Protein AF-A0AAE1GLI0-F1 (afdb_monomer_lite)

InterPro domains:
  IPR003159 Polysaccharide lyase family 8, central domain [PF02278] (4-149)
  IPR011013 Galactose mutarotase-like domain superfamily [SSF74650] (4-142)
  IPR011013 Galactose mutarotase-like domain superfamily [SSF74650] (248-354)
  IPR011071 Polysaccharide lyase family 8-like, C-terminal [G3DSA:2.60.220.10] (346-458)
  IPR011071 Polysaccharide lyase family 8-like, C-terminal [SSF49863] (389-458)
  IPR014718 Glycoside hydrolase-type carbohydrate-binding [G3DSA:2.70.98.10] (1-183)
  IPR014718 Glycoside hydrolase-type carbohydrate-binding [G3DSA:2.70.98.10] (248-345)
  IPR038970 Polysaccharide lyase 8 [PTHR38481] (5-136)

Radius of gyration: 29.64 Å; chains: 1; bounding box: 75×73×100 Å

Organism: Petrolisthes cinctipes (NCBI:txid88211)

Sequence (463 aa):
MRKGDGFLTVVVDGSELGSEGQEVFMVYDWAKVPGVTNLYTTDIPQSSLYRTSLSSPQYQTSTYWAERCMNNAEFAGGVTDGVVGLASMDYNRPHVSLTALKSWFFFEDVIVVVGSRISLSEDDATGENVITTLAQGQPKRRSESVLSTSCPDGVEPGDEDSTSPDPSTSDVHHSKWPRLGAFIDEDPQQHPDPIPGLPGVGVSTVGTPAGTATLPADSTLFTPTNQPQSPSVLPHYSRLPPLIPREQFVMYGGEHVLGKTNGEETILGLGETQHLSPAYLHHHSVGYVFIQGEENLTVSAAMKTLSSNELEVFTAWLNHGTAPSDSLLAYAILPSADLVRTRAFHASPEVELVEVSSYNHIVCHRPSKTIGGSIGTVGSISTPTCGEAGPMTLDVDTPCLVLLTLISDTLDQAQFRIALSDPQQQFVHINLMLKYGGRSTSAQVTLPPPPKSGDSVFLFLSV

Structure (mmCIF, N/CA/C/O backbone):
data_AF-A0AAE1GLI0-F1
#
_entry.id   AF-A0AAE1GLI0-F1
#
loop_
_atom_site.group_PDB
_atom_site.id
_atom_site.type_symbol
_atom_site.label_atom_id
_atom_site.label_alt_id
_atom_site.label_comp_id
_atom_site.label_asym_id
_atom_site.label_entity_id
_atom_site.label_seq_id
_atom_site.pdbx_PDB_ins_code
_atom_site.Cartn_x
_atom_site.Cartn_y
_atom_site.Cartn_z
_atom_site.occupancy
_atom_site.B_iso_or_equiv
_atom_site.auth_seq_id
_atom_site.auth_comp_id
_atom_site.auth_asym_id
_atom_site.auth_atom_id
_atom_site.pdbx_PDB_model_num
ATOM 1 N N . MET A 1 1 ? 21.467 -2.356 0.275 1.00 54.53 1 MET A N 1
ATOM 2 C CA . MET A 1 1 ? 20.321 -2.797 -0.560 1.00 54.53 1 MET A CA 1
ATOM 3 C C . MET A 1 1 ? 19.051 -2.191 0.024 1.00 54.53 1 MET A C 1
ATOM 5 O O . MET A 1 1 ? 18.955 -2.147 1.239 1.00 54.53 1 MET A O 1
ATOM 9 N N . ARG A 1 2 ? 18.101 -1.724 -0.794 1.00 65.62 2 ARG A N 1
ATOM 10 C CA . ARG A 1 2 ? 16.907 -0.964 -0.350 1.00 65.62 2 ARG A CA 1
ATOM 11 C C . ARG A 1 2 ? 15.686 -1.838 0.005 1.00 65.62 2 ARG A C 1
ATOM 13 O O . ARG A 1 2 ? 14.552 -1.393 -0.044 1.00 65.62 2 ARG A O 1
ATOM 20 N N . LYS A 1 3 ? 15.915 -3.114 0.339 1.00 65.81 3 LYS A N 1
ATOM 21 C CA . LYS A 1 3 ? 14.851 -4.120 0.526 1.00 65.81 3 LYS A CA 1
ATOM 22 C C . LYS A 1 3 ? 13.955 -3.858 1.750 1.00 65.81 3 LYS A C 1
ATOM 24 O O . LYS A 1 3 ? 12.841 -4.357 1.781 1.00 65.81 3 LYS A O 1
ATOM 29 N N . GLY A 1 4 ? 14.433 -3.099 2.738 1.00 78.56 4 GLY A N 1
ATOM 30 C CA . GLY A 1 4 ? 13.688 -2.791 3.966 1.00 78.56 4 GLY A CA 1
ATOM 31 C C . GLY A 1 4 ? 12.701 -1.622 3.856 1.00 78.56 4 GLY A C 1
ATOM 32 O O . GLY A 1 4 ? 11.973 -1.375 4.805 1.00 78.56 4 GLY A O 1
ATOM 33 N N . ASP A 1 5 ? 12.642 -0.915 2.723 1.00 85.00 5 ASP A N 1
ATOM 34 C CA . ASP A 1 5 ? 11.870 0.336 2.587 1.00 85.00 5 ASP A CA 1
ATOM 35 C C . ASP A 1 5 ? 10.415 0.105 2.134 1.00 85.00 5 ASP A C 1
ATOM 37 O O . ASP A 1 5 ? 9.878 0.846 1.303 1.00 85.00 5 ASP A O 1
ATOM 41 N N . GLY A 1 6 ? 9.789 -0.970 2.619 1.00 88.31 6 GLY A N 1
ATOM 42 C CA . GLY A 1 6 ? 8.446 -1.369 2.190 1.00 88.31 6 GLY A CA 1
ATOM 43 C C . GLY A 1 6 ? 8.420 -2.147 0.873 1.00 88.31 6 GLY A C 1
ATOM 44 O O . GLY A 1 6 ? 7.622 -1.842 -0.011 1.00 88.31 6 GLY A O 1
ATOM 45 N N . PHE A 1 7 ? 9.311 -3.131 0.725 1.00 92.62 7 PHE A N 1
ATOM 46 C CA . PHE A 1 7 ? 9.289 -4.063 -0.403 1.00 92.62 7 PHE A CA 1
ATOM 47 C C . PHE A 1 7 ? 7.964 -4.838 -0.455 1.00 92.62 7 PHE A C 1
ATOM 49 O O . PHE A 1 7 ? 7.598 -5.504 0.511 1.00 92.62 7 PHE A O 1
ATOM 56 N N . LEU A 1 8 ? 7.281 -4.789 -1.599 1.00 93.62 8 LEU A N 1
ATOM 57 C CA . LEU A 1 8 ? 6.068 -5.554 -1.875 1.00 93.62 8 LEU A CA 1
ATOM 58 C C . LEU A 1 8 ? 6.165 -6.145 -3.277 1.00 93.62 8 LEU A C 1
ATOM 60 O O . LEU A 1 8 ? 6.127 -5.412 -4.263 1.00 93.62 8 LEU A O 1
ATOM 64 N N . THR A 1 9 ? 6.248 -7.470 -3.364 1.00 90.81 9 THR A N 1
ATOM 65 C CA . THR A 1 9 ? 6.149 -8.197 -4.631 1.00 90.81 9 THR A CA 1
ATOM 66 C C . THR A 1 9 ? 4.843 -8.972 -4.682 1.00 90.81 9 THR A C 1
ATOM 68 O O . THR A 1 9 ? 4.440 -9.579 -3.691 1.00 90.81 9 THR A O 1
ATOM 71 N N . VAL A 1 10 ? 4.199 -8.972 -5.846 1.00 93.12 10 VAL A N 1
ATOM 72 C CA . VAL A 1 10 ? 3.022 -9.799 -6.120 1.00 93.12 10 VAL A CA 1
ATOM 73 C C . VAL A 1 10 ? 3.457 -10.946 -7.012 1.00 93.12 10 VAL A C 1
ATOM 75 O O . VAL A 1 10 ? 4.106 -10.727 -8.031 1.00 93.12 10 VAL A O 1
ATOM 78 N N . VAL A 1 11 ? 3.141 -12.163 -6.586 1.00 92.12 11 VAL A N 1
ATOM 79 C CA . VAL A 1 11 ? 3.461 -13.400 -7.297 1.00 92.12 11 VAL A CA 1
ATOM 80 C C . VAL A 1 11 ? 2.158 -14.172 -7.427 1.00 92.12 11 VAL A C 1
ATOM 82 O O . VAL A 1 11 ? 1.564 -14.518 -6.406 1.00 92.12 11 VAL A O 1
ATOM 85 N N . VAL A 1 12 ? 1.692 -14.395 -8.656 1.00 90.75 12 VAL A N 1
ATOM 86 C CA . VAL A 1 12 ? 0.454 -15.137 -8.921 1.00 90.75 12 VAL A CA 1
ATOM 87 C C . VAL A 1 12 ? 0.780 -16.591 -9.224 1.00 90.75 12 VAL A C 1
ATOM 89 O O . VAL A 1 12 ? 0.301 -17.486 -8.530 1.00 90.75 12 VAL A O 1
ATOM 92 N N . ASP A 1 13 ? 1.611 -16.831 -10.240 1.00 88.19 13 ASP A N 1
ATOM 93 C CA . ASP A 1 13 ? 1.967 -18.182 -10.693 1.00 88.19 13 ASP A CA 1
ATOM 94 C C . ASP A 1 13 ? 3.478 -18.475 -10.644 1.00 88.19 13 ASP A C 1
ATOM 96 O O . ASP A 1 13 ? 3.905 -19.601 -10.903 1.00 88.19 13 ASP A O 1
ATOM 100 N N . GLY A 1 14 ? 4.290 -17.490 -10.250 1.00 88.31 14 GLY A N 1
ATOM 101 C CA . GLY A 1 14 ? 5.740 -17.608 -10.133 1.00 88.31 14 GLY A CA 1
ATOM 102 C C . GLY A 1 14 ? 6.473 -17.234 -11.416 1.00 88.31 14 GLY A C 1
ATOM 103 O O . GLY A 1 14 ? 7.662 -16.916 -11.354 1.00 88.31 14 GLY A O 1
ATOM 104 N N . SER A 1 15 ? 5.793 -17.205 -12.567 1.00 87.56 15 SER A N 1
ATOM 105 C CA . SER A 1 15 ? 6.432 -16.839 -13.831 1.00 87.56 15 SER A CA 1
ATOM 106 C C . SER A 1 15 ? 6.778 -15.348 -13.915 1.00 87.56 15 SER A C 1
ATOM 108 O O . SER A 1 15 ? 7.653 -14.977 -14.699 1.00 87.56 15 SER A O 1
ATOM 110 N N . GLU A 1 16 ? 6.230 -14.509 -13.026 1.00 88.69 16 GLU A N 1
ATOM 111 C CA . GLU A 1 16 ? 6.659 -13.118 -12.818 1.00 88.69 16 GLU A CA 1
ATOM 112 C C . GLU A 1 16 ? 8.144 -13.024 -12.443 1.00 88.69 16 GLU A C 1
ATOM 114 O O . GLU A 1 16 ? 8.821 -12.047 -12.778 1.00 88.69 16 GLU A O 1
ATOM 119 N N . LEU A 1 17 ? 8.658 -14.040 -11.741 1.00 88.75 17 LEU A N 1
ATOM 120 C CA . LEU A 1 17 ? 10.038 -14.095 -11.266 1.00 88.75 17 LEU A CA 1
ATOM 121 C C . LEU A 1 17 ? 10.992 -14.727 -12.283 1.00 88.75 17 LEU A C 1
ATOM 123 O O . LEU A 1 17 ? 12.206 -14.627 -12.104 1.00 88.75 17 LEU A O 1
ATOM 127 N N . GLY A 1 18 ? 10.470 -15.318 -13.358 1.00 85.50 18 GLY A N 1
ATOM 128 C CA . GLY A 1 18 ? 11.236 -16.095 -14.327 1.00 85.50 18 GLY A CA 1
ATOM 129 C C . GLY A 1 18 ? 11.352 -17.578 -13.979 1.00 85.50 18 GLY A C 1
ATOM 130 O O . GLY A 1 18 ? 10.857 -18.052 -12.960 1.00 85.50 18 GLY A O 1
ATOM 131 N N . SER A 1 19 ? 12.004 -18.327 -14.865 1.00 84.12 19 SER A N 1
ATOM 132 C CA . SER A 1 19 ? 12.325 -19.744 -14.664 1.00 84.12 19 SER A CA 1
ATOM 133 C C . SER A 1 19 ? 13.702 -19.923 -14.023 1.00 84.12 19 SER A C 1
ATOM 135 O O . SER A 1 19 ? 14.519 -19.004 -14.046 1.00 84.12 19 SER A O 1
ATOM 137 N N . GLU A 1 20 ? 13.985 -21.127 -13.522 1.00 82.12 20 GLU A N 1
ATOM 138 C CA . GLU A 1 20 ? 15.294 -21.481 -12.957 1.00 82.12 20 GLU A CA 1
ATOM 139 C C . GLU A 1 20 ? 16.448 -21.117 -13.912 1.00 82.12 20 GLU A C 1
ATOM 141 O O . GLU A 1 20 ? 16.422 -21.453 -15.101 1.00 82.12 20 GLU A O 1
ATOM 146 N N . GLY A 1 21 ? 17.446 -20.391 -13.401 1.00 79.81 21 GLY A N 1
ATOM 147 C CA . GLY A 1 21 ? 18.597 -19.896 -14.167 1.00 79.81 21 GLY A CA 1
ATOM 148 C C . GLY A 1 21 ? 18.301 -18.712 -15.100 1.00 79.81 21 GLY A C 1
ATOM 149 O O . GLY A 1 21 ? 19.188 -18.264 -15.833 1.00 79.81 21 GLY A O 1
ATOM 150 N N . GLN A 1 22 ? 17.068 -18.209 -15.098 1.00 82.81 22 GLN A N 1
ATOM 151 C CA . GLN A 1 22 ? 16.622 -17.013 -15.809 1.00 82.81 22 GLN A CA 1
ATOM 152 C C . GLN A 1 22 ? 15.764 -16.140 -14.891 1.00 82.81 22 GLN A C 1
ATOM 154 O O . GLN A 1 22 ? 14.746 -15.598 -15.317 1.00 82.81 22 GLN A O 1
ATOM 159 N N . GLU A 1 23 ? 16.134 -16.015 -13.623 1.00 87.56 23 GLU A N 1
ATOM 160 C CA . GLU A 1 23 ? 15.332 -15.276 -12.667 1.00 87.56 23 GLU A CA 1
ATOM 161 C C . GLU A 1 23 ? 15.540 -13.762 -12.785 1.00 87.56 23 GLU A C 1
ATOM 163 O O . GLU A 1 23 ? 16.659 -13.252 -12.908 1.00 87.56 23 GLU A O 1
ATOM 168 N N . VAL A 1 24 ? 14.444 -13.009 -12.688 1.00 86.06 24 VAL A N 1
ATOM 169 C CA . VAL A 1 24 ? 14.428 -11.554 -12.893 1.00 86.06 24 VAL A CA 1
ATOM 170 C C . VAL A 1 24 ? 15.327 -10.807 -11.901 1.00 86.06 24 VAL A C 1
ATOM 172 O O . VAL A 1 24 ? 15.933 -9.794 -12.246 1.00 86.06 24 VAL A O 1
ATOM 175 N N . PHE A 1 25 ? 15.502 -11.337 -10.686 1.00 86.31 25 PHE A N 1
ATOM 176 C CA . PHE A 1 25 ? 16.348 -10.724 -9.659 1.00 86.31 25 PHE A CA 1
ATOM 177 C C . PHE A 1 25 ? 17.836 -10.679 -10.039 1.00 86.31 25 PHE A C 1
ATOM 179 O O . PHE A 1 25 ? 18.590 -9.903 -9.450 1.00 86.31 25 PHE A O 1
ATOM 186 N N . MET A 1 26 ? 18.277 -11.473 -11.022 1.00 86.00 26 MET A N 1
ATOM 187 C CA . MET A 1 26 ? 19.651 -11.427 -11.530 1.00 86.00 26 MET A CA 1
ATOM 188 C C . MET A 1 26 ? 19.919 -10.196 -12.407 1.00 86.00 26 MET A C 1
ATOM 190 O O . MET A 1 26 ? 21.072 -9.800 -12.568 1.00 86.00 26 MET A O 1
ATOM 194 N N . VAL A 1 27 ? 18.865 -9.582 -12.949 1.00 86.75 27 VAL A N 1
ATOM 195 C CA . VAL A 1 27 ? 18.924 -8.407 -13.837 1.00 86.75 27 VAL A CA 1
ATOM 196 C C . VAL A 1 27 ? 18.125 -7.212 -13.300 1.00 86.75 27 VAL A C 1
ATOM 198 O O . VAL A 1 27 ? 17.938 -6.229 -14.016 1.00 86.75 27 VAL A O 1
ATOM 201 N N . TYR A 1 28 ? 17.673 -7.286 -12.042 1.00 86.31 28 TYR A N 1
ATOM 202 C CA . TYR A 1 28 ? 16.906 -6.234 -11.378 1.00 86.31 28 TYR A CA 1
ATOM 203 C C . TYR A 1 28 ? 17.650 -4.897 -11.367 1.00 86.31 28 TYR A C 1
ATOM 205 O O . TYR A 1 28 ? 18.810 -4.806 -10.953 1.00 86.31 28 TYR A O 1
ATOM 213 N N . ASP A 1 29 ? 16.931 -3.833 -11.709 1.00 89.56 29 ASP A N 1
ATOM 214 C CA . ASP A 1 29 ? 17.256 -2.503 -11.222 1.00 89.56 29 ASP A CA 1
ATOM 215 C C . ASP A 1 29 ? 16.932 -2.461 -9.722 1.00 89.56 29 ASP A C 1
ATOM 217 O O . ASP A 1 29 ? 15.779 -2.328 -9.303 1.00 89.56 29 ASP A O 1
ATOM 221 N N . TRP A 1 30 ? 17.972 -2.592 -8.902 1.00 87.62 30 TRP A N 1
ATOM 222 C CA . TRP A 1 30 ? 17.875 -2.572 -7.444 1.00 87.62 30 TRP A CA 1
ATOM 223 C C . TRP A 1 30 ? 17.466 -1.203 -6.870 1.00 87.62 30 TRP A C 1
ATOM 225 O O . TRP A 1 30 ? 17.264 -1.100 -5.657 1.00 87.62 30 TRP A O 1
ATOM 235 N N . ALA A 1 31 ? 17.358 -0.152 -7.693 1.00 88.69 31 ALA A N 1
ATOM 236 C CA . ALA A 1 31 ? 16.779 1.130 -7.296 1.00 88.69 31 ALA A CA 1
ATOM 237 C C . ALA A 1 31 ? 15.255 1.082 -7.412 1.00 88.69 31 ALA A C 1
ATOM 239 O O . ALA A 1 31 ? 14.569 1.781 -6.672 1.00 88.69 31 ALA A O 1
ATOM 240 N N . LYS A 1 32 ? 14.736 0.218 -8.288 1.00 92.44 32 LYS A N 1
ATOM 241 C CA . LYS A 1 32 ? 13.312 0.028 -8.569 1.00 92.44 32 LYS A CA 1
ATOM 242 C C . LYS A 1 32 ? 12.784 -1.278 -7.981 1.00 92.44 32 LYS A C 1
ATOM 244 O O . LYS A 1 32 ? 12.095 -2.051 -8.639 1.00 92.44 32 LYS A O 1
ATOM 249 N N . VAL A 1 33 ? 13.148 -1.590 -6.741 1.00 92.12 33 VAL A N 1
ATOM 250 C CA . VAL A 1 33 ? 12.610 -2.793 -6.092 1.00 92.12 33 VAL A CA 1
ATOM 251 C C . VAL A 1 33 ? 11.093 -2.605 -5.880 1.00 92.12 33 VAL A C 1
ATOM 253 O O . VAL A 1 33 ? 10.706 -1.560 -5.364 1.00 92.12 33 VAL A O 1
ATOM 256 N N . PRO A 1 34 ? 10.222 -3.562 -6.249 1.00 94.69 34 PRO A N 1
ATOM 257 C CA . PRO A 1 34 ? 8.772 -3.426 -6.072 1.00 94.69 34 PRO A CA 1
ATOM 258 C C . PRO A 1 34 ? 8.342 -2.984 -4.662 1.00 94.69 34 PRO A C 1
ATOM 260 O O . PRO A 1 34 ? 8.867 -3.466 -3.663 1.00 94.69 34 PRO A O 1
ATOM 263 N N . GLY A 1 35 ? 7.406 -2.040 -4.572 1.00 94.62 35 GLY A N 1
ATOM 264 C CA . GLY A 1 35 ? 6.844 -1.484 -3.334 1.00 94.62 35 GLY A CA 1
ATOM 265 C C . GLY A 1 35 ? 7.618 -0.315 -2.709 1.00 94.62 35 GLY A C 1
ATOM 266 O O . GLY A 1 35 ? 7.012 0.531 -2.037 1.00 94.62 35 GLY A O 1
ATOM 267 N N . VAL A 1 36 ? 8.930 -0.212 -2.946 1.00 93.56 36 VAL A N 1
ATOM 268 C CA . VAL A 1 36 ? 9.781 0.757 -2.234 1.00 93.56 36 VAL A CA 1
ATOM 269 C C . VAL A 1 36 ? 9.534 2.188 -2.701 1.00 93.56 36 VAL A C 1
ATOM 271 O O . VAL A 1 36 ? 9.304 2.419 -3.890 1.00 93.56 36 VAL A O 1
ATOM 274 N N . THR A 1 37 ? 9.634 3.147 -1.775 1.00 93.62 37 THR A N 1
ATOM 275 C CA . THR A 1 37 ? 9.731 4.583 -2.089 1.00 93.62 37 THR A CA 1
ATOM 276 C C . THR A 1 37 ? 11.150 5.065 -1.806 1.00 93.62 37 THR A C 1
ATOM 278 O O . THR A 1 37 ? 11.626 4.931 -0.680 1.00 93.62 37 THR A O 1
ATOM 281 N N . ASN A 1 38 ? 11.854 5.604 -2.801 1.00 90.44 38 ASN A N 1
ATOM 282 C CA . ASN A 1 38 ? 13.239 6.040 -2.628 1.00 90.44 38 ASN A CA 1
ATOM 283 C C . ASN A 1 38 ? 13.655 7.149 -3.608 1.00 90.44 38 ASN A C 1
ATOM 285 O O . ASN A 1 38 ? 13.032 7.349 -4.643 1.00 90.44 38 ASN A O 1
ATOM 289 N N . LEU A 1 39 ? 14.747 7.848 -3.291 1.00 89.06 39 LEU A N 1
ATOM 290 C CA . LEU A 1 39 ? 15.450 8.708 -4.246 1.00 89.06 39 LEU A CA 1
ATOM 291 C C . LEU A 1 39 ? 16.170 7.827 -5.273 1.00 89.06 39 LEU A C 1
ATOM 293 O O . LEU A 1 39 ? 17.052 7.050 -4.890 1.00 89.06 39 LEU A O 1
ATOM 297 N N . TYR A 1 40 ? 15.794 7.895 -6.548 1.00 88.31 40 TYR A N 1
ATOM 298 C CA . TYR A 1 40 ? 16.398 7.075 -7.596 1.00 88.31 40 TYR A CA 1
ATOM 299 C C . TYR A 1 40 ? 17.912 7.321 -7.701 1.00 88.31 40 TYR A C 1
ATOM 301 O O . TYR A 1 40 ? 18.403 8.419 -7.464 1.00 88.31 40 TYR A O 1
ATOM 309 N N . THR A 1 41 ? 18.671 6.266 -7.995 1.00 80.38 41 THR A N 1
ATOM 310 C CA . THR A 1 41 ? 20.114 6.358 -8.231 1.00 80.38 41 THR A CA 1
ATOM 311 C C . THR A 1 41 ? 20.581 5.168 -9.056 1.00 80.38 41 THR A C 1
ATOM 313 O O . THR A 1 41 ? 20.112 4.047 -8.854 1.00 80.38 41 THR A O 1
ATOM 316 N N . THR A 1 42 ? 21.536 5.397 -9.952 1.00 74.12 42 THR A N 1
ATOM 317 C CA . THR A 1 42 ? 22.257 4.331 -10.659 1.00 74.12 42 THR A CA 1
ATOM 318 C C . THR A 1 42 ? 23.437 3.789 -9.850 1.00 74.12 42 THR A C 1
ATOM 320 O O . THR A 1 42 ? 23.933 2.700 -10.138 1.00 74.12 42 THR A O 1
ATOM 323 N N . ASP A 1 43 ? 23.857 4.508 -8.806 1.00 67.44 43 ASP A N 1
ATOM 324 C CA . ASP A 1 43 ? 25.007 4.172 -7.966 1.00 67.44 43 ASP A CA 1
ATOM 325 C C . ASP A 1 43 ? 24.598 3.216 -6.844 1.00 67.44 43 ASP A C 1
ATOM 327 O O . ASP A 1 43 ? 24.649 3.523 -5.651 1.00 67.44 43 ASP A O 1
ATOM 331 N N . ILE A 1 44 ? 24.169 2.015 -7.227 1.00 62.50 44 ILE A N 1
ATOM 332 C CA . ILE A 1 44 ? 23.920 0.938 -6.271 1.00 62.50 44 ILE A CA 1
ATOM 333 C C . ILE A 1 44 ? 25.185 0.098 -6.160 1.00 62.50 44 ILE A C 1
ATOM 335 O O . ILE A 1 44 ? 25.563 -0.546 -7.141 1.00 62.50 44 ILE A O 1
ATOM 339 N N . PRO A 1 45 ? 25.829 0.034 -4.977 1.00 51.72 45 PRO A N 1
ATOM 340 C CA . PRO A 1 45 ? 26.984 -0.827 -4.785 1.00 51.72 45 PRO A CA 1
ATOM 341 C C . PRO A 1 45 ? 26.592 -2.276 -5.089 1.00 51.72 45 PRO A C 1
ATOM 343 O O . PRO A 1 45 ? 25.865 -2.911 -4.319 1.00 51.72 45 PRO A O 1
ATOM 346 N N . GLN A 1 46 ? 27.051 -2.804 -6.226 1.00 47.66 46 GLN A N 1
ATOM 347 C CA . GLN A 1 46 ? 26.923 -4.225 -6.515 1.00 47.66 46 GLN A CA 1
ATOM 348 C C . GLN A 1 46 ? 27.781 -5.006 -5.516 1.00 47.66 46 GLN A C 1
ATOM 350 O O . GLN A 1 46 ? 28.869 -4.580 -5.123 1.00 47.66 46 GLN A O 1
ATOM 355 N N . SER A 1 47 ? 27.290 -6.168 -5.096 1.00 45.94 47 SER A N 1
ATOM 356 C CA . SER A 1 47 ? 27.902 -7.029 -4.075 1.00 45.94 47 SER A CA 1
ATOM 357 C C . SER A 1 47 ? 29.362 -7.431 -4.358 1.00 45.94 47 SER A C 1
ATOM 359 O O . SER A 1 47 ? 30.067 -7.851 -3.442 1.00 45.94 47 SER A O 1
ATOM 361 N N . SER A 1 48 ? 29.869 -7.259 -5.583 1.00 38.12 48 SER A N 1
ATOM 362 C CA . SER A 1 48 ? 31.287 -7.455 -5.914 1.00 38.12 48 SER A CA 1
ATOM 363 C C . SER A 1 48 ? 32.204 -6.349 -5.373 1.00 38.12 48 SER A C 1
ATOM 365 O O . SER A 1 48 ? 33.353 -6.634 -5.045 1.00 38.12 48 SER A O 1
ATOM 367 N N . LEU A 1 49 ? 31.702 -5.122 -5.186 1.00 41.97 49 LEU A N 1
ATOM 368 C CA . LEU A 1 49 ? 32.407 -4.048 -4.475 1.00 41.97 49 LEU A CA 1
ATOM 369 C C . LEU A 1 49 ? 32.265 -4.179 -2.954 1.00 41.97 49 LEU A C 1
ATOM 371 O O . LEU A 1 49 ? 33.135 -3.725 -2.218 1.00 41.97 49 LEU A O 1
ATOM 375 N N . TYR A 1 50 ? 31.215 -4.854 -2.477 1.00 46.12 50 TYR A N 1
ATOM 376 C CA . TYR A 1 50 ? 30.997 -5.115 -1.051 1.00 46.12 50 TYR A CA 1
ATOM 377 C C . TYR A 1 50 ? 32.123 -5.972 -0.448 1.00 46.12 50 TYR A C 1
ATOM 379 O O . TYR A 1 50 ? 32.589 -5.702 0.656 1.00 46.12 50 TYR A O 1
ATOM 387 N N . ARG A 1 51 ? 32.652 -6.953 -1.193 1.00 42.69 51 ARG A N 1
ATOM 388 C CA . ARG A 1 51 ? 33.725 -7.829 -0.689 1.00 42.69 51 ARG A CA 1
ATOM 389 C C . ARG A 1 51 ? 35.093 -7.135 -0.589 1.00 42.69 51 ARG A C 1
ATOM 391 O O . ARG A 1 51 ? 35.893 -7.518 0.257 1.00 42.69 51 ARG A O 1
ATOM 398 N N . THR A 1 52 ? 35.347 -6.107 -1.400 1.00 43.94 52 THR A N 1
ATOM 399 C CA . THR A 1 52 ? 36.584 -5.300 -1.362 1.00 43.94 52 THR A CA 1
ATOM 400 C C . THR A 1 52 ? 36.445 -4.034 -0.509 1.00 43.94 52 THR A C 1
ATOM 402 O O . THR A 1 52 ? 37.456 -3.503 -0.060 1.00 43.94 52 THR A O 1
ATOM 405 N N . SER A 1 53 ? 35.225 -3.536 -0.255 1.00 50.72 53 SER A N 1
ATOM 406 C CA . SER A 1 53 ? 35.000 -2.364 0.606 1.00 50.72 53 SER A CA 1
ATOM 407 C C . SER A 1 53 ? 34.852 -2.719 2.086 1.00 50.72 53 SER A C 1
ATOM 409 O O . SER A 1 53 ? 35.182 -1.884 2.918 1.00 50.72 53 SER A O 1
ATOM 411 N N . LEU A 1 54 ? 34.454 -3.944 2.450 1.00 50.28 54 LEU A N 1
ATOM 412 C CA . LEU A 1 54 ? 34.410 -4.382 3.856 1.00 50.28 54 LEU A CA 1
ATOM 413 C C . LEU A 1 54 ? 35.787 -4.411 4.543 1.00 50.28 54 LEU A C 1
ATOM 415 O O . LEU A 1 54 ? 35.855 -4.420 5.768 1.00 50.28 54 LEU A O 1
ATOM 419 N N . SER A 1 55 ? 36.894 -4.390 3.794 1.00 53.47 55 SER A N 1
ATOM 420 C CA . SER A 1 55 ? 38.238 -4.194 4.360 1.00 53.47 55 SER A CA 1
ATOM 421 C C . SER A 1 55 ? 38.572 -2.729 4.654 1.00 53.47 55 SER A C 1
ATOM 423 O O . SER A 1 55 ? 39.590 -2.461 5.287 1.00 53.47 55 SER A O 1
ATOM 425 N N . SER A 1 56 ? 37.749 -1.776 4.201 1.00 56.59 56 SER A N 1
ATOM 426 C CA . SER A 1 56 ? 37.936 -0.363 4.522 1.00 56.59 56 SER A CA 1
ATOM 427 C C . SER A 1 56 ? 37.400 -0.090 5.935 1.00 56.59 56 SER A C 1
ATOM 429 O O . SER A 1 56 ? 36.230 -0.391 6.195 1.00 56.59 56 SER A O 1
ATOM 431 N N . PRO A 1 57 ? 38.192 0.516 6.841 1.00 60.88 57 PRO A N 1
ATOM 432 C CA . PRO A 1 57 ? 37.810 0.717 8.243 1.00 60.88 57 PRO A CA 1
ATOM 433 C C . PRO A 1 57 ? 36.465 1.435 8.434 1.00 60.88 57 PRO A C 1
ATOM 435 O O . PRO A 1 57 ? 35.756 1.173 9.400 1.00 60.88 57 PRO A O 1
ATOM 438 N N . GLN A 1 58 ? 36.078 2.296 7.486 1.00 56.34 58 GLN A N 1
ATOM 439 C CA . GLN A 1 58 ? 34.819 3.047 7.527 1.00 56.34 58 GLN A CA 1
ATOM 440 C C . GLN A 1 58 ? 33.550 2.176 7.453 1.00 56.34 58 GLN A C 1
ATOM 442 O O . GLN A 1 58 ? 32.499 2.629 7.885 1.00 56.34 58 GLN A O 1
ATOM 447 N N . TYR A 1 59 ? 33.620 0.958 6.897 1.00 51.94 59 TYR A N 1
ATOM 448 C CA . TYR A 1 59 ? 32.465 0.052 6.755 1.00 51.94 59 TYR A CA 1
ATOM 449 C C . TYR A 1 59 ? 32.383 -0.991 7.885 1.00 51.94 59 TYR A C 1
ATOM 451 O O . TYR A 1 59 ? 31.462 -1.808 7.905 1.00 51.94 59 TYR A O 1
ATOM 459 N N . GLN A 1 60 ? 33.347 -0.974 8.814 1.00 56.31 60 GLN A N 1
ATOM 460 C CA . GLN A 1 60 ? 33.433 -1.889 9.959 1.00 56.31 60 GLN A CA 1
ATOM 461 C C . GLN A 1 60 ? 32.918 -1.262 11.265 1.00 56.31 60 GLN A C 1
ATOM 463 O O . GLN A 1 60 ? 32.907 -1.930 12.296 1.00 56.31 60 GLN A O 1
ATOM 468 N N . THR A 1 61 ? 32.501 0.008 11.257 1.00 57.72 61 THR A N 1
ATOM 469 C CA . THR A 1 61 ? 31.958 0.650 12.459 1.00 57.72 61 THR A CA 1
ATOM 470 C C . THR A 1 61 ? 30.463 0.364 12.592 1.00 57.72 61 THR A C 1
ATOM 472 O O . THR A 1 61 ? 29.714 0.414 11.615 1.00 57.72 61 THR A O 1
ATOM 475 N N . SER A 1 62 ? 30.000 0.105 13.818 1.00 56.78 62 SER A N 1
ATOM 476 C CA . SER A 1 62 ? 28.566 -0.020 14.115 1.00 56.78 62 SER A CA 1
ATOM 477 C C . SER A 1 62 ? 27.789 1.251 13.751 1.00 56.78 62 SER A C 1
ATOM 479 O O . SER A 1 62 ? 26.631 1.164 13.356 1.00 56.78 62 SER A O 1
ATOM 481 N N . THR A 1 63 ? 28.443 2.418 13.792 1.00 61.53 63 THR A N 1
ATOM 482 C CA . THR A 1 63 ? 27.871 3.711 13.391 1.00 61.53 63 THR A CA 1
ATOM 483 C C . THR A 1 63 ? 27.532 3.776 11.905 1.00 61.53 63 THR A C 1
ATOM 485 O O . THR A 1 63 ? 26.462 4.256 11.562 1.00 61.53 63 THR A O 1
ATOM 488 N N . TYR A 1 64 ? 28.359 3.218 11.010 1.00 62.72 64 TYR A N 1
ATOM 489 C CA . TYR A 1 64 ? 28.072 3.235 9.571 1.00 62.72 64 TYR A CA 1
ATOM 490 C C . TYR A 1 64 ? 26.740 2.542 9.254 1.00 62.72 64 TYR A C 1
ATOM 492 O O . TYR A 1 64 ? 25.935 3.058 8.478 1.00 62.72 64 TYR A O 1
ATOM 500 N N . TRP A 1 65 ? 26.514 1.375 9.862 1.00 60.50 65 TRP A N 1
ATOM 501 C CA . TRP A 1 65 ? 25.316 0.562 9.655 1.00 60.50 65 TRP A CA 1
ATOM 502 C C . TRP A 1 65 ? 24.100 1.117 10.393 1.00 60.50 65 TRP A C 1
ATOM 504 O O . TRP A 1 65 ? 23.025 1.185 9.797 1.00 60.50 65 TRP A O 1
ATOM 514 N N . ALA A 1 66 ? 24.275 1.563 11.641 1.00 61.25 66 ALA A N 1
ATOM 515 C CA . ALA A 1 66 ? 23.211 2.195 12.417 1.00 61.25 66 ALA A CA 1
ATOM 516 C C . ALA A 1 66 ? 22.698 3.462 11.729 1.00 61.25 66 ALA A C 1
ATOM 518 O O . ALA A 1 66 ? 21.497 3.670 11.615 1.00 61.25 66 ALA A O 1
ATOM 519 N N . GLU A 1 67 ? 23.604 4.270 11.183 1.00 63.06 67 GLU A N 1
ATOM 520 C CA . GLU A 1 67 ? 23.208 5.455 10.450 1.00 63.06 67 GLU A CA 1
ATOM 521 C C . GLU A 1 67 ? 22.585 5.045 9.097 1.00 63.06 67 GLU A C 1
ATOM 523 O O . GLU A 1 67 ? 21.540 5.568 8.752 1.00 63.06 67 GLU A O 1
ATOM 528 N N . ARG A 1 68 ? 23.167 4.145 8.283 1.00 64.50 68 ARG A N 1
ATOM 529 C CA . ARG A 1 68 ? 22.723 3.945 6.873 1.00 64.50 68 ARG A CA 1
ATOM 530 C C . ARG A 1 68 ? 21.605 2.950 6.634 1.00 64.50 68 ARG A C 1
ATOM 532 O O . ARG A 1 68 ? 21.036 2.939 5.540 1.00 64.50 68 ARG A O 1
ATOM 539 N N . CYS A 1 69 ? 21.366 2.050 7.572 1.00 66.44 69 CYS A N 1
ATOM 540 C CA . CYS A 1 69 ? 20.514 0.886 7.348 1.00 66.44 69 CYS A CA 1
ATOM 541 C C . CYS A 1 69 ? 19.364 0.781 8.346 1.00 66.44 69 CYS A C 1
ATOM 543 O O . CYS A 1 69 ? 18.611 -0.187 8.270 1.00 66.44 69 CYS A O 1
ATOM 545 N N . MET A 1 70 ? 19.207 1.763 9.236 1.00 73.94 70 MET A N 1
ATOM 546 C CA . MET A 1 70 ? 18.088 1.821 10.171 1.00 73.94 70 MET A CA 1
ATOM 547 C C . MET A 1 70 ? 17.066 2.869 9.740 1.00 73.94 70 MET A C 1
ATOM 549 O O . MET A 1 70 ? 17.402 3.911 9.174 1.00 73.94 70 MET A O 1
ATOM 553 N N . ASN A 1 71 ? 15.805 2.557 10.014 1.00 83.75 71 ASN A N 1
ATOM 554 C CA . ASN A 1 71 ? 14.721 3.520 9.976 1.00 83.75 71 ASN A CA 1
ATOM 555 C C . ASN A 1 71 ? 14.775 4.353 11.262 1.00 83.75 71 ASN A C 1
ATOM 557 O O . ASN A 1 71 ? 14.881 3.780 12.343 1.00 83.75 71 ASN A O 1
ATOM 561 N N . ASN A 1 72 ? 14.699 5.679 11.160 1.00 85.94 72 ASN A N 1
ATOM 562 C CA . ASN A 1 72 ? 14.725 6.564 12.329 1.00 85.94 72 ASN A CA 1
ATOM 563 C C . ASN A 1 72 ? 13.331 6.771 12.956 1.00 85.94 72 ASN A C 1
ATOM 565 O O . ASN A 1 72 ? 13.171 7.570 13.875 1.00 85.94 72 ASN A O 1
ATOM 569 N N . ALA A 1 73 ? 12.312 6.089 12.435 1.00 89.38 73 ALA A N 1
ATOM 570 C CA . ALA A 1 73 ? 10.964 6.099 12.976 1.00 89.38 73 ALA A CA 1
ATOM 571 C C . ALA A 1 73 ? 10.640 4.765 13.660 1.00 89.38 73 ALA A C 1
ATOM 573 O O . ALA A 1 73 ? 11.014 3.691 13.185 1.00 89.38 73 ALA A O 1
ATOM 574 N N . GLU A 1 74 ? 9.923 4.857 14.777 1.00 91.81 74 GLU A N 1
ATOM 575 C CA . GLU A 1 74 ? 9.540 3.711 15.609 1.00 91.81 74 GLU A CA 1
ATOM 576 C C . GLU A 1 74 ? 8.241 3.048 15.136 1.00 91.81 74 GLU A C 1
ATOM 578 O O . GLU A 1 74 ? 7.978 1.899 15.470 1.00 91.81 74 GLU A O 1
ATOM 583 N N . PHE A 1 75 ? 7.421 3.761 14.359 1.00 95.38 75 PHE A N 1
ATOM 584 C CA . PHE A 1 75 ? 6.125 3.279 13.893 1.00 95.38 75 PHE A CA 1
ATOM 585 C C . PHE A 1 75 ? 6.306 2.359 12.680 1.00 95.38 75 PHE A C 1
ATOM 587 O O . PHE A 1 75 ? 6.347 2.816 11.537 1.00 95.38 75 PHE A O 1
ATOM 594 N N . ALA A 1 76 ? 6.430 1.054 12.917 1.00 96.19 76 ALA A N 1
ATOM 595 C CA . ALA A 1 76 ? 6.466 0.051 11.859 1.00 96.19 76 ALA A CA 1
ATOM 596 C C . ALA A 1 76 ? 5.916 -1.286 12.365 1.00 96.19 76 ALA A C 1
ATOM 598 O O . ALA A 1 76 ? 6.491 -1.919 13.246 1.00 96.19 76 ALA A O 1
ATOM 599 N N . GLY A 1 77 ? 4.815 -1.754 11.782 1.00 97.19 77 GLY A N 1
ATOM 600 C CA . GLY A 1 77 ? 4.186 -2.990 12.236 1.00 97.19 77 GLY A CA 1
ATOM 601 C C . GLY A 1 77 ? 3.032 -3.446 11.361 1.00 97.19 77 GLY A C 1
ATOM 602 O O . GLY A 1 77 ? 2.794 -2.913 10.274 1.00 97.19 77 GLY A O 1
ATOM 603 N N . GLY A 1 78 ? 2.310 -4.449 11.853 1.00 98.38 78 GLY A N 1
ATOM 604 C CA . GLY A 1 78 ? 1.134 -4.983 11.186 1.00 98.38 78 GLY A CA 1
ATOM 605 C C . GLY A 1 78 ? 0.051 -5.422 12.161 1.00 98.38 78 GLY A C 1
ATOM 606 O O . GLY A 1 78 ? 0.317 -5.695 13.330 1.00 98.38 78 GLY A O 1
ATOM 607 N N . VAL A 1 79 ? -1.178 -5.486 11.667 1.00 98.69 79 VAL A N 1
ATOM 608 C CA . VAL A 1 79 ? -2.339 -6.070 12.338 1.00 98.69 79 VAL A CA 1
ATOM 609 C C . VAL A 1 79 ? -3.022 -7.032 11.376 1.00 98.69 79 VAL A C 1
ATOM 611 O O . VAL A 1 79 ? -3.079 -6.783 10.173 1.00 98.69 79 VAL A O 1
ATOM 614 N N . THR A 1 80 ? -3.542 -8.143 11.879 1.00 98.06 80 THR A N 1
ATOM 615 C CA . THR A 1 80 ? -4.327 -9.091 11.084 1.00 98.06 80 THR A CA 1
ATOM 616 C C . THR A 1 80 ? -5.397 -9.731 11.941 1.00 98.06 80 THR A C 1
ATOM 618 O O . THR A 1 80 ? -5.184 -9.898 13.135 1.00 98.06 80 THR A O 1
ATOM 621 N N . ASP A 1 81 ? -6.518 -10.117 11.333 1.00 94.69 81 ASP A N 1
ATOM 622 C CA . ASP A 1 81 ? -7.536 -10.986 11.937 1.00 94.69 81 ASP A CA 1
ATOM 623 C C . ASP A 1 81 ? -7.469 -12.450 11.495 1.00 94.69 81 ASP A C 1
ATOM 625 O O . ASP A 1 81 ? -8.387 -13.230 11.753 1.00 94.69 81 ASP A O 1
ATOM 629 N N . GLY A 1 82 ? -6.356 -12.826 10.865 1.00 94.12 82 GLY A N 1
ATOM 630 C CA . GLY A 1 82 ? -6.135 -14.143 10.283 1.00 94.12 82 GLY A CA 1
ATOM 631 C C . GLY A 1 82 ? -6.715 -14.303 8.876 1.00 94.12 82 GLY A C 1
ATOM 632 O O . GLY A 1 82 ? -6.416 -15.309 8.238 1.00 94.12 82 GLY A O 1
ATOM 633 N N . VAL A 1 83 ? -7.504 -13.337 8.385 1.00 92.81 83 VAL A N 1
ATOM 634 C CA . VAL A 1 83 ? -8.060 -13.329 7.020 1.00 92.81 83 VAL A CA 1
ATOM 635 C C . VAL A 1 83 ? -7.594 -12.096 6.254 1.00 92.81 83 VAL A C 1
ATOM 637 O O . VAL A 1 83 ? -7.032 -12.223 5.171 1.00 92.81 83 VAL A O 1
ATOM 640 N N . VAL A 1 84 ? -7.788 -10.912 6.833 1.00 96.81 84 VAL A N 1
ATOM 641 C CA . VAL A 1 84 ? -7.337 -9.632 6.278 1.00 96.81 84 VAL A CA 1
ATOM 642 C C . VAL A 1 84 ? -6.232 -9.040 7.147 1.00 96.81 84 VAL A C 1
ATOM 644 O O . VAL A 1 84 ? -5.998 -9.463 8.287 1.00 96.81 84 VAL A O 1
ATOM 647 N N . GLY A 1 85 ? -5.502 -8.075 6.599 1.00 98.25 85 GLY A N 1
ATOM 648 C CA . GLY A 1 85 ? -4.337 -7.496 7.250 1.00 98.25 85 GLY A CA 1
ATOM 649 C C . GLY A 1 85 ? -4.128 -6.031 6.913 1.00 98.25 85 GLY A C 1
ATOM 650 O O . GLY A 1 85 ? -4.623 -5.515 5.918 1.00 98.25 85 GLY A O 1
ATOM 651 N N . LEU A 1 86 ? -3.346 -5.360 7.741 1.00 98.62 86 LEU A N 1
ATOM 652 C CA . LEU A 1 86 ? -2.834 -4.024 7.494 1.00 98.62 86 LEU A CA 1
ATOM 653 C C . LEU A 1 86 ? -1.382 -3.993 7.961 1.00 98.62 86 LEU A C 1
ATOM 655 O O . LEU A 1 86 ? -1.105 -4.335 9.105 1.00 98.62 86 LEU A O 1
ATOM 659 N N . ALA A 1 87 ? -0.470 -3.567 7.096 1.00 98.44 87 ALA A N 1
ATOM 660 C CA . ALA A 1 87 ? 0.893 -3.209 7.468 1.00 98.44 87 ALA A CA 1
ATOM 661 C C . ALA A 1 87 ? 1.094 -1.706 7.288 1.00 98.44 87 ALA A C 1
ATOM 663 O O . ALA A 1 87 ? 0.569 -1.118 6.343 1.00 98.44 87 ALA A O 1
ATOM 664 N N . SER A 1 88 ? 1.863 -1.078 8.169 1.00 97.88 88 SER A N 1
ATOM 665 C CA . SER A 1 88 ? 2.179 0.342 8.056 1.00 97.88 88 SER A CA 1
ATOM 666 C C . SER A 1 88 ? 3.589 0.633 8.535 1.00 97.88 88 SER A C 1
ATOM 668 O O . SER A 1 88 ? 4.101 -0.034 9.434 1.00 97.88 88 SER A O 1
ATOM 670 N N . MET A 1 89 ? 4.210 1.627 7.915 1.00 95.56 89 MET A N 1
ATOM 671 C CA . MET A 1 89 ? 5.562 2.066 8.204 1.00 95.56 89 MET A CA 1
ATOM 672 C C . MET A 1 89 ? 5.641 3.581 8.053 1.00 95.56 89 MET A C 1
ATOM 674 O O . MET A 1 89 ? 5.423 4.113 6.963 1.00 95.56 89 MET A O 1
ATOM 678 N N . ASP A 1 90 ? 6.009 4.261 9.133 1.00 94.50 90 ASP A N 1
ATOM 679 C CA . ASP A 1 90 ? 6.613 5.580 9.045 1.00 94.50 90 ASP A CA 1
ATOM 680 C C . ASP A 1 90 ? 8.066 5.388 8.617 1.00 94.50 90 ASP A C 1
ATOM 682 O O . ASP A 1 90 ? 8.855 4.717 9.278 1.00 94.50 90 ASP A O 1
ATOM 686 N N . TYR A 1 91 ? 8.392 5.900 7.448 1.00 87.88 91 TYR A N 1
ATOM 687 C CA . TYR A 1 91 ? 9.687 5.792 6.820 1.00 87.88 91 TYR A CA 1
ATOM 688 C C . TYR A 1 91 ? 10.421 7.118 6.982 1.00 87.88 91 TYR A C 1
ATOM 690 O O . TYR A 1 91 ? 9.969 8.155 6.498 1.00 87.88 91 TYR A O 1
ATOM 698 N N . ASN A 1 92 ? 11.572 7.071 7.647 1.00 88.12 92 ASN A N 1
ATOM 699 C CA . ASN A 1 92 ? 12.454 8.206 7.869 1.00 88.12 92 ASN A CA 1
ATOM 700 C C . ASN A 1 92 ? 13.911 7.751 7.740 1.00 88.12 92 ASN A C 1
ATOM 702 O O . ASN A 1 92 ? 14.453 7.087 8.632 1.00 88.12 92 ASN A O 1
ATOM 706 N N . ARG A 1 93 ? 14.553 8.102 6.620 1.00 77.44 93 ARG A N 1
ATOM 707 C CA . ARG A 1 93 ? 15.964 7.783 6.394 1.00 77.44 93 ARG A CA 1
ATOM 708 C C . ARG A 1 93 ? 16.878 8.920 6.854 1.00 77.44 93 ARG A C 1
ATOM 710 O O . ARG A 1 93 ? 16.724 10.043 6.395 1.00 77.44 93 ARG A O 1
ATOM 717 N N . PRO A 1 94 ? 17.911 8.635 7.660 1.00 67.31 94 PRO A N 1
ATOM 718 C CA . PRO A 1 94 ? 18.806 9.684 8.151 1.00 67.31 94 PRO A CA 1
ATOM 719 C C . PRO A 1 94 ? 19.912 10.105 7.155 1.00 67.31 94 PRO A C 1
ATOM 721 O O . PRO A 1 94 ? 20.540 11.130 7.378 1.00 67.31 94 PRO A O 1
ATOM 724 N N . HIS A 1 95 ? 20.184 9.351 6.072 1.00 71.31 95 HIS A N 1
ATOM 725 C CA . HIS A 1 95 ? 21.216 9.715 5.055 1.00 71.31 95 HIS A CA 1
ATOM 726 C C . HIS A 1 95 ? 20.680 10.427 3.829 1.00 71.31 95 HIS A C 1
ATOM 728 O O . HIS A 1 95 ? 21.447 10.987 3.058 1.00 71.31 95 HIS A O 1
ATOM 734 N N . VAL A 1 96 ? 19.388 10.279 3.595 1.00 75.75 96 VAL A N 1
ATOM 735 C CA . VAL A 1 96 ? 18.647 10.975 2.558 1.00 75.75 96 VAL A CA 1
ATOM 736 C C . VAL A 1 96 ? 17.380 11.334 3.284 1.00 75.75 96 VAL A C 1
ATOM 738 O O . VAL A 1 96 ? 16.648 10.406 3.627 1.00 75.75 96 VAL A O 1
ATOM 741 N N . SER A 1 97 ? 17.173 12.618 3.557 1.00 84.50 97 SER A N 1
ATOM 742 C CA . SER A 1 97 ? 16.057 13.173 4.328 1.00 84.50 97 SER A CA 1
ATOM 743 C C . SER A 1 97 ? 14.748 13.038 3.547 1.00 84.50 97 SER A C 1
ATOM 745 O O . SER A 1 97 ? 14.095 14.016 3.188 1.00 84.50 97 SER A O 1
ATOM 747 N N . LEU A 1 98 ? 14.418 11.793 3.223 1.00 89.50 98 LEU A N 1
ATOM 748 C CA . LEU A 1 98 ? 13.222 11.333 2.565 1.00 89.50 98 LEU A CA 1
ATOM 749 C C . LEU A 1 98 ? 12.341 10.725 3.644 1.00 89.50 98 LEU A C 1
ATOM 751 O O . LEU A 1 98 ? 12.718 9.734 4.282 1.00 89.50 98 LEU A O 1
ATOM 755 N N . THR A 1 99 ? 11.171 11.319 3.815 1.00 93.56 99 THR A N 1
ATOM 756 C CA . THR A 1 99 ? 10.127 10.791 4.683 1.00 93.56 99 THR A CA 1
ATOM 757 C C . THR A 1 99 ? 8.967 10.262 3.853 1.00 93.56 99 THR A C 1
ATOM 759 O O . THR A 1 99 ? 8.807 10.641 2.692 1.00 93.56 99 THR A O 1
ATOM 762 N N . ALA A 1 100 ? 8.217 9.315 4.413 1.00 94.94 100 ALA A N 1
ATOM 763 C CA . ALA A 1 100 ? 6.934 8.854 3.891 1.00 94.94 100 ALA A CA 1
ATOM 764 C C . ALA A 1 100 ? 6.191 8.082 4.985 1.00 94.94 100 ALA A C 1
ATOM 766 O O . ALA A 1 100 ? 6.800 7.287 5.685 1.00 94.94 100 ALA A O 1
ATOM 767 N N . LEU A 1 101 ? 4.877 8.231 5.099 1.00 96.62 101 LEU A N 1
ATOM 768 C CA . LEU A 1 101 ? 4.048 7.221 5.756 1.00 96.62 101 LEU A CA 1
ATOM 769 C C . LEU A 1 101 ? 3.542 6.285 4.662 1.00 96.62 101 LEU A C 1
ATOM 771 O O . LEU A 1 101 ? 3.001 6.758 3.667 1.00 96.62 101 LEU A O 1
ATOM 775 N N . LYS A 1 102 ? 3.736 4.973 4.799 1.00 97.12 102 LYS A N 1
ATOM 776 C CA . LYS A 1 102 ? 3.297 3.969 3.817 1.00 97.12 102 LYS A CA 1
ATOM 777 C C . LYS A 1 102 ? 2.464 2.908 4.513 1.00 97.12 102 LYS A C 1
ATOM 779 O O . LYS A 1 102 ? 2.900 2.349 5.513 1.00 97.12 102 LYS A O 1
ATOM 784 N N . SER A 1 103 ? 1.298 2.599 3.960 1.00 98.38 103 SER A N 1
ATOM 785 C CA . SER A 1 103 ? 0.420 1.550 4.473 1.00 98.38 103 SER A CA 1
ATOM 786 C C . SER A 1 103 ? -0.077 0.642 3.357 1.00 98.38 103 SER A C 1
ATOM 788 O O . SER A 1 103 ? -0.344 1.089 2.242 1.00 98.38 103 SER A O 1
ATOM 790 N N . TRP A 1 104 ? -0.223 -0.635 3.686 1.00 98.62 104 TRP A N 1
ATOM 791 C CA . TRP A 1 104 ? -0.715 -1.689 2.810 1.00 98.62 104 TRP A CA 1
ATOM 792 C C . TRP A 1 104 ? -1.884 -2.383 3.498 1.00 98.62 104 TRP A C 1
ATOM 794 O O . TRP A 1 104 ? -1.704 -3.014 4.538 1.00 98.62 104 TRP A O 1
ATOM 804 N N . PHE A 1 105 ? -3.074 -2.254 2.925 1.00 98.69 105 PHE A N 1
ATOM 805 C CA . PHE A 1 105 ? -4.297 -2.891 3.399 1.00 98.69 105 PHE A CA 1
ATOM 806 C C . PHE A 1 105 ? -4.543 -4.132 2.549 1.00 98.69 105 PHE A C 1
ATOM 808 O O . PHE A 1 105 ? -4.748 -4.025 1.344 1.00 98.69 105 PHE A O 1
ATOM 815 N N . PHE A 1 106 ? -4.494 -5.300 3.170 1.00 98.56 106 PHE A N 1
ATOM 816 C CA . PHE A 1 106 ? -4.659 -6.598 2.534 1.00 98.56 106 PHE A CA 1
ATOM 817 C C . PHE A 1 106 ? -6.081 -7.091 2.786 1.00 98.56 106 PHE A C 1
ATOM 819 O O . PHE A 1 106 ? -6.386 -7.560 3.883 1.00 98.56 106 PHE A O 1
ATOM 826 N N . PHE A 1 107 ? -6.944 -6.975 1.781 1.00 97.94 107 PHE A N 1
ATOM 827 C CA . PHE A 1 107 ? -8.256 -7.617 1.764 1.00 97.94 107 PHE A CA 1
ATOM 828 C C . PHE A 1 107 ? -8.179 -8.932 0.974 1.00 97.94 107 PHE A C 1
ATOM 830 O O . PHE A 1 107 ? -7.119 -9.294 0.465 1.00 97.94 107 PHE A O 1
ATOM 837 N N . GLU A 1 108 ? -9.284 -9.676 0.897 1.00 92.88 108 GLU A N 1
ATOM 838 C CA . GLU A 1 108 ? -9.296 -11.015 0.286 1.00 92.88 108 GLU A CA 1
ATOM 839 C C . GLU A 1 108 ? -8.889 -11.013 -1.196 1.00 92.88 108 GLU A C 1
ATOM 841 O O . GLU A 1 108 ? -8.260 -11.958 -1.669 1.00 92.88 108 GLU A O 1
ATOM 846 N N . ASP A 1 109 ? -9.235 -9.957 -1.930 1.00 92.94 109 ASP A N 1
ATOM 847 C CA . ASP A 1 109 ? -9.085 -9.886 -3.382 1.00 92.94 109 ASP A CA 1
ATOM 848 C C . ASP A 1 109 ? -8.432 -8.594 -3.895 1.00 92.94 109 ASP A C 1
ATOM 850 O O . ASP A 1 109 ? -8.182 -8.455 -5.096 1.00 92.94 109 ASP A O 1
ATOM 854 N N . VAL A 1 110 ? -8.116 -7.666 -2.991 1.00 98.06 110 VAL A N 1
ATOM 855 C CA . VAL A 1 110 ? -7.469 -6.394 -3.303 1.00 98.06 110 VAL A CA 1
ATOM 856 C C . VAL A 1 110 ? -6.466 -6.007 -2.221 1.00 98.06 110 VAL A C 1
ATOM 858 O O . VAL A 1 110 ? -6.716 -6.135 -1.023 1.00 98.06 110 VAL A O 1
ATOM 861 N N . ILE A 1 111 ? -5.324 -5.482 -2.657 1.00 98.56 111 ILE A N 1
ATOM 862 C CA . ILE A 1 111 ? -4.354 -4.818 -1.788 1.00 98.56 111 ILE A CA 1
ATOM 863 C C . ILE A 1 111 ? -4.446 -3.322 -2.059 1.00 98.56 111 ILE A C 1
ATOM 865 O O . ILE A 1 111 ? -4.201 -2.893 -3.181 1.00 98.56 111 ILE A O 1
ATOM 869 N N . VAL A 1 112 ? -4.770 -2.511 -1.057 1.00 98.56 112 VAL A N 1
ATOM 870 C CA . VAL A 1 112 ? -4.748 -1.048 -1.190 1.00 98.56 112 VAL A CA 1
ATOM 871 C C . VAL A 1 112 ? -3.436 -0.526 -0.635 1.00 98.56 112 VAL A C 1
ATOM 873 O O . VAL A 1 112 ? -3.094 -0.787 0.516 1.00 98.56 112 VAL A O 1
ATOM 876 N N . VAL A 1 113 ? -2.697 0.214 -1.449 1.00 98.31 113 VAL A N 1
ATOM 877 C CA . VAL A 1 113 ? -1.438 0.845 -1.065 1.00 98.31 113 VAL A CA 1
ATOM 878 C C . VAL A 1 113 ? -1.663 2.339 -0.964 1.00 98.31 113 VAL A C 1
ATOM 880 O O . VAL A 1 113 ? -2.057 2.977 -1.939 1.00 98.31 113 VAL A O 1
ATOM 883 N N . VAL A 1 114 ? -1.391 2.888 0.214 1.00 97.62 114 VAL A N 1
ATOM 884 C CA . VAL A 1 114 ? -1.525 4.315 0.505 1.00 97.62 114 VAL A CA 1
ATOM 885 C C . VAL A 1 114 ? -0.182 4.852 0.975 1.00 97.62 114 VAL A C 1
ATOM 887 O O . VAL A 1 114 ? 0.522 4.209 1.756 1.00 97.62 114 VAL A O 1
ATOM 890 N N . GLY A 1 115 ? 0.182 6.030 0.491 1.00 96.25 115 GLY A N 1
ATOM 891 C CA . GLY A 1 115 ? 1.331 6.783 0.948 1.00 96.25 115 GLY A CA 1
ATOM 892 C C . GLY A 1 115 ? 1.002 8.260 1.105 1.00 96.25 115 GLY A C 1
ATOM 893 O O . GLY A 1 115 ? 0.248 8.829 0.317 1.00 96.25 115 GLY A O 1
ATOM 894 N N . SER A 1 116 ? 1.599 8.881 2.111 1.00 96.19 116 SER A N 1
ATOM 895 C CA . SER A 1 116 ? 1.513 10.316 2.360 1.00 96.19 116 SER A CA 1
ATOM 896 C C . SER A 1 116 ? 2.847 10.834 2.884 1.00 96.19 116 SER A C 1
ATOM 898 O O . SER A 1 116 ? 3.758 10.048 3.175 1.00 96.19 116 SER A O 1
ATOM 900 N N . ARG A 1 117 ? 2.977 12.163 2.998 1.00 95.19 117 ARG A N 1
ATOM 901 C CA . ARG A 1 117 ? 4.197 12.817 3.499 1.00 95.19 117 ARG A CA 1
ATOM 902 C C . ARG A 1 117 ? 5.442 12.359 2.731 1.00 95.19 117 ARG A C 1
ATOM 904 O O . ARG A 1 117 ? 6.510 12.224 3.315 1.00 95.19 117 ARG A O 1
ATOM 911 N N . ILE A 1 118 ? 5.298 12.055 1.437 1.00 95.25 118 ILE A N 1
ATOM 912 C CA . ILE A 1 118 ? 6.447 11.739 0.592 1.00 95.25 118 ILE A CA 1
ATOM 913 C C . ILE A 1 118 ? 7.158 13.065 0.342 1.00 95.25 118 ILE A C 1
ATOM 915 O O . ILE A 1 118 ? 6.699 13.873 -0.467 1.00 95.25 118 ILE A O 1
ATOM 919 N N . SER A 1 119 ? 8.239 13.290 1.086 1.00 94.50 119 SER A N 1
ATOM 920 C CA . SER A 1 119 ? 8.930 14.579 1.143 1.00 94.50 119 SER A CA 1
ATOM 921 C C . SER A 1 119 ? 10.437 14.379 1.145 1.00 94.50 119 SER A C 1
ATOM 923 O O . SER A 1 119 ? 10.938 13.592 1.945 1.00 94.50 119 SER A O 1
ATOM 925 N N . LEU A 1 120 ? 11.157 15.098 0.282 1.00 92.94 120 LEU A N 1
ATOM 926 C CA . LEU A 1 120 ? 12.622 15.117 0.243 1.00 92.94 120 LEU A CA 1
ATOM 927 C C . LEU A 1 120 ? 13.131 16.500 0.659 1.00 92.94 120 LEU A C 1
ATOM 929 O O . LEU A 1 120 ? 12.687 17.502 0.101 1.00 92.94 120 LEU A O 1
ATOM 933 N N . SER A 1 121 ? 14.072 16.558 1.606 1.00 86.25 121 SER A N 1
ATOM 934 C CA . SER A 1 121 ? 14.738 17.819 1.968 1.00 86.25 121 SER A CA 1
ATOM 935 C C . SER A 1 121 ? 15.443 18.448 0.764 1.00 86.25 121 SER A C 1
ATOM 937 O O . SER A 1 121 ? 16.092 17.746 -0.013 1.00 86.25 121 SER A O 1
ATOM 939 N N . GLU A 1 122 ? 15.384 19.777 0.654 1.00 77.75 122 GLU A N 1
ATOM 940 C CA . GLU A 1 122 ? 16.092 20.536 -0.386 1.00 77.75 122 GLU A CA 1
ATOM 941 C C . GLU A 1 122 ? 17.607 20.278 -0.365 1.00 77.75 122 GLU A C 1
ATOM 943 O O . GLU A 1 122 ? 18.226 20.207 -1.424 1.00 77.75 122 GLU A O 1
ATOM 948 N N . ASP A 1 123 ? 18.191 20.062 0.819 1.00 77.44 123 ASP A N 1
ATOM 949 C CA . ASP A 1 123 ? 19.624 19.777 0.981 1.00 77.44 123 ASP A CA 1
ATOM 950 C C . ASP A 1 123 ? 20.049 18.442 0.337 1.00 77.44 123 ASP A C 1
ATOM 952 O O . ASP A 1 123 ? 21.207 18.280 -0.050 1.00 77.44 123 ASP A O 1
ATOM 956 N N . ASP A 1 124 ? 19.112 17.500 0.191 1.00 77.44 124 ASP A N 1
ATOM 957 C CA . ASP A 1 124 ? 19.330 16.177 -0.406 1.00 77.44 124 ASP A CA 1
ATOM 958 C C . ASP A 1 124 ? 18.796 16.083 -1.849 1.00 77.44 124 ASP A C 1
ATOM 960 O O . ASP A 1 124 ? 18.845 15.017 -2.476 1.00 77.44 124 ASP A O 1
ATOM 964 N N . ALA A 1 125 ? 18.290 17.189 -2.406 1.00 76.25 125 ALA A N 1
ATOM 965 C CA . ALA A 1 125 ? 17.815 17.245 -3.780 1.00 76.25 125 ALA A CA 1
ATOM 966 C C . ALA A 1 125 ? 19.005 17.168 -4.751 1.00 76.25 125 ALA A C 1
ATOM 968 O O . ALA A 1 125 ? 19.700 18.142 -5.033 1.00 76.25 125 ALA A O 1
ATOM 969 N N . THR A 1 126 ? 19.232 15.980 -5.305 1.00 77.56 126 THR A N 1
ATOM 970 C CA . THR A 1 126 ? 20.314 15.717 -6.273 1.00 77.56 126 THR A CA 1
ATOM 971 C C . THR A 1 126 ? 19.934 16.055 -7.718 1.00 77.56 126 THR A C 1
ATOM 973 O O . THR A 1 126 ? 20.775 15.983 -8.611 1.00 77.56 126 THR A O 1
ATOM 976 N N . GLY A 1 127 ? 18.667 16.407 -7.963 1.00 81.75 127 GLY A N 1
ATOM 977 C CA . GLY A 1 127 ? 18.071 16.467 -9.302 1.00 81.75 127 GLY A CA 1
ATOM 978 C C . GLY A 1 127 ? 17.528 15.119 -9.790 1.00 81.75 127 GLY A C 1
ATOM 979 O O . GLY A 1 127 ? 16.877 15.075 -10.831 1.00 81.75 127 GLY A O 1
ATOM 980 N N . GLU A 1 128 ? 17.739 14.040 -9.031 1.00 86.94 128 GLU A N 1
ATOM 981 C CA . GLU A 1 128 ? 17.130 12.734 -9.283 1.00 86.94 128 GLU A CA 1
ATOM 982 C C . GLU A 1 128 ? 15.699 12.663 -8.749 1.00 86.94 128 GLU A C 1
ATOM 984 O O . GLU A 1 128 ? 15.319 13.359 -7.809 1.00 86.94 128 GLU A O 1
ATOM 989 N N . ASN A 1 129 ? 14.895 11.793 -9.351 1.00 92.12 129 ASN A N 1
ATOM 990 C CA . ASN A 1 129 ? 13.484 11.648 -9.017 1.00 92.12 129 ASN A CA 1
ATOM 991 C C . ASN A 1 129 ? 13.293 10.785 -7.761 1.00 92.12 129 ASN A C 1
ATOM 993 O O . ASN A 1 129 ? 13.911 9.726 -7.628 1.00 92.12 129 ASN A O 1
ATOM 997 N N . VAL A 1 130 ? 12.392 11.181 -6.865 1.00 94.25 130 VAL A N 1
ATOM 998 C CA . VAL A 1 130 ? 11.848 10.266 -5.859 1.00 94.25 130 VAL A CA 1
ATOM 999 C C . VAL A 1 130 ? 10.802 9.396 -6.538 1.00 94.25 130 VAL A C 1
ATOM 1001 O O . VAL A 1 130 ? 9.884 9.899 -7.182 1.00 94.25 130 VAL A O 1
ATOM 1004 N N . ILE A 1 131 ? 10.928 8.081 -6.396 1.00 95.88 131 ILE A N 1
ATOM 1005 C CA . ILE A 1 131 ? 10.063 7.122 -7.078 1.00 95.88 131 ILE A CA 1
ATOM 1006 C C . ILE A 1 131 ? 9.412 6.149 -6.105 1.00 95.88 131 ILE A C 1
ATOM 1008 O O . ILE A 1 131 ? 10.001 5.793 -5.085 1.00 95.88 131 ILE A O 1
ATOM 1012 N N . THR A 1 132 ? 8.220 5.669 -6.458 1.00 96.75 132 THR A N 1
ATOM 1013 C CA . THR A 1 132 ? 7.632 4.461 -5.867 1.00 96.75 132 THR A CA 1
ATOM 1014 C C . THR A 1 132 ? 7.469 3.400 -6.935 1.00 96.75 132 THR A C 1
ATOM 1016 O O . THR A 1 132 ? 6.769 3.622 -7.918 1.00 96.75 132 THR A O 1
ATOM 1019 N N . THR A 1 133 ? 8.082 2.233 -6.757 1.00 97.38 133 THR A N 1
ATOM 1020 C CA . THR A 1 133 ? 7.971 1.169 -7.766 1.00 97.38 133 THR A CA 1
ATOM 1021 C C . THR A 1 133 ? 6.743 0.303 -7.519 1.00 97.38 133 THR A C 1
ATOM 1023 O O . THR A 1 133 ? 6.538 -0.165 -6.405 1.00 97.38 133 THR A O 1
ATOM 1026 N N . LEU A 1 134 ? 5.945 0.057 -8.556 1.00 96.75 134 LEU A N 1
ATOM 1027 C CA . LEU A 1 134 ? 4.766 -0.812 -8.500 1.00 96.75 134 LEU A CA 1
ATOM 1028 C C . LEU A 1 134 ? 5.152 -2.264 -8.758 1.00 96.75 134 LEU A C 1
ATOM 1030 O O . LEU A 1 134 ? 4.748 -3.164 -8.028 1.00 96.75 134 LEU A O 1
ATOM 1034 N N . ALA A 1 135 ? 5.929 -2.482 -9.817 1.00 95.00 135 ALA A N 1
ATOM 1035 C CA . ALA A 1 135 ? 6.269 -3.809 -10.296 1.00 95.00 135 ALA A CA 1
ATOM 1036 C C . ALA A 1 135 ? 7.617 -3.808 -11.009 1.00 95.00 135 ALA A C 1
ATOM 1038 O O . ALA A 1 135 ? 7.982 -2.842 -11.681 1.00 95.00 135 ALA A O 1
ATOM 1039 N N . GLN A 1 136 ? 8.318 -4.930 -10.892 1.00 93.50 136 GLN A N 1
ATOM 1040 C CA . GLN A 1 136 ? 9.478 -5.268 -11.696 1.00 93.50 136 GLN A CA 1
ATOM 1041 C C . GLN A 1 136 ? 9.491 -6.788 -11.857 1.00 93.50 136 GLN A C 1
ATOM 1043 O O . GLN A 1 136 ? 9.584 -7.509 -10.864 1.00 93.50 136 GLN A O 1
ATOM 1048 N N . GLY A 1 137 ? 9.352 -7.289 -13.076 1.00 91.56 137 GLY A N 1
ATOM 1049 C CA . GLY A 1 137 ? 9.094 -8.708 -13.318 1.00 91.56 137 GLY A CA 1
ATOM 1050 C C . GLY A 1 137 ? 9.230 -9.077 -14.787 1.00 91.56 137 GLY A C 1
ATOM 1051 O O . GLY A 1 137 ? 9.394 -8.205 -15.641 1.00 91.56 137 GLY A O 1
ATOM 1052 N N . GLN A 1 138 ? 9.170 -10.369 -15.093 1.00 86.94 138 GLN A N 1
ATOM 1053 C CA . GLN A 1 138 ? 9.069 -10.809 -16.482 1.00 86.94 138 GLN A CA 1
ATOM 1054 C C . GLN A 1 138 ? 7.643 -10.616 -17.011 1.00 86.94 138 GLN A C 1
ATOM 1056 O O . GLN A 1 138 ? 6.669 -10.812 -16.278 1.00 86.94 138 GLN A O 1
ATOM 1061 N N . PRO A 1 139 ? 7.476 -10.261 -18.294 1.00 82.31 139 PRO A N 1
ATOM 1062 C CA . PRO A 1 139 ? 6.179 -10.328 -18.946 1.00 82.31 139 PRO A CA 1
ATOM 1063 C C . PRO A 1 139 ? 5.690 -11.772 -19.035 1.00 82.31 139 PRO A C 1
ATOM 1065 O O . PRO A 1 139 ? 6.470 -12.725 -19.112 1.00 82.31 139 PRO A O 1
ATOM 1068 N N . LYS A 1 140 ? 4.366 -11.935 -19.043 1.00 74.69 140 LYS A N 1
ATOM 1069 C CA . LYS A 1 140 ? 3.752 -13.247 -19.223 1.00 74.69 140 LYS A CA 1
ATOM 1070 C C . LYS A 1 140 ? 4.029 -13.701 -20.648 1.00 74.69 140 LYS A C 1
ATOM 1072 O O . LYS A 1 140 ? 3.517 -13.103 -21.593 1.00 74.69 140 LYS A O 1
ATOM 1077 N N . ARG A 1 141 ? 4.859 -14.735 -20.809 1.00 66.31 141 ARG A N 1
ATOM 1078 C CA . ARG A 1 141 ? 5.165 -15.281 -22.135 1.00 66.31 141 ARG A CA 1
ATOM 1079 C C . ARG A 1 141 ? 3.876 -15.812 -22.753 1.00 66.31 141 ARG A C 1
ATOM 1081 O O . ARG A 1 141 ? 3.144 -16.574 -22.120 1.00 66.31 141 ARG A O 1
ATOM 1088 N N . ARG A 1 142 ? 3.604 -15.424 -23.997 1.00 56.53 142 ARG A N 1
ATOM 1089 C CA . ARG A 1 142 ? 2.527 -16.018 -24.788 1.00 56.53 142 ARG A CA 1
ATOM 1090 C C . ARG A 1 142 ? 2.821 -17.511 -24.906 1.00 56.53 142 ARG A C 1
ATOM 1092 O O . ARG A 1 142 ? 3.909 -17.877 -25.349 1.00 56.53 142 ARG A O 1
ATOM 1099 N N . SER A 1 143 ? 1.890 -18.380 -24.519 1.00 48.25 143 SER A N 1
ATOM 1100 C CA . SER A 1 143 ? 1.978 -19.755 -24.995 1.00 48.25 143 SER A CA 1
ATOM 1101 C C . SER A 1 143 ? 1.805 -19.694 -26.511 1.00 48.25 143 SER A C 1
ATOM 1103 O O . SER A 1 143 ? 0.792 -19.202 -27.012 1.00 48.25 143 SER A O 1
ATOM 1105 N N . GLU A 1 144 ? 2.813 -20.134 -27.263 1.00 39.16 144 GLU A N 1
ATOM 1106 C CA . GLU A 1 144 ? 2.605 -20.472 -28.664 1.00 39.16 144 GLU A CA 1
ATOM 1107 C C . GLU A 1 144 ? 1.573 -21.599 -28.679 1.00 39.16 144 GLU A C 1
ATOM 1109 O O . GLU A 1 144 ? 1.883 -22.764 -28.434 1.00 39.16 144 GLU A O 1
ATOM 1114 N N . SER A 1 145 ? 0.306 -21.263 -28.915 1.00 37.00 145 SER A N 1
ATOM 1115 C CA . SER A 1 145 ? -0.640 -22.264 -29.373 1.00 37.00 145 SER A CA 1
ATOM 1116 C C . SER A 1 145 ? -0.098 -22.746 -30.711 1.00 37.00 145 SER A C 1
ATOM 1118 O O . SER A 1 145 ? -0.183 -22.028 -31.710 1.00 37.00 145 SER A O 1
ATOM 1120 N N . VAL A 1 146 ? 0.503 -23.931 -30.719 1.00 34.25 146 VAL A N 1
ATOM 1121 C CA . VAL A 1 146 ? 0.839 -24.654 -31.939 1.00 34.25 146 VAL A CA 1
ATOM 1122 C C . VAL A 1 146 ? -0.474 -24.875 -32.691 1.00 34.25 146 VAL A C 1
ATOM 1124 O O . VAL A 1 146 ? -1.211 -25.826 -32.449 1.00 34.25 146 VAL A O 1
ATOM 1127 N N . LEU A 1 147 ? -0.800 -23.955 -33.596 1.00 40.47 147 LEU A N 1
ATOM 1128 C CA . LEU A 1 147 ? -1.780 -24.167 -34.650 1.00 40.47 147 LEU A CA 1
ATOM 1129 C C . LEU A 1 147 ? -1.103 -25.058 -35.695 1.00 40.47 147 LEU A C 1
ATOM 1131 O O . LEU A 1 147 ? -0.655 -24.602 -36.741 1.00 40.47 147 LEU A O 1
ATOM 1135 N N . SER A 1 148 ? -0.998 -26.349 -35.390 1.00 38.94 148 SER A N 1
ATOM 1136 C CA . SER A 1 148 ? -0.767 -27.376 -36.400 1.00 38.94 148 SER A CA 1
ATOM 1137 C C . SER A 1 148 ? -1.760 -28.518 -36.215 1.00 38.94 148 SER A C 1
ATOM 1139 O O . SER A 1 148 ? -1.475 -29.591 -35.701 1.00 38.94 148 SER A O 1
ATOM 1141 N N . THR A 1 149 ? -2.970 -28.295 -36.707 1.00 32.28 149 THR A N 1
ATOM 1142 C CA . THR A 1 149 ? -3.706 -29.389 -37.336 1.00 32.28 149 THR A CA 1
ATOM 1143 C C . THR A 1 149 ? -4.094 -28.922 -38.728 1.00 32.28 149 THR A C 1
ATOM 1145 O O . THR A 1 149 ? -5.093 -28.243 -38.935 1.00 32.28 149 THR A O 1
ATOM 1148 N N . SER A 1 150 ? -3.255 -29.252 -39.712 1.00 34.47 150 SER A N 1
ATOM 1149 C CA . SER A 1 150 ? -3.759 -29.423 -41.069 1.00 34.47 150 SER A CA 1
ATOM 1150 C C . SER A 1 150 ? -4.794 -30.540 -41.002 1.00 34.47 150 SER A C 1
ATOM 1152 O O . SER A 1 150 ? -4.449 -31.662 -40.626 1.00 34.47 150 SER A O 1
ATOM 1154 N N . CYS A 1 151 ? -6.047 -30.222 -41.315 1.00 25.66 151 CYS A N 1
ATOM 1155 C CA . CYS A 1 151 ? -7.104 -31.210 -41.473 1.00 25.66 151 CYS A CA 1
ATOM 1156 C C . CYS A 1 151 ? -6.661 -32.265 -42.498 1.00 25.66 151 CYS A C 1
ATOM 1158 O O . CYS A 1 151 ? -6.333 -31.887 -43.625 1.00 25.66 151 CYS A O 1
ATOM 1160 N N . PRO A 1 152 ? -6.670 -33.566 -42.173 1.00 37.03 152 PRO A N 1
ATOM 1161 C CA . PRO A 1 152 ? -6.833 -34.579 -43.193 1.00 37.03 152 PRO A CA 1
ATOM 1162 C C . PRO A 1 152 ? -8.307 -34.587 -43.603 1.00 37.03 152 PRO A C 1
ATOM 1164 O O . PRO A 1 152 ? -9.199 -34.603 -42.751 1.00 37.03 152 PRO A O 1
ATOM 1167 N N . ASP A 1 153 ? -8.536 -34.547 -44.911 1.00 33.50 153 ASP A N 1
ATOM 1168 C CA . ASP A 1 153 ? -9.837 -34.769 -45.529 1.00 33.50 153 ASP A CA 1
ATOM 1169 C C . ASP A 1 153 ? -10.506 -36.052 -45.011 1.00 33.50 153 ASP A C 1
ATOM 1171 O O . ASP A 1 153 ? -9.851 -37.029 -44.640 1.00 33.50 153 ASP A O 1
ATOM 1175 N N . GLY A 1 154 ? -11.835 -35.992 -44.946 1.00 32.34 154 GLY A N 1
ATOM 1176 C CA . GLY A 1 154 ? -12.663 -36.835 -44.098 1.00 32.34 154 GLY A CA 1
ATOM 1177 C C . GLY A 1 154 ? -12.715 -38.330 -44.397 1.00 32.34 154 GLY A C 1
ATOM 1178 O O . GLY A 1 154 ? -12.412 -38.806 -45.488 1.00 32.34 154 GLY A O 1
ATOM 1179 N N . VAL A 1 155 ? -13.220 -39.047 -43.391 1.00 31.33 155 VAL A N 1
ATOM 1180 C CA . VAL A 1 155 ? -13.854 -40.362 -43.504 1.00 31.33 155 VAL A CA 1
ATOM 1181 C C . VAL A 1 155 ? -15.021 -40.396 -42.502 1.00 31.33 155 VAL A C 1
ATOM 1183 O O . VAL A 1 155 ? -14.877 -39.960 -41.361 1.00 31.33 155 VAL A O 1
ATOM 1186 N N . GLU A 1 156 ? -16.184 -40.841 -42.979 1.00 31.47 156 GLU A N 1
ATOM 1187 C CA . GLU A 1 156 ? -17.466 -40.994 -42.269 1.00 31.47 156 GLU A CA 1
ATOM 1188 C C . GLU A 1 156 ? -17.422 -41.984 -41.081 1.00 31.47 156 GLU A C 1
ATOM 1190 O O . GLU A 1 156 ? -16.512 -42.815 -41.013 1.00 31.47 156 GLU A O 1
ATOM 1195 N N . PRO A 1 157 ? -18.400 -41.933 -40.146 1.00 31.11 157 PRO A N 1
ATOM 1196 C CA . PRO A 1 157 ? -18.408 -42.784 -38.960 1.00 31.11 157 PRO A CA 1
ATOM 1197 C C . PRO A 1 157 ? -18.911 -44.198 -39.283 1.00 31.11 157 PRO A C 1
ATOM 1199 O O . PRO A 1 157 ? -19.963 -44.370 -39.895 1.00 31.11 157 PRO A O 1
ATOM 1202 N N . GLY A 1 158 ? -18.160 -45.200 -38.827 1.00 28.52 158 GLY A N 1
ATOM 1203 C CA . GLY A 1 158 ? -18.549 -46.609 -38.795 1.00 28.52 158 GLY A CA 1
ATOM 1204 C C . GLY A 1 158 ? -18.549 -47.140 -37.360 1.00 28.52 158 GLY A C 1
ATOM 1205 O O . GLY A 1 158 ? -17.792 -46.662 -36.516 1.00 28.52 158 GLY A O 1
ATOM 1206 N N . ASP A 1 159 ? -19.448 -48.088 -37.128 1.00 28.80 159 ASP A N 1
ATOM 1207 C CA . ASP A 1 159 ? -19.989 -48.565 -35.856 1.00 28.80 159 ASP A CA 1
ATOM 1208 C C . ASP A 1 159 ? -19.015 -49.234 -34.858 1.00 28.80 159 ASP A C 1
ATOM 1210 O O . ASP A 1 159 ? -17.955 -49.737 -35.220 1.00 28.80 159 ASP A O 1
ATOM 1214 N N . GLU A 1 160 ? -19.470 -49.221 -33.595 1.00 32.06 160 GL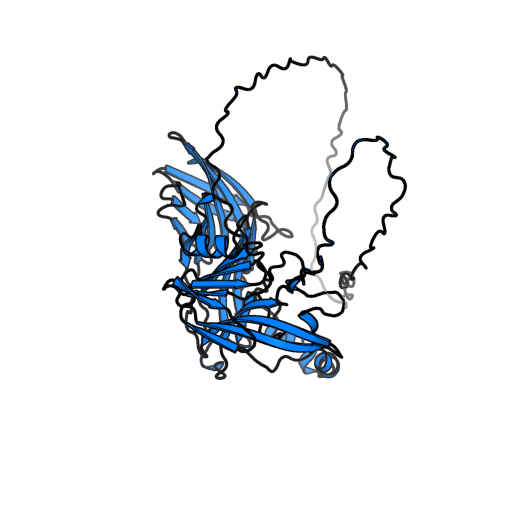U A N 1
ATOM 1215 C CA . GLU A 1 160 ? -19.239 -50.125 -32.448 1.00 32.06 160 GLU A CA 1
ATOM 1216 C C . GLU A 1 160 ? -18.003 -51.054 -32.434 1.00 32.06 160 GLU A C 1
ATOM 1218 O O . GLU A 1 160 ? -17.908 -51.973 -33.237 1.00 32.06 160 GLU A O 1
ATOM 1223 N N . ASP A 1 161 ? -17.168 -50.957 -31.387 1.00 28.59 161 ASP A N 1
ATOM 1224 C CA . ASP A 1 161 ? -16.974 -52.073 -30.439 1.00 28.59 161 ASP A CA 1
ATOM 1225 C C . ASP A 1 161 ? -16.271 -51.612 -29.145 1.00 28.59 161 ASP A C 1
ATOM 1227 O O . ASP A 1 161 ? -15.400 -50.743 -29.112 1.00 28.59 161 ASP A O 1
ATOM 1231 N N . SER A 1 162 ? -16.706 -52.244 -28.067 1.00 28.47 162 SER A N 1
ATOM 1232 C CA . SER A 1 162 ? -16.173 -52.288 -26.719 1.00 28.47 162 SER A CA 1
ATOM 1233 C C . SER A 1 162 ? -14.685 -52.657 -26.628 1.00 28.47 162 SER A C 1
ATOM 1235 O O . SER A 1 162 ? -14.194 -53.525 -27.340 1.00 28.47 162 SER A O 1
ATOM 1237 N N . THR A 1 163 ? -13.963 -52.035 -25.688 1.00 28.45 163 THR A N 1
ATOM 1238 C CA . THR A 1 163 ? -13.169 -52.697 -24.625 1.00 28.45 163 THR A CA 1
ATOM 1239 C C . THR A 1 163 ? -12.253 -51.691 -23.920 1.00 28.45 163 THR A C 1
ATOM 1241 O O . THR A 1 163 ? -11.375 -51.067 -24.506 1.00 28.45 163 THR A O 1
ATOM 1244 N N . SER A 1 164 ? -12.460 -51.556 -22.613 1.00 28.20 164 SER A N 1
ATOM 1245 C CA . SER A 1 164 ? -11.522 -50.962 -21.659 1.00 28.20 164 SER A CA 1
ATOM 1246 C C . SER A 1 164 ? -10.270 -51.829 -21.493 1.00 28.20 164 SER A C 1
ATOM 1248 O O . SER A 1 164 ? -10.394 -53.059 -21.471 1.00 28.20 164 SER A O 1
ATOM 1250 N N . PRO A 1 165 ? -9.119 -51.217 -21.177 1.00 32.84 165 PRO A N 1
ATOM 1251 C CA . PRO A 1 165 ? -8.416 -51.672 -19.982 1.00 32.84 165 PRO A CA 1
ATOM 1252 C C . PRO A 1 165 ? -7.934 -50.541 -19.058 1.00 32.84 165 PRO A C 1
ATOM 1254 O O . PRO A 1 165 ? -7.614 -49.430 -19.471 1.00 32.84 165 PRO A O 1
ATOM 1257 N N . ASP A 1 166 ? -7.920 -50.917 -17.784 1.00 28.36 166 ASP A N 1
ATOM 1258 C CA . ASP A 1 166 ? -7.439 -50.260 -16.565 1.00 28.36 166 ASP A CA 1
ATOM 1259 C C . ASP A 1 166 ? -5.995 -49.701 -16.685 1.00 28.36 166 ASP A C 1
ATOM 1261 O O . ASP A 1 166 ? -5.180 -50.287 -17.407 1.00 28.36 166 ASP A O 1
ATOM 1265 N N . PRO A 1 167 ? -5.624 -48.609 -15.980 1.00 29.53 167 PRO A N 1
ATOM 1266 C CA . PRO A 1 167 ? -4.313 -47.987 -16.081 1.00 29.53 167 PRO A CA 1
ATOM 1267 C C . PRO A 1 167 ? -3.333 -48.596 -15.070 1.00 29.53 167 PRO A C 1
ATOM 1269 O O . PRO A 1 167 ? -3.559 -48.568 -13.860 1.00 29.53 167 PRO A O 1
ATOM 1272 N N . SER A 1 168 ? -2.181 -49.069 -15.544 1.00 27.34 168 SER A N 1
ATOM 1273 C CA . SER A 1 168 ? -1.045 -49.389 -14.678 1.00 27.34 168 SER A CA 1
ATOM 1274 C C . SER A 1 168 ? 0.170 -48.534 -15.033 1.00 27.34 168 SER A C 1
ATOM 1276 O O . SER A 1 168 ? 0.629 -48.546 -16.172 1.00 27.34 168 SER A O 1
ATOM 1278 N N . THR A 1 169 ? 0.683 -47.866 -13.995 1.00 28.42 169 THR A N 1
ATOM 1279 C CA . THR A 1 169 ? 2.022 -47.275 -13.827 1.00 28.42 169 THR A CA 1
ATOM 1280 C C . THR A 1 169 ? 2.364 -46.034 -14.658 1.00 28.42 169 THR A C 1
ATOM 1282 O O . THR A 1 169 ? 2.938 -46.131 -15.738 1.00 28.42 169 THR A O 1
ATOM 1285 N N . SER A 1 170 ? 2.129 -44.854 -14.076 1.00 29.14 170 SER A N 1
ATOM 1286 C CA . SER A 1 170 ? 2.950 -43.665 -14.329 1.00 29.14 170 SER A CA 1
ATOM 1287 C C . SER A 1 170 ? 3.716 -43.316 -13.054 1.00 29.14 170 SER A C 1
ATOM 1289 O O . SER A 1 170 ? 3.116 -42.981 -12.030 1.00 29.14 170 SER A O 1
ATOM 1291 N N . ASP A 1 171 ? 5.037 -43.432 -13.135 1.00 26.84 171 ASP A N 1
ATOM 1292 C CA . ASP A 1 171 ? 5.992 -43.038 -12.110 1.00 26.84 171 ASP A CA 1
ATOM 1293 C C . ASP A 1 171 ? 5.798 -41.573 -11.704 1.00 26.84 171 ASP A C 1
ATOM 1295 O O . ASP A 1 171 ? 5.912 -40.647 -12.509 1.00 26.84 171 ASP A O 1
ATOM 1299 N N . VAL A 1 172 ? 5.528 -41.361 -10.417 1.00 26.64 172 VAL A N 1
ATOM 1300 C CA . VAL A 1 172 ? 5.573 -40.043 -9.788 1.00 26.64 172 VAL A CA 1
ATOM 1301 C C . VAL A 1 172 ? 7.044 -39.680 -9.612 1.00 26.64 172 VAL A C 1
ATOM 1303 O O . VAL A 1 172 ? 7.688 -40.056 -8.630 1.00 26.64 172 VAL A O 1
ATOM 1306 N N . HIS A 1 173 ? 7.596 -38.929 -10.562 1.00 26.30 173 HIS A N 1
ATOM 1307 C CA . HIS A 1 173 ? 8.814 -38.170 -10.311 1.00 26.30 173 HIS A CA 1
ATOM 1308 C C . HIS A 1 173 ? 8.496 -37.094 -9.268 1.00 26.30 173 HIS A C 1
ATOM 1310 O O . HIS A 1 173 ? 8.001 -36.014 -9.579 1.00 26.30 173 HIS A O 1
ATOM 1316 N N . HIS A 1 174 ? 8.788 -37.399 -8.004 1.00 26.14 174 HIS A N 1
ATOM 1317 C CA . HIS A 1 174 ? 8.927 -36.393 -6.962 1.00 26.14 174 HIS A CA 1
ATOM 1318 C C . HIS A 1 174 ? 10.057 -35.435 -7.363 1.00 26.14 174 HIS A C 1
ATOM 1320 O O . HIS A 1 174 ? 11.238 -35.737 -7.173 1.00 26.14 174 HIS A O 1
ATOM 1326 N N . SER A 1 175 ? 9.706 -34.270 -7.902 1.00 25.62 175 SER A N 1
ATOM 1327 C CA . SER A 1 175 ? 10.601 -33.119 -7.961 1.00 25.62 175 SER A CA 1
ATOM 1328 C C . SER A 1 175 ? 10.867 -32.658 -6.527 1.00 25.62 175 SER A C 1
ATOM 1330 O O . SER A 1 175 ? 10.125 -31.892 -5.913 1.00 25.62 175 SER A O 1
ATOM 1332 N N . LYS A 1 176 ? 11.943 -33.204 -5.952 1.00 24.39 176 LYS A N 1
ATOM 1333 C CA . LYS A 1 176 ? 12.596 -32.660 -4.764 1.00 24.39 176 LYS A CA 1
ATOM 1334 C C . LYS A 1 176 ? 13.064 -31.248 -5.104 1.00 24.39 176 LYS A C 1
ATOM 1336 O O . LYS A 1 176 ? 14.091 -31.082 -5.753 1.00 24.39 176 LYS A O 1
ATOM 1341 N N . TRP A 1 177 ? 12.330 -30.251 -4.631 1.00 25.52 177 TRP A N 1
ATOM 1342 C CA . TRP A 1 177 ? 12.847 -28.897 -4.486 1.00 25.52 177 TRP A CA 1
ATOM 1343 C C . TRP A 1 177 ? 14.148 -28.951 -3.667 1.00 25.52 177 TRP A C 1
ATOM 1345 O O . TRP A 1 177 ? 14.157 -29.572 -2.594 1.00 25.52 177 TRP A O 1
ATOM 1355 N N . PRO A 1 178 ? 15.254 -28.338 -4.116 1.00 25.98 178 PRO A N 1
ATOM 1356 C CA . PRO A 1 178 ? 16.382 -28.121 -3.232 1.00 25.98 178 PRO A CA 1
ATOM 1357 C C . PRO A 1 178 ? 15.929 -27.167 -2.123 1.00 25.98 178 PRO A C 1
ATOM 1359 O O . PRO A 1 178 ? 15.404 -26.086 -2.383 1.00 25.98 178 PRO A O 1
ATOM 1362 N N . ARG A 1 179 ? 16.115 -27.583 -0.865 1.00 26.55 179 ARG A N 1
ATOM 1363 C CA . ARG A 1 179 ? 16.021 -26.692 0.295 1.00 26.55 179 ARG A CA 1
ATOM 1364 C C . ARG A 1 179 ? 17.039 -25.572 0.087 1.00 26.55 179 ARG A C 1
ATOM 1366 O O . ARG A 1 179 ? 18.231 -25.793 0.296 1.00 26.55 179 ARG A O 1
ATOM 1373 N N . LEU A 1 180 ? 16.582 -24.403 -0.354 1.00 28.69 180 LEU A N 1
ATOM 1374 C CA . LEU A 1 180 ? 17.402 -23.202 -0.337 1.00 28.69 180 LEU A CA 1
ATOM 1375 C C . LEU A 1 180 ? 17.645 -22.855 1.134 1.00 28.69 180 LEU A C 1
ATOM 1377 O O . LEU A 1 180 ? 16.701 -22.747 1.918 1.00 28.69 180 LEU A O 1
ATOM 1381 N N . GLY A 1 181 ? 18.921 -22.812 1.510 1.00 24.59 181 GLY A N 1
ATOM 1382 C CA . GLY A 1 181 ? 19.368 -22.681 2.887 1.00 24.59 181 GLY A CA 1
ATOM 1383 C C . GLY A 1 181 ? 18.760 -21.466 3.575 1.00 24.59 181 GLY A C 1
ATOM 1384 O O . GLY A 1 181 ? 18.854 -20.344 3.080 1.00 24.59 181 GLY A O 1
ATOM 1385 N N . ALA A 1 182 ? 18.181 -21.722 4.746 1.00 25.88 182 ALA A N 1
ATOM 1386 C CA . ALA A 1 182 ? 18.071 -20.731 5.796 1.00 25.88 182 ALA A CA 1
ATOM 1387 C C . ALA A 1 182 ? 19.446 -20.072 5.972 1.00 25.88 182 ALA A C 1
ATOM 1389 O O . ALA A 1 182 ? 20.461 -20.759 6.127 1.00 25.88 182 ALA A O 1
ATOM 1390 N N . PHE A 1 183 ? 19.477 -18.745 5.890 1.00 24.81 183 PHE A N 1
ATOM 1391 C CA . PHE A 1 183 ? 20.616 -17.993 6.383 1.00 24.81 183 PHE A CA 1
ATOM 1392 C C . PHE A 1 183 ? 20.763 -18.283 7.880 1.00 24.81 183 PHE A C 1
ATOM 1394 O O . PHE A 1 183 ? 19.778 -18.449 8.592 1.00 24.81 183 PHE A O 1
ATOM 1401 N N . ILE A 1 184 ? 22.020 -18.429 8.280 1.00 25.67 184 ILE A N 1
ATOM 1402 C CA . ILE A 1 184 ? 22.519 -18.838 9.590 1.00 25.67 184 ILE A CA 1
ATOM 1403 C C . ILE A 1 184 ? 21.785 -18.089 10.716 1.00 25.67 184 ILE A C 1
ATOM 1405 O O . ILE A 1 184 ? 21.876 -16.867 10.793 1.00 25.67 184 ILE A O 1
ATOM 1409 N N . ASP A 1 185 ? 21.096 -18.837 11.584 1.00 23.45 185 ASP A N 1
ATOM 1410 C CA . ASP A 1 185 ? 20.856 -18.433 12.973 1.00 23.45 185 ASP A CA 1
ATOM 1411 C C . ASP A 1 185 ? 22.234 -18.308 13.635 1.00 23.45 185 ASP A C 1
ATOM 1413 O O . ASP A 1 185 ? 22.948 -19.305 13.790 1.00 23.45 185 ASP A O 1
ATOM 1417 N N . GLU A 1 186 ? 22.645 -17.089 13.981 1.00 27.12 186 GLU A N 1
ATOM 1418 C CA . GLU A 1 186 ? 23.754 -16.904 14.910 1.00 27.12 186 GLU A CA 1
ATOM 1419 C C . GLU A 1 186 ? 23.254 -17.209 16.328 1.00 27.12 186 GLU A C 1
ATOM 1421 O O . GLU A 1 186 ? 22.354 -16.562 16.859 1.00 27.12 186 GLU A O 1
ATOM 1426 N N . ASP A 1 187 ? 23.847 -18.248 16.909 1.00 24.86 187 ASP A N 1
ATOM 1427 C CA . ASP A 1 187 ? 23.693 -18.707 18.287 1.00 24.86 187 ASP A CA 1
ATOM 1428 C C . ASP A 1 187 ? 23.934 -17.563 19.299 1.00 24.86 187 ASP A C 1
ATOM 1430 O O . ASP A 1 187 ? 25.049 -17.033 19.370 1.00 24.86 187 ASP A O 1
ATOM 1434 N N . PRO A 1 188 ? 22.944 -17.165 20.123 1.00 31.16 188 PRO A N 1
ATOM 1435 C CA . PRO A 1 188 ? 23.133 -16.150 21.146 1.00 31.16 188 PRO A CA 1
ATOM 1436 C C . PRO A 1 188 ? 23.667 -16.786 22.437 1.00 31.16 188 PRO A C 1
ATOM 1438 O O . PRO A 1 188 ? 23.025 -16.709 23.483 1.00 31.16 188 PRO A O 1
ATOM 1441 N N . GLN A 1 189 ? 24.849 -17.405 22.399 1.00 29.48 189 GLN A N 1
ATOM 1442 C CA . GLN A 1 189 ? 25.582 -17.795 23.608 1.00 29.48 189 GLN A CA 1
ATOM 1443 C C . GLN A 1 189 ? 27.094 -17.649 23.437 1.00 29.48 189 GLN A C 1
ATOM 1445 O O . GLN A 1 189 ? 27.804 -18.611 23.164 1.00 29.48 189 GLN A O 1
ATOM 1450 N N . GLN A 1 190 ? 27.603 -16.443 23.700 1.00 26.41 190 GLN A N 1
ATOM 1451 C CA . GLN A 1 190 ? 28.948 -16.249 24.251 1.00 26.41 190 GLN A CA 1
ATOM 1452 C C . GLN A 1 190 ? 29.073 -14.844 24.860 1.00 26.41 190 GLN A C 1
ATOM 1454 O O . GLN A 1 190 ? 29.404 -13.863 24.200 1.00 26.41 190 GLN A O 1
ATOM 1459 N N . HIS A 1 191 ? 28.770 -14.750 26.156 1.00 30.16 191 HIS A N 1
ATOM 1460 C CA . HIS A 1 191 ? 29.149 -13.610 26.990 1.00 30.16 191 HIS A CA 1
ATOM 1461 C C . HIS A 1 191 ? 30.680 -13.580 27.159 1.00 30.16 191 HIS A C 1
ATOM 1463 O O . HIS A 1 191 ? 31.256 -14.630 27.444 1.00 30.16 191 HIS A O 1
ATOM 1469 N N . PRO A 1 192 ? 31.355 -12.421 27.062 1.00 29.08 192 PRO A N 1
ATOM 1470 C CA . PRO A 1 192 ? 32.711 -12.290 27.579 1.00 29.08 192 PRO A CA 1
ATOM 1471 C C . PRO A 1 192 ? 32.688 -12.097 29.108 1.00 29.08 192 PRO A C 1
ATOM 1473 O O . PRO A 1 192 ? 31.868 -11.347 29.641 1.00 29.08 192 PRO A O 1
ATOM 1476 N N . ASP A 1 193 ? 33.596 -12.790 29.798 1.00 27.22 193 ASP A N 1
ATOM 1477 C CA . ASP A 1 193 ? 33.791 -12.765 31.254 1.00 27.22 193 ASP A CA 1
ATOM 1478 C C . ASP A 1 193 ? 34.047 -11.348 31.829 1.00 27.22 193 ASP A C 1
ATOM 1480 O O . ASP A 1 193 ? 34.700 -10.521 31.181 1.00 27.22 193 ASP A O 1
ATOM 1484 N N . PRO A 1 194 ? 33.622 -11.055 33.077 1.00 28.64 194 PRO A N 1
ATOM 1485 C CA . PRO A 1 194 ? 33.905 -9.787 33.747 1.00 28.64 194 PRO A CA 1
ATOM 1486 C C . PRO A 1 194 ? 35.294 -9.752 34.423 1.00 28.64 194 PRO A C 1
ATOM 1488 O O . PRO A 1 194 ? 35.723 -10.701 35.079 1.00 28.64 194 PRO A O 1
ATOM 1491 N N . ILE A 1 195 ? 35.977 -8.605 34.320 1.00 29.05 195 ILE A N 1
ATOM 1492 C CA . ILE A 1 195 ? 37.257 -8.292 34.992 1.00 29.05 195 ILE A CA 1
ATOM 1493 C C . ILE A 1 195 ? 37.007 -7.864 36.469 1.00 29.05 195 ILE A C 1
ATOM 1495 O O . ILE A 1 195 ? 36.007 -7.189 36.721 1.00 29.05 195 ILE A O 1
ATOM 1499 N N . PRO A 1 196 ? 37.873 -8.208 37.458 1.00 28.11 196 PRO A N 1
ATOM 1500 C CA . PRO A 1 196 ? 37.537 -8.133 38.892 1.00 28.11 196 PRO A CA 1
ATOM 1501 C C . PRO A 1 196 ? 38.069 -6.915 39.697 1.00 28.11 196 PRO A C 1
ATOM 1503 O O . PRO A 1 196 ? 39.165 -6.419 39.445 1.00 28.11 196 PRO A O 1
ATOM 1506 N N . GLY A 1 197 ? 37.330 -6.579 40.778 1.00 26.23 197 GLY A N 1
ATOM 1507 C CA . GLY A 1 197 ? 37.743 -5.854 42.012 1.00 26.23 197 GLY A CA 1
ATOM 1508 C C . GLY A 1 197 ? 37.312 -4.375 42.094 1.00 26.23 197 GLY A C 1
ATOM 1509 O O . GLY A 1 197 ? 37.519 -3.647 41.137 1.00 26.23 197 GLY A O 1
ATOM 1510 N N . LEU A 1 198 ? 36.760 -3.788 43.173 1.00 26.30 198 LEU A N 1
ATOM 1511 C CA . LEU A 1 198 ? 36.519 -4.094 44.609 1.00 26.30 198 LEU A CA 1
ATOM 1512 C C . LEU A 1 198 ? 35.689 -2.896 45.204 1.00 26.30 198 LEU A C 1
ATOM 1514 O O . LEU A 1 198 ? 35.473 -1.926 44.479 1.00 26.30 198 LEU A O 1
ATOM 1518 N N . PRO A 1 199 ? 35.467 -2.792 46.538 1.00 31.84 199 PRO A N 1
ATOM 1519 C CA . PRO A 1 199 ? 34.402 -3.318 47.423 1.00 31.84 199 PRO A CA 1
ATOM 1520 C C . PRO A 1 199 ? 33.215 -2.313 47.595 1.00 31.84 199 PRO A C 1
ATOM 1522 O O . PRO A 1 199 ? 33.304 -1.178 47.156 1.00 31.84 199 PRO A O 1
ATOM 1525 N N . GLY A 1 200 ? 32.051 -2.542 48.211 1.00 23.69 200 GLY A N 1
ATOM 1526 C CA . GLY A 1 200 ? 31.525 -3.515 49.167 1.00 23.69 200 GLY A CA 1
ATOM 1527 C C . GLY A 1 200 ? 30.751 -2.744 50.256 1.00 23.69 200 GLY A C 1
ATOM 1528 O O . GLY A 1 200 ? 31.388 -2.035 51.021 1.00 23.69 200 GLY A O 1
ATOM 1529 N N . VAL A 1 201 ? 29.420 -2.879 50.349 1.00 26.92 201 VAL A N 1
ATOM 1530 C CA . VAL A 1 201 ? 28.610 -2.642 51.571 1.00 26.92 201 VAL A CA 1
ATOM 1531 C C . VAL A 1 201 ? 27.378 -3.546 51.480 1.00 26.92 201 VAL A C 1
ATOM 1533 O O . VAL A 1 201 ? 26.734 -3.604 50.436 1.00 26.92 201 VAL A O 1
ATOM 1536 N N . GLY A 1 202 ? 27.114 -4.320 52.533 1.00 24.45 202 GLY A N 1
ATOM 1537 C CA . GLY A 1 202 ? 26.284 -5.518 52.461 1.00 24.45 202 GLY A CA 1
ATOM 1538 C C . GLY A 1 202 ? 24.929 -5.505 53.172 1.00 24.45 202 GLY A C 1
ATOM 1539 O O . GLY A 1 202 ? 24.559 -4.562 53.858 1.00 24.45 202 GLY A O 1
ATOM 1540 N N . VAL A 1 203 ? 24.296 -6.676 53.016 1.00 24.69 203 VAL A N 1
ATOM 1541 C CA . VAL A 1 203 ? 23.429 -7.432 53.942 1.00 24.69 203 VAL A CA 1
ATOM 1542 C C . VAL A 1 203 ? 22.077 -6.815 54.336 1.00 24.69 203 VAL A C 1
ATOM 1544 O O . VAL A 1 203 ? 22.014 -5.897 55.140 1.00 24.69 203 VAL A O 1
ATOM 1547 N N . SER A 1 204 ? 20.974 -7.466 53.934 1.00 24.70 204 SER A N 1
ATOM 1548 C CA . SER A 1 204 ? 20.231 -8.358 54.850 1.00 24.70 204 SER A CA 1
ATOM 1549 C C . SER A 1 204 ? 19.123 -9.158 54.149 1.00 24.70 204 SER A C 1
ATOM 1551 O O . SER A 1 204 ? 18.382 -8.655 53.312 1.00 24.70 204 SER A O 1
ATOM 1553 N N . THR A 1 205 ? 19.057 -10.431 54.527 1.00 24.42 205 THR A N 1
ATOM 1554 C CA . THR A 1 205 ? 18.216 -11.544 54.069 1.00 24.42 205 THR A CA 1
ATOM 1555 C C . THR A 1 205 ? 17.005 -11.768 54.975 1.00 24.42 205 THR A C 1
ATOM 1557 O O . THR A 1 205 ? 17.200 -11.761 56.185 1.00 24.42 205 THR A O 1
ATOM 1560 N N . VAL A 1 206 ? 15.846 -12.143 54.417 1.00 27.14 206 VAL A N 1
ATOM 1561 C CA . VAL A 1 206 ? 14.824 -13.086 54.957 1.00 27.14 206 VAL A CA 1
ATOM 1562 C C . VAL A 1 206 ? 13.979 -13.495 53.729 1.00 27.14 206 VAL A C 1
ATOM 1564 O O . VAL A 1 206 ? 13.630 -12.615 52.957 1.00 27.14 206 VAL A O 1
ATOM 1567 N N . GLY A 1 207 ? 13.625 -14.729 53.365 1.00 24.52 207 GLY A N 1
ATOM 1568 C CA . GLY A 1 207 ? 13.508 -16.025 54.032 1.00 24.52 207 GLY A CA 1
ATOM 1569 C C . GLY A 1 207 ? 12.200 -16.670 53.526 1.00 24.52 207 GLY A C 1
ATOM 1570 O O . GLY A 1 207 ? 11.121 -16.202 53.871 1.00 24.52 207 GLY A O 1
ATOM 1571 N N . THR A 1 208 ? 12.295 -17.684 52.660 1.00 26.08 208 THR A N 1
ATOM 1572 C CA . THR A 1 208 ? 11.209 -18.581 52.185 1.00 26.08 208 THR A CA 1
ATOM 1573 C C . THR A 1 208 ? 10.653 -19.442 53.338 1.00 26.08 208 THR A C 1
ATOM 1575 O O . THR A 1 208 ? 11.365 -19.597 54.334 1.00 26.08 208 THR A O 1
ATOM 1578 N N . PRO A 1 209 ? 9.423 -20.013 53.267 1.00 29.91 209 PRO A N 1
ATOM 1579 C CA . PRO A 1 209 ? 9.170 -21.285 52.543 1.00 29.91 209 PRO A CA 1
ATOM 1580 C C . PRO A 1 209 ? 7.780 -21.382 51.857 1.00 29.91 209 PRO A C 1
ATOM 1582 O O . PRO A 1 209 ? 6.809 -20.772 52.281 1.00 29.91 209 PRO A O 1
ATOM 1585 N N . ALA A 1 210 ? 7.688 -21.972 50.660 1.00 25.58 210 ALA A N 1
ATOM 1586 C CA . ALA A 1 210 ? 7.352 -23.379 50.364 1.00 25.58 210 ALA A CA 1
ATOM 1587 C C . ALA A 1 210 ? 5.961 -23.845 50.853 1.00 25.58 210 ALA A C 1
ATOM 1589 O O . ALA A 1 210 ? 5.726 -24.009 52.046 1.00 25.58 210 ALA A O 1
ATOM 1590 N N . GLY A 1 211 ? 5.075 -24.137 49.893 1.00 26.44 211 GLY A N 1
ATOM 1591 C CA . GLY A 1 211 ? 3.774 -24.774 50.097 1.00 26.44 211 GLY A CA 1
ATOM 1592 C C . GLY A 1 211 ? 3.401 -25.634 48.889 1.00 26.44 211 GLY A C 1
ATOM 1593 O O . GLY A 1 211 ? 2.936 -25.134 47.871 1.00 26.44 211 GLY A O 1
ATOM 1594 N N . THR A 1 212 ? 3.662 -26.931 49.014 1.00 24.80 212 THR A N 1
ATOM 1595 C CA . THR A 1 212 ? 3.201 -28.039 48.168 1.00 24.80 212 THR A CA 1
ATOM 1596 C C . THR A 1 212 ? 1.689 -28.241 48.291 1.00 24.80 212 THR A C 1
ATOM 1598 O O . THR A 1 212 ? 1.190 -28.316 49.412 1.00 24.80 212 THR A O 1
ATOM 1601 N N . ALA A 1 213 ? 0.980 -28.432 47.174 1.00 28.67 213 ALA A N 1
ATOM 1602 C CA . ALA A 1 213 ? -0.392 -28.938 47.173 1.00 28.67 213 ALA A CA 1
ATOM 1603 C C . ALA A 1 213 ? -0.554 -30.078 46.156 1.00 28.67 213 ALA A C 1
ATOM 1605 O O . ALA A 1 213 ? -0.283 -29.943 44.965 1.00 28.67 213 ALA A O 1
ATOM 1606 N N . THR A 1 214 ? -0.950 -31.217 46.705 1.00 25.86 214 THR A N 1
ATOM 1607 C CA . THR A 1 214 ? -1.229 -32.522 46.113 1.00 25.86 214 THR A CA 1
ATOM 1608 C C . THR A 1 214 ? -2.598 -32.555 45.425 1.00 25.86 214 THR A C 1
ATOM 1610 O O . THR A 1 214 ? -3.579 -32.036 45.951 1.00 25.86 214 THR A O 1
ATOM 1613 N N . LEU A 1 215 ? -2.670 -33.230 44.276 1.00 29.33 215 LEU A N 1
ATOM 1614 C CA . LEU A 1 215 ? -3.910 -33.646 43.607 1.00 29.33 215 LEU A CA 1
ATOM 1615 C C . LEU A 1 215 ? -4.382 -35.004 44.153 1.00 29.33 215 LEU A C 1
ATOM 1617 O O . LEU A 1 215 ? -3.535 -35.865 44.409 1.00 29.33 215 LEU A O 1
ATOM 1621 N N . PRO A 1 216 ? -5.698 -35.265 44.198 1.00 28.73 216 PRO A N 1
ATOM 1622 C CA . PRO A 1 216 ? -6.212 -36.617 44.062 1.00 28.73 216 PRO A CA 1
ATOM 1623 C C . PRO A 1 216 ? -7.005 -36.789 42.760 1.00 28.73 216 PRO A C 1
ATOM 1625 O O . PRO A 1 216 ? -7.792 -35.936 42.352 1.00 28.73 216 PRO A O 1
ATOM 1628 N N . ALA A 1 217 ? -6.779 -37.937 42.130 1.00 27.36 217 ALA A N 1
ATOM 1629 C CA . ALA A 1 217 ? -7.637 -38.516 41.113 1.00 27.36 217 ALA A CA 1
ATOM 1630 C C . ALA A 1 217 ? -8.885 -39.119 41.773 1.00 27.36 217 ALA A C 1
ATOM 1632 O O . ALA A 1 217 ? -8.757 -39.740 42.825 1.00 27.36 217 ALA A O 1
ATOM 1633 N N . ASP A 1 218 ? -10.044 -39.037 41.116 1.00 25.80 218 ASP A N 1
ATOM 1634 C CA . ASP A 1 218 ? -10.823 -40.254 40.906 1.00 25.80 218 ASP A CA 1
ATOM 1635 C C . ASP A 1 218 ? -11.748 -40.172 39.686 1.00 25.80 218 ASP A C 1
ATOM 1637 O O . ASP A 1 218 ? -12.242 -39.125 39.274 1.00 25.80 218 ASP A O 1
ATOM 1641 N N . SER A 1 219 ? -11.903 -41.352 39.115 1.00 25.66 219 SER A N 1
ATOM 1642 C CA . SER A 1 219 ? -12.635 -41.756 37.931 1.00 25.66 219 SER A CA 1
ATOM 1643 C C . SER A 1 219 ? -14.109 -42.038 38.236 1.00 25.66 219 SER A C 1
ATOM 1645 O O . SER A 1 219 ? -14.441 -42.467 39.332 1.00 25.66 219 SER A O 1
ATOM 1647 N N . THR A 1 220 ? -15.004 -41.878 37.257 1.00 27.05 220 THR A N 1
ATOM 1648 C CA . THR A 1 220 ? -16.084 -42.850 36.991 1.00 27.05 220 THR A CA 1
ATOM 1649 C C . THR A 1 220 ? -16.744 -42.593 35.633 1.00 27.05 220 THR A C 1
ATOM 1651 O O . THR A 1 220 ? -17.010 -41.467 35.227 1.00 27.05 220 THR A O 1
ATOM 1654 N N . LEU A 1 221 ? -16.954 -43.704 34.929 1.00 25.42 221 LEU A N 1
ATOM 1655 C CA . LEU A 1 221 ? -17.626 -43.878 33.645 1.00 25.42 221 LEU A CA 1
ATOM 1656 C C . LEU A 1 221 ? -19.134 -43.601 33.742 1.00 25.42 221 LEU A C 1
ATOM 1658 O O . LEU A 1 221 ? -19.713 -43.937 34.765 1.00 25.42 221 LEU A O 1
ATOM 1662 N N . PHE A 1 222 ? -19.768 -43.135 32.657 1.00 24.30 222 PHE A N 1
ATOM 1663 C CA . PHE A 1 222 ? -20.996 -43.726 32.082 1.00 24.30 222 PHE A CA 1
ATOM 1664 C C . PHE A 1 222 ? -21.380 -43.030 30.755 1.00 24.30 222 PHE A C 1
ATOM 1666 O O . PHE A 1 222 ? -21.538 -41.814 30.692 1.00 24.30 222 PHE A O 1
ATOM 1673 N N . THR A 1 223 ? -21.535 -43.824 29.694 1.00 25.48 223 THR A N 1
ATOM 1674 C CA . THR A 1 223 ? -22.232 -43.508 28.429 1.00 25.48 223 THR A CA 1
ATOM 1675 C C . THR A 1 223 ? -23.741 -43.774 28.596 1.00 25.48 223 THR A C 1
ATOM 1677 O O . THR A 1 223 ? -24.110 -44.560 29.473 1.00 25.48 223 THR A O 1
ATOM 1680 N N . PRO A 1 224 ? -24.643 -43.156 27.800 1.00 28.58 224 PRO A N 1
ATOM 1681 C CA . PRO A 1 224 ? -25.083 -43.834 26.572 1.00 28.58 224 PRO A CA 1
ATOM 1682 C C . PRO A 1 224 ? -25.480 -42.931 25.377 1.00 28.58 224 PRO A C 1
ATOM 1684 O O . PRO A 1 224 ? -25.946 -41.804 25.502 1.00 28.58 224 PRO A O 1
ATOM 1687 N N . THR A 1 225 ? -25.313 -43.545 24.205 1.00 23.94 225 THR A N 1
ATOM 1688 C CA . THR A 1 225 ? -26.009 -43.409 22.910 1.00 23.94 225 THR A CA 1
ATOM 1689 C C . THR A 1 225 ? -27.339 -42.643 22.849 1.00 23.94 225 THR A C 1
ATOM 1691 O O . THR A 1 225 ? -28.287 -43.007 23.541 1.00 23.94 225 THR A O 1
ATOM 1694 N N . ASN A 1 226 ? -27.469 -41.747 21.858 1.00 27.72 226 ASN A N 1
ATOM 1695 C CA . ASN A 1 226 ? -28.491 -41.855 20.800 1.00 27.72 226 ASN A CA 1
ATOM 1696 C C . ASN A 1 226 ? -28.267 -40.841 19.661 1.00 27.72 226 ASN A C 1
ATOM 1698 O O . ASN A 1 226 ? -28.094 -39.648 19.895 1.00 27.72 226 ASN A O 1
ATOM 1702 N N . GLN A 1 227 ? -28.304 -41.340 18.423 1.00 26.95 227 GLN A N 1
ATOM 1703 C CA . GLN A 1 227 ? -28.401 -40.542 17.200 1.00 26.95 227 GLN A CA 1
ATOM 1704 C C . GLN A 1 227 ? -29.840 -40.063 16.962 1.00 26.95 227 GLN A C 1
ATOM 1706 O O . GLN A 1 227 ? -30.769 -40.841 17.188 1.00 26.95 227 GLN A O 1
ATOM 1711 N N . PRO A 1 228 ? -30.038 -38.862 16.393 1.00 29.55 228 PRO A N 1
ATOM 1712 C CA . PRO A 1 228 ? -31.261 -38.511 15.694 1.00 29.55 228 PRO A CA 1
ATOM 1713 C C . PRO A 1 228 ? -31.104 -38.572 14.169 1.00 29.55 228 PRO A C 1
ATOM 1715 O O . PRO A 1 228 ? -30.034 -38.391 13.593 1.00 29.55 228 PRO A O 1
ATOM 1718 N N .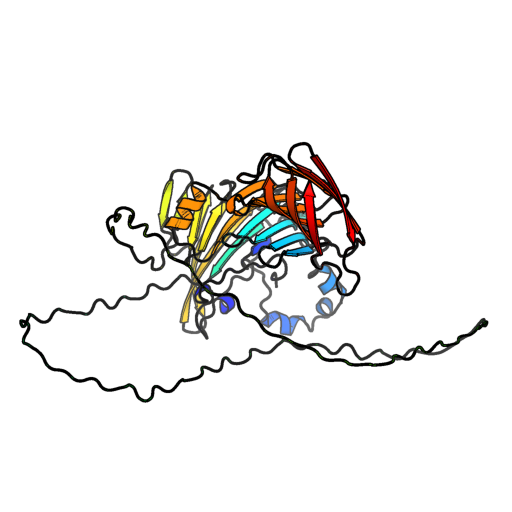 GLN A 1 229 ? -32.247 -38.850 13.560 1.00 26.31 229 GLN A N 1
ATOM 1719 C CA . GLN A 1 229 ? -32.510 -39.208 12.179 1.00 26.31 229 GLN A CA 1
ATOM 1720 C C . GLN A 1 229 ? -32.375 -38.031 11.205 1.00 26.31 229 GLN A C 1
ATOM 1722 O O . GLN A 1 229 ? -32.665 -36.884 11.539 1.00 26.31 229 GLN A O 1
ATOM 1727 N N . SER A 1 230 ? -32.017 -38.356 9.966 1.00 29.47 230 SER A N 1
ATOM 1728 C CA . SER A 1 230 ? -32.121 -37.496 8.790 1.00 29.47 230 SER A CA 1
ATOM 1729 C C . SER A 1 230 ? -33.574 -37.391 8.309 1.00 29.47 230 SER A C 1
ATOM 1731 O O . SER A 1 230 ? -34.248 -38.405 8.114 1.00 29.47 230 SER A O 1
ATOM 1733 N N . PRO A 1 231 ? -34.058 -36.163 8.066 1.00 30.59 231 PRO A N 1
ATOM 1734 C CA . PRO A 1 231 ? -34.794 -35.936 6.829 1.00 30.59 231 PRO A CA 1
ATOM 1735 C C . PRO A 1 231 ? -34.475 -34.555 6.240 1.00 30.59 231 PRO A C 1
ATOM 1737 O O . PRO A 1 231 ? -34.751 -33.524 6.849 1.00 30.59 231 PRO A O 1
ATOM 1740 N N . SER A 1 232 ? -33.963 -34.509 5.014 1.00 27.92 232 SER A N 1
ATOM 1741 C CA . SER A 1 232 ? -33.948 -33.270 4.232 1.00 27.92 232 SER A CA 1
ATOM 1742 C C . SER A 1 232 ? -34.317 -33.558 2.780 1.00 27.92 232 SER A C 1
ATOM 1744 O O . SER A 1 232 ? -33.525 -34.010 1.960 1.00 27.92 232 SER A O 1
ATOM 1746 N N . VAL A 1 233 ? -35.594 -33.300 2.505 1.00 30.39 233 VAL A N 1
ATOM 1747 C CA . VAL A 1 233 ? -36.180 -33.103 1.180 1.00 30.39 233 VAL A CA 1
ATOM 1748 C C . VAL A 1 233 ? -35.680 -31.754 0.656 1.00 30.39 233 VAL A C 1
ATOM 1750 O O . VAL A 1 233 ? -35.899 -30.728 1.297 1.00 30.39 233 VAL A O 1
ATOM 1753 N N . LEU A 1 234 ? -35.011 -31.747 -0.496 1.00 28.11 234 LEU A N 1
ATOM 1754 C CA . LEU A 1 234 ? -34.651 -30.527 -1.226 1.00 28.11 234 LEU A CA 1
ATOM 1755 C C . LEU A 1 234 ? -35.828 -30.096 -2.122 1.00 28.11 234 LEU A C 1
ATOM 1757 O O . LEU A 1 234 ? -36.341 -30.933 -2.868 1.00 28.11 234 LEU A O 1
ATOM 1761 N N . PRO A 1 235 ? -36.255 -28.820 -2.121 1.00 30.05 235 PRO A N 1
ATOM 1762 C CA . PRO A 1 235 ? -37.141 -28.306 -3.155 1.00 30.05 235 PRO A CA 1
ATOM 1763 C C . PRO A 1 235 ? -36.357 -27.951 -4.427 1.00 30.05 235 PRO A C 1
ATOM 1765 O O . PRO A 1 235 ? -35.326 -27.279 -4.395 1.00 30.05 235 PRO A O 1
ATOM 1768 N N . HIS A 1 236 ? -36.891 -28.392 -5.566 1.00 29.12 236 HIS A N 1
ATOM 1769 C CA . HIS A 1 236 ? -36.474 -27.991 -6.905 1.00 29.12 236 HIS A CA 1
ATOM 1770 C C . HIS A 1 236 ? -36.615 -26.473 -7.108 1.00 29.12 236 HIS A C 1
ATOM 1772 O O . HIS A 1 236 ? -37.726 -25.949 -7.097 1.00 29.12 236 HIS A O 1
ATOM 1778 N N . TYR A 1 237 ? -35.509 -25.799 -7.426 1.00 28.84 237 TYR A N 1
ATOM 1779 C CA . TYR A 1 237 ? -35.519 -24.541 -8.175 1.00 28.84 237 TYR A CA 1
ATOM 1780 C C . TYR A 1 237 ? -34.747 -24.727 -9.480 1.00 28.84 237 TYR A C 1
ATOM 1782 O O . TYR A 1 237 ? -33.552 -24.484 -9.591 1.00 28.84 237 TYR A O 1
ATOM 1790 N N . SER A 1 238 ? -35.468 -25.188 -10.494 1.00 32.81 238 SER A N 1
ATOM 1791 C CA . SER A 1 238 ? -35.074 -25.102 -11.893 1.00 32.81 238 SER A CA 1
ATOM 1792 C C . SER A 1 238 ? -35.463 -23.726 -12.432 1.00 32.81 238 SER A C 1
ATOM 1794 O O . SER A 1 238 ? -36.637 -23.502 -12.720 1.00 32.81 238 SER A O 1
ATOM 1796 N N . ARG A 1 239 ? -34.486 -22.824 -12.569 1.00 30.70 239 ARG A N 1
ATOM 1797 C CA . ARG A 1 239 ? -34.455 -21.712 -13.539 1.00 30.70 239 ARG A CA 1
ATOM 1798 C C . ARG A 1 239 ? -32.995 -21.287 -13.708 1.00 30.70 239 ARG A C 1
ATOM 1800 O O . ARG A 1 239 ? -32.457 -20.550 -12.891 1.00 30.70 239 ARG A O 1
ATOM 1807 N N . LEU A 1 240 ? -32.358 -21.803 -14.756 1.00 32.12 240 LEU A N 1
ATOM 1808 C CA . LEU A 1 240 ? -31.079 -21.288 -15.241 1.00 32.12 240 LEU A CA 1
ATOM 1809 C C . LEU A 1 240 ? -31.295 -19.845 -15.741 1.00 32.12 240 LEU A C 1
ATOM 1811 O O . LEU A 1 240 ? -32.293 -19.608 -16.432 1.00 32.12 240 LEU A O 1
ATOM 1815 N N . PRO A 1 241 ? -30.410 -18.885 -15.421 1.00 33.84 241 PRO A N 1
ATOM 1816 C CA . PRO A 1 241 ? -30.416 -17.589 -16.089 1.00 33.84 241 PRO A CA 1
ATOM 1817 C C . PRO A 1 241 ? -30.080 -17.770 -17.584 1.00 33.84 241 PRO A C 1
ATOM 1819 O O . PRO A 1 241 ? -29.457 -18.770 -17.956 1.00 33.84 241 PRO A O 1
ATOM 1822 N N . PRO A 1 242 ? -30.519 -16.850 -18.464 1.00 33.88 242 PRO A N 1
ATOM 1823 C CA . PRO A 1 242 ? -30.316 -16.991 -19.899 1.00 33.88 242 PRO A CA 1
ATOM 1824 C C . PRO A 1 242 ? -28.823 -17.043 -20.233 1.00 33.88 242 PRO A C 1
ATOM 1826 O O . PRO A 1 242 ? -28.026 -16.258 -19.722 1.00 33.88 242 PRO A O 1
ATOM 1829 N N . LEU A 1 243 ? -28.471 -17.988 -21.106 1.00 31.34 243 LEU A N 1
ATOM 1830 C CA . LEU A 1 243 ? -27.143 -18.131 -21.690 1.00 31.34 243 LEU A CA 1
ATOM 1831 C C . LEU A 1 243 ? -26.770 -16.825 -22.398 1.00 31.34 243 LEU A C 1
ATOM 1833 O O . LEU A 1 243 ? -27.332 -16.491 -23.441 1.00 31.34 243 LEU A O 1
ATOM 1837 N N . ILE A 1 244 ? -25.823 -16.095 -21.816 1.00 35.50 244 ILE A N 1
ATOM 1838 C CA . ILE A 1 244 ? -25.132 -14.999 -22.490 1.00 35.50 244 ILE A CA 1
ATOM 1839 C C . ILE A 1 244 ? -24.344 -15.626 -23.656 1.00 35.50 244 ILE A C 1
ATOM 1841 O O . ILE A 1 244 ? -23.683 -16.651 -23.443 1.00 35.50 244 ILE A O 1
ATOM 1845 N N . PRO A 1 245 ? -24.425 -15.089 -24.888 1.00 32.16 245 PRO A N 1
ATOM 1846 C CA . PRO A 1 245 ? -23.687 -15.632 -26.021 1.00 32.16 245 PRO A CA 1
ATOM 1847 C C . PRO A 1 245 ? -22.187 -15.666 -25.715 1.00 32.16 245 PRO A C 1
ATOM 1849 O O . PRO A 1 245 ? -21.630 -14.691 -25.214 1.00 32.16 245 PRO A O 1
ATOM 1852 N N . ARG A 1 246 ? -21.538 -16.797 -26.023 1.00 36.47 246 ARG A N 1
ATOM 1853 C CA . ARG A 1 246 ? -20.076 -16.939 -26.022 1.00 36.47 246 ARG A CA 1
ATOM 1854 C C . ARG A 1 246 ? -19.488 -16.051 -27.120 1.00 36.47 246 ARG A C 1
ATOM 1856 O O . ARG A 1 246 ? -19.186 -16.532 -28.209 1.00 36.47 246 ARG A O 1
ATOM 1863 N N . GLU A 1 247 ? -19.336 -14.767 -26.840 1.00 35.09 247 GLU A N 1
ATOM 1864 C CA . GLU A 1 247 ? -18.364 -13.956 -27.557 1.00 35.09 247 GLU A CA 1
ATOM 1865 C C . GLU A 1 247 ? -16.961 -14.293 -27.039 1.00 35.09 247 GLU A C 1
ATOM 1867 O O . GLU A 1 247 ? -16.763 -14.700 -25.895 1.00 35.09 247 GLU A O 1
ATOM 1872 N N . GLN A 1 248 ? -16.013 -14.259 -27.965 1.00 33.97 248 GLN A N 1
ATOM 1873 C CA . GLN A 1 248 ? -14.669 -14.811 -27.880 1.00 33.97 248 GLN A CA 1
ATOM 1874 C C . GLN A 1 248 ? -13.944 -14.420 -26.584 1.00 33.97 248 GLN A C 1
ATOM 1876 O O . GLN A 1 248 ? -13.564 -13.267 -26.397 1.00 33.97 248 GLN A O 1
ATOM 1881 N N . PHE A 1 249 ? -13.652 -15.405 -25.731 1.00 32.31 249 PHE A N 1
ATOM 1882 C CA . PHE A 1 249 ? -12.561 -15.271 -24.772 1.00 32.31 249 PHE A CA 1
ATOM 1883 C C . PHE A 1 249 ? -11.261 -15.209 -25.575 1.00 32.31 249 PHE A C 1
ATOM 1885 O O . PHE A 1 249 ? -10.712 -16.234 -25.983 1.00 32.31 249 PHE A O 1
ATOM 1892 N N . VAL A 1 250 ? -10.782 -13.996 -25.845 1.00 35.03 250 VAL A N 1
ATOM 1893 C CA . VAL A 1 250 ? -9.385 -13.792 -26.219 1.00 35.03 250 VAL A CA 1
ATOM 1894 C C . VAL A 1 250 ? -8.572 -14.188 -24.992 1.00 35.03 250 VAL A C 1
ATOM 1896 O O . VAL A 1 250 ? -8.572 -13.491 -23.981 1.00 35.03 250 VAL A O 1
ATOM 1899 N N . MET A 1 251 ? -7.936 -15.354 -25.060 1.00 35.75 251 MET A N 1
ATOM 1900 C CA . MET A 1 251 ? -6.992 -15.820 -24.050 1.00 35.75 251 MET A CA 1
ATOM 1901 C C . MET A 1 251 ? -5.848 -14.800 -23.978 1.00 35.75 251 MET A C 1
ATOM 1903 O O . MET A 1 251 ? -5.030 -14.703 -24.894 1.00 35.75 251 MET A O 1
ATOM 1907 N N . TYR A 1 252 ? -5.855 -13.979 -22.928 1.00 44.78 252 TYR A N 1
ATOM 1908 C CA . TYR A 1 252 ? -4.896 -12.903 -22.697 1.00 44.78 252 TYR A CA 1
ATOM 1909 C C . TYR A 1 252 ? -3.488 -13.491 -22.521 1.00 44.78 252 TYR A C 1
ATOM 1911 O O . TYR A 1 252 ? -3.220 -14.243 -21.585 1.00 44.78 252 TYR A O 1
ATOM 1919 N N . GLY A 1 253 ? -2.606 -13.183 -23.475 1.00 46.72 253 GLY A N 1
ATOM 1920 C CA . GLY A 1 253 ? -1.300 -13.819 -23.649 1.00 46.72 253 GLY A CA 1
ATOM 1921 C C . GLY A 1 253 ? -0.138 -12.830 -23.725 1.00 46.72 253 GLY A C 1
ATOM 1922 O O . GLY A 1 253 ? 0.723 -13.009 -24.580 1.00 46.72 253 GLY A O 1
ATOM 1923 N N . GLY A 1 254 ? -0.123 -11.806 -22.862 1.00 55.12 254 GLY A N 1
ATOM 1924 C CA . GLY A 1 254 ? 1.080 -10.992 -22.624 1.00 55.12 254 GLY A CA 1
ATOM 1925 C C . GLY A 1 254 ? 1.135 -9.613 -23.290 1.00 55.12 254 GLY A C 1
ATOM 1926 O O . GLY A 1 254 ? 2.130 -9.299 -23.927 1.00 55.12 254 GLY A O 1
ATOM 1927 N N . GLU A 1 255 ? 0.121 -8.762 -23.106 1.00 71.25 255 GLU A N 1
ATOM 1928 C CA . GLU A 1 255 ? 0.186 -7.345 -23.512 1.00 71.25 255 GLU A CA 1
ATOM 1929 C C . GLU A 1 255 ? -0.058 -6.425 -22.315 1.00 71.25 255 GLU A C 1
ATOM 1931 O O . GLU A 1 255 ? -1.099 -6.509 -21.671 1.00 71.25 255 GLU A O 1
ATOM 1936 N N . HIS A 1 256 ? 0.884 -5.540 -21.999 1.00 87.12 256 HIS A N 1
ATOM 1937 C CA . HIS A 1 256 ? 0.728 -4.561 -20.923 1.00 87.12 256 HIS A CA 1
ATOM 1938 C C . HIS A 1 256 ? -0.303 -3.512 -21.351 1.00 87.12 256 HIS A C 1
ATOM 1940 O O . HIS A 1 256 ? -0.065 -2.779 -22.310 1.00 87.12 256 HIS A O 1
ATOM 1946 N N . VAL A 1 257 ? -1.444 -3.433 -20.669 1.00 93.69 257 VAL A N 1
ATOM 1947 C CA . VAL A 1 257 ? -2.511 -2.491 -21.041 1.00 93.69 257 VAL A CA 1
ATOM 1948 C C . VAL A 1 257 ? -2.543 -1.345 -20.052 1.00 93.69 257 VAL A C 1
ATOM 1950 O O . VAL A 1 257 ? -2.654 -1.562 -18.847 1.00 93.69 257 VAL A O 1
ATOM 1953 N N . LEU A 1 258 ? -2.472 -0.125 -20.567 1.00 95.75 258 LEU A N 1
ATOM 1954 C CA . LEU A 1 258 ? -2.670 1.089 -19.795 1.00 95.75 258 LE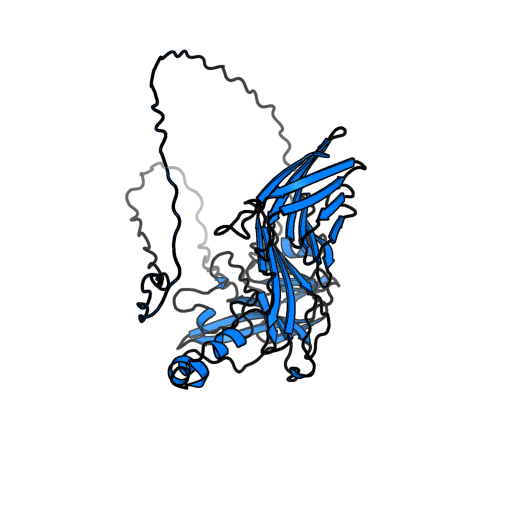U A CA 1
ATOM 1955 C C . LEU A 1 258 ? -4.009 1.718 -20.165 1.00 95.75 258 LEU A C 1
ATOM 1957 O O . LEU A 1 258 ? -4.199 2.119 -21.312 1.00 95.75 258 LEU A O 1
ATOM 1961 N N . GLY A 1 259 ? -4.903 1.846 -19.190 1.00 94.81 259 GLY A N 1
ATOM 1962 C CA . GLY A 1 259 ? -6.137 2.610 -19.320 1.00 94.81 259 GLY A CA 1
ATOM 1963 C C . GLY A 1 259 ? -5.970 4.049 -18.845 1.00 94.81 259 GLY A C 1
ATOM 1964 O O . GLY A 1 259 ? -5.248 4.328 -17.884 1.00 94.81 259 GLY A O 1
ATOM 1965 N N . LYS A 1 260 ? -6.687 4.967 -19.490 1.00 90.88 260 LYS A N 1
ATOM 1966 C CA . LYS A 1 260 ? -6.814 6.374 -19.096 1.00 90.88 260 LYS A CA 1
ATOM 1967 C C . LYS A 1 260 ? -8.218 6.678 -18.575 1.00 90.88 260 LYS A C 1
ATOM 1969 O O . LYS A 1 260 ? -9.183 5.983 -18.887 1.00 90.88 260 LYS A O 1
ATOM 1974 N N . THR A 1 261 ? -8.346 7.775 -17.834 1.00 84.81 261 THR A N 1
ATOM 1975 C CA . THR A 1 261 ? -9.622 8.231 -17.250 1.00 84.81 261 THR A CA 1
ATOM 1976 C C . THR A 1 261 ? -10.680 8.598 -18.298 1.00 84.81 261 THR A C 1
ATOM 1978 O O . THR A 1 261 ? -11.873 8.509 -18.025 1.00 84.81 261 THR A O 1
ATOM 1981 N N . ASN A 1 262 ? -10.267 8.946 -19.522 1.00 85.81 262 ASN A N 1
ATOM 1982 C CA . ASN A 1 262 ? -11.164 9.186 -20.659 1.00 85.81 262 ASN A CA 1
ATOM 1983 C C . ASN A 1 262 ? -11.668 7.894 -21.342 1.00 85.81 262 ASN A C 1
ATOM 1985 O O . ASN A 1 262 ? -12.404 7.982 -22.324 1.00 85.81 262 ASN A O 1
ATOM 1989 N N . GLY A 1 263 ? -11.274 6.715 -20.849 1.00 85.88 263 GLY A N 1
ATOM 1990 C CA . GLY A 1 263 ? -11.636 5.412 -21.409 1.00 85.88 263 GLY A CA 1
ATOM 1991 C C . GLY A 1 263 ? -10.750 4.940 -22.566 1.00 85.88 263 GLY A C 1
ATOM 1992 O O . GLY A 1 263 ? -10.973 3.845 -23.077 1.00 85.88 263 GLY A O 1
ATOM 1993 N N . GLU A 1 264 ? -9.751 5.724 -22.985 1.00 91.38 264 GLU A N 1
ATOM 1994 C CA . GLU A 1 264 ? -8.748 5.255 -23.942 1.00 91.38 264 GLU A CA 1
ATOM 1995 C C . GLU A 1 264 ? -7.837 4.206 -23.308 1.00 91.38 264 GLU A C 1
ATOM 1997 O O . GLU A 1 264 ? -7.470 4.298 -22.134 1.00 91.38 264 GLU A O 1
ATOM 2002 N N . GLU A 1 265 ? -7.401 3.252 -24.124 1.00 94.38 265 GLU A N 1
ATOM 2003 C CA . GLU A 1 265 ? -6.420 2.250 -23.735 1.00 94.38 265 GLU A CA 1
ATOM 2004 C C . GLU A 1 265 ? -5.253 2.221 -24.712 1.00 94.38 265 GLU A C 1
ATOM 2006 O O . GLU A 1 265 ? -5.423 2.357 -25.926 1.00 94.38 265 GLU A O 1
ATOM 2011 N N . THR A 1 266 ? -4.063 2.003 -24.163 1.00 91.56 266 THR A N 1
ATOM 2012 C CA . THR A 1 266 ? -2.824 1.839 -24.915 1.00 91.56 266 THR A CA 1
ATOM 2013 C C . THR A 1 266 ? -2.219 0.485 -24.578 1.00 91.56 266 THR A C 1
ATOM 2015 O O . THR A 1 266 ? -2.006 0.170 -23.407 1.00 91.56 266 THR A O 1
ATOM 2018 N N . ILE A 1 267 ? -1.891 -0.292 -25.607 1.00 90.75 267 ILE A N 1
ATOM 2019 C CA . ILE A 1 267 ? -1.030 -1.469 -25.470 1.00 90.75 267 ILE A CA 1
ATOM 2020 C C . ILE A 1 267 ? 0.419 -0.978 -25.449 1.00 90.75 267 ILE A C 1
ATOM 2022 O O . ILE A 1 267 ? 0.872 -0.331 -26.396 1.00 90.75 267 ILE A O 1
ATOM 2026 N N . LEU A 1 268 ? 1.137 -1.247 -24.362 1.00 89.12 268 LEU A N 1
ATOM 2027 C CA . LEU A 1 268 ? 2.531 -0.849 -24.194 1.00 89.12 268 LEU A CA 1
ATOM 2028 C C . LEU A 1 268 ? 3.448 -1.958 -24.721 1.00 89.12 268 LEU A C 1
ATOM 2030 O O . LEU A 1 268 ? 3.325 -3.117 -24.324 1.00 89.12 268 LEU A O 1
ATOM 2034 N N . GLY A 1 269 ? 4.363 -1.587 -25.617 1.00 84.75 269 GLY A N 1
ATOM 2035 C CA . GLY A 1 269 ? 5.421 -2.461 -26.124 1.00 84.75 269 GLY A CA 1
ATOM 2036 C C . GLY A 1 269 ? 6.774 -2.176 -25.472 1.00 84.75 269 GLY A C 1
ATOM 2037 O O . GLY A 1 269 ? 6.857 -1.498 -24.448 1.00 84.75 269 GLY A O 1
ATOM 2038 N N . LEU A 1 270 ? 7.841 -2.664 -26.109 1.00 87.12 270 LEU A N 1
ATOM 2039 C CA . LEU A 1 270 ? 9.218 -2.373 -25.706 1.00 87.12 270 LEU A CA 1
ATOM 2040 C C . LEU A 1 270 ? 9.514 -0.868 -25.705 1.00 87.12 270 LEU A C 1
ATOM 2042 O O . LEU A 1 270 ? 9.020 -0.110 -26.542 1.00 87.12 270 LEU A O 1
ATOM 2046 N N . GLY A 1 271 ? 10.411 -0.472 -24.808 1.00 89.19 271 GLY A N 1
ATOM 2047 C CA . GLY A 1 271 ? 10.812 0.909 -24.590 1.00 89.19 271 GLY A CA 1
ATOM 2048 C C . GLY A 1 271 ? 10.238 1.481 -23.301 1.00 89.19 271 GLY A C 1
ATOM 2049 O O . GLY A 1 271 ? 9.586 0.793 -22.518 1.00 89.19 271 GLY A O 1
ATOM 2050 N N . GLU A 1 272 ? 10.526 2.758 -23.080 1.00 94.69 272 GLU A N 1
ATOM 2051 C CA . GLU A 1 272 ? 10.091 3.500 -21.905 1.00 94.69 272 GLU A CA 1
ATOM 2052 C C . GLU A 1 272 ? 9.098 4.585 -22.309 1.00 94.69 272 GLU A C 1
ATOM 2054 O O . GLU A 1 272 ? 9.314 5.315 -23.279 1.00 94.69 272 GLU A O 1
ATOM 2059 N N . THR A 1 273 ? 7.999 4.684 -21.568 1.00 95.31 273 THR A N 1
ATOM 2060 C CA . THR A 1 273 ? 6.954 5.684 -21.792 1.00 95.31 273 THR A CA 1
ATOM 2061 C C . THR A 1 273 ? 6.456 6.240 -20.466 1.00 95.31 273 THR A C 1
ATOM 2063 O O . THR A 1 273 ? 6.334 5.512 -19.480 1.00 95.31 273 THR A O 1
ATOM 2066 N N . GLN A 1 274 ? 6.162 7.537 -20.453 1.00 95.94 274 GLN A N 1
ATOM 2067 C CA . GLN A 1 274 ? 5.613 8.245 -19.302 1.00 95.94 274 GLN A CA 1
ATOM 2068 C C . GLN A 1 274 ? 4.157 8.627 -19.568 1.00 95.94 274 GLN A C 1
ATOM 2070 O O . GLN A 1 274 ? 3.815 9.060 -20.670 1.00 95.94 274 GLN A O 1
ATOM 2075 N N . HIS A 1 275 ? 3.316 8.485 -18.548 1.00 94.69 275 HIS A N 1
ATOM 2076 C CA . HIS A 1 275 ? 1.875 8.676 -18.616 1.00 94.69 275 HIS A CA 1
ATOM 2077 C C . HIS A 1 275 ? 1.395 9.444 -17.389 1.00 94.69 275 HIS A C 1
ATOM 2079 O O . HIS A 1 275 ? 1.587 9.014 -16.252 1.00 94.69 275 HIS A O 1
ATOM 2085 N N . LEU A 1 276 ? 0.763 10.587 -17.635 1.00 93.94 276 LEU A N 1
ATOM 2086 C CA . LEU A 1 276 ? 0.154 11.414 -16.600 1.00 93.94 276 LEU A CA 1
ATOM 2087 C C . LEU A 1 276 ? -1.296 10.985 -16.387 1.00 93.94 276 LEU A C 1
ATOM 2089 O O . LEU A 1 276 ? -1.995 10.704 -17.365 1.00 93.94 276 LEU A O 1
ATOM 2093 N N . SER A 1 277 ? -1.740 10.976 -15.132 1.00 92.75 277 SER A N 1
ATOM 2094 C CA . SER A 1 277 ? -3.113 10.634 -14.746 1.00 92.75 277 SER A CA 1
ATOM 2095 C C . SER A 1 277 ? -3.601 9.289 -15.312 1.00 92.75 277 SER A C 1
ATOM 2097 O O . SER A 1 277 ? -4.648 9.230 -15.972 1.00 92.75 277 SER A O 1
ATOM 2099 N N . PRO A 1 278 ? -2.842 8.191 -15.121 1.00 95.00 278 PRO A N 1
ATOM 2100 C CA . PRO A 1 278 ? -3.293 6.868 -15.532 1.00 95.00 278 PRO A CA 1
ATOM 2101 C C . PRO A 1 278 ? -4.529 6.454 -14.722 1.00 95.00 278 PRO A C 1
ATOM 2103 O O . PRO A 1 278 ? -4.636 6.757 -13.540 1.00 95.00 278 PRO A O 1
ATOM 2106 N N . ALA A 1 279 ? -5.452 5.723 -15.347 1.00 96.19 279 ALA A N 1
ATOM 2107 C CA . ALA A 1 279 ? -6.596 5.134 -14.646 1.00 96.19 279 ALA A CA 1
ATOM 2108 C C . ALA A 1 279 ? -6.232 3.770 -14.051 1.00 96.19 279 ALA A C 1
ATOM 2110 O O . ALA A 1 279 ? -6.478 3.483 -12.880 1.00 96.19 279 ALA A O 1
ATOM 2111 N N . TYR A 1 280 ? -5.606 2.920 -14.863 1.00 97.25 280 TYR A N 1
ATOM 2112 C CA . TYR A 1 280 ? -5.114 1.624 -14.423 1.00 97.25 280 TYR A CA 1
ATOM 2113 C C . TYR A 1 280 ? -4.010 1.107 -15.351 1.00 97.25 280 TYR A C 1
ATOM 2115 O O . TYR A 1 280 ? -3.932 1.479 -16.520 1.00 97.25 280 TYR A O 1
ATOM 2123 N N . LEU A 1 281 ? -3.189 0.199 -14.837 1.00 97.00 281 LEU A N 1
ATOM 2124 C CA . LEU A 1 281 ? -2.212 -0.599 -15.567 1.00 97.00 281 LEU A CA 1
ATOM 2125 C C . LEU A 1 281 ? -2.537 -2.078 -15.343 1.00 97.00 281 LEU A C 1
ATOM 2127 O O . LEU A 1 281 ? -2.768 -2.500 -14.216 1.00 97.00 281 LEU A O 1
ATOM 2131 N N . HIS A 1 282 ? -2.523 -2.883 -16.396 1.00 94.88 282 HIS A N 1
ATOM 2132 C CA . HIS A 1 282 ? -2.721 -4.323 -16.311 1.00 94.88 282 HIS A CA 1
ATOM 2133 C C . HIS A 1 282 ? -1.507 -5.064 -16.873 1.00 94.88 282 HIS A C 1
ATOM 2135 O O . HIS A 1 282 ? -1.120 -4.858 -18.027 1.00 94.88 282 HIS A O 1
ATOM 2141 N N . HIS A 1 283 ? -0.897 -5.917 -16.051 1.00 91.25 283 HIS A N 1
ATOM 2142 C CA . HIS A 1 283 ? 0.312 -6.667 -16.385 1.00 91.25 283 HIS A CA 1
ATOM 2143 C C . HIS A 1 283 ? 0.322 -8.025 -15.677 1.00 91.25 283 HIS A C 1
ATOM 2145 O O . HIS A 1 283 ? 0.082 -8.097 -14.481 1.00 91.25 283 HIS A O 1
ATOM 2151 N N . HIS A 1 284 ? 0.649 -9.099 -16.403 1.00 85.94 284 HIS A N 1
ATOM 2152 C CA . HIS A 1 284 ? 0.889 -10.435 -15.834 1.00 85.94 284 HIS A CA 1
ATOM 2153 C C . HIS A 1 284 ? -0.273 -10.987 -14.979 1.00 85.94 284 HIS A C 1
ATOM 2155 O O . HIS A 1 284 ? -0.065 -11.702 -14.009 1.00 85.94 284 HIS A O 1
ATOM 2161 N N . SER A 1 285 ? -1.530 -10.716 -15.348 1.00 89.94 285 SER A N 1
ATOM 2162 C CA . SER A 1 285 ? -2.705 -11.087 -14.526 1.00 89.94 285 SER A CA 1
ATOM 2163 C C . SER A 1 285 ? -2.750 -10.359 -13.168 1.00 89.94 285 SER A C 1
ATOM 2165 O O . SER A 1 285 ? -3.302 -10.853 -12.186 1.00 89.94 285 SER A O 1
ATOM 2167 N N . VAL A 1 286 ? -2.155 -9.169 -13.108 1.00 94.69 286 VAL A N 1
ATOM 2168 C CA . VAL A 1 286 ? -2.228 -8.244 -11.980 1.00 94.69 286 VAL A CA 1
ATOM 2169 C C . VAL A 1 286 ? -2.751 -6.907 -12.495 1.00 94.69 286 VAL A C 1
ATOM 2171 O O . VAL A 1 286 ? -2.207 -6.321 -13.435 1.00 94.69 286 VAL A O 1
ATOM 2174 N N . GLY A 1 287 ? -3.838 -6.430 -11.893 1.00 96.75 287 GLY A N 1
ATOM 2175 C CA . GLY A 1 287 ? -4.348 -5.079 -12.117 1.00 96.75 287 GLY A CA 1
ATOM 2176 C C . GLY A 1 287 ? -3.755 -4.102 -11.108 1.00 96.75 287 GLY A C 1
ATOM 2177 O O . GLY A 1 287 ? -3.703 -4.405 -9.924 1.00 96.75 287 GLY A O 1
ATOM 2178 N N . TYR A 1 288 ? -3.343 -2.925 -11.558 1.00 97.75 288 TYR A N 1
ATOM 2179 C CA . TYR A 1 288 ? -2.959 -1.787 -10.727 1.00 97.75 288 TYR A CA 1
ATOM 2180 C C . TYR A 1 288 ? -3.925 -0.650 -11.050 1.00 97.75 288 TYR A C 1
ATOM 2182 O O . TYR A 1 288 ? -3.931 -0.172 -12.180 1.00 97.75 288 TYR A O 1
ATOM 2190 N N . VAL A 1 289 ? -4.765 -0.236 -10.106 1.00 97.94 289 VAL A N 1
ATOM 2191 C CA . VAL A 1 289 ? -5.781 0.807 -10.317 1.00 97.94 289 VAL A CA 1
ATOM 2192 C C . VAL A 1 289 ? -5.422 2.029 -9.487 1.00 97.94 289 VAL A C 1
ATOM 2194 O O . VAL A 1 289 ? -5.266 1.922 -8.273 1.00 97.94 289 VAL A O 1
ATOM 2197 N N . PHE A 1 290 ? -5.287 3.183 -10.133 1.00 96.62 290 PHE A N 1
ATOM 2198 C CA . PHE A 1 290 ? -4.912 4.434 -9.479 1.00 96.62 290 PHE A CA 1
ATOM 2199 C C . PHE A 1 290 ? -6.170 5.108 -8.937 1.00 96.62 290 PHE A C 1
ATOM 2201 O O . PHE A 1 290 ? -7.108 5.371 -9.687 1.00 96.62 290 PHE A O 1
ATOM 2208 N N . ILE A 1 291 ? -6.228 5.317 -7.621 1.00 91.38 291 ILE A N 1
ATOM 2209 C CA . ILE A 1 291 ? -7.464 5.749 -6.952 1.00 91.38 291 ILE A CA 1
ATOM 2210 C C . ILE A 1 291 ? -7.626 7.270 -7.043 1.00 91.38 291 ILE A C 1
ATOM 2212 O O . ILE A 1 291 ? -8.750 7.756 -7.148 1.00 91.38 291 ILE A O 1
ATOM 2216 N N . GLN A 1 292 ? -6.519 8.018 -7.011 1.00 82.62 292 GLN A N 1
ATOM 2217 C CA . GLN A 1 292 ? -6.541 9.476 -7.153 1.00 82.62 292 GLN A CA 1
ATOM 2218 C C . GLN A 1 292 ? -6.528 9.908 -8.626 1.00 82.62 292 GLN A C 1
ATOM 2220 O O . GLN A 1 292 ? -7.215 10.863 -8.979 1.00 82.62 292 GLN A O 1
ATOM 2225 N N . GLY A 1 293 ? -5.807 9.189 -9.495 1.00 78.50 293 GLY A N 1
ATOM 2226 C CA . GLY A 1 293 ? -5.755 9.482 -10.932 1.00 78.50 293 GLY A CA 1
ATOM 2227 C C . GLY A 1 293 ? -4.929 10.729 -11.269 1.00 78.50 293 GLY A C 1
ATOM 2228 O O . GLY A 1 293 ? -5.104 11.325 -12.332 1.00 78.50 293 GLY A O 1
ATOM 2229 N N . GLU A 1 294 ? -4.032 11.139 -10.376 1.00 86.62 294 GLU A N 1
ATOM 2230 C CA . GLU A 1 294 ? -3.130 12.293 -10.528 1.00 86.62 294 GLU A CA 1
ATOM 2231 C C . GLU A 1 294 ? -1.660 11.863 -10.649 1.00 86.62 294 GLU A C 1
ATOM 2233 O O . GLU A 1 294 ? -0.753 12.685 -10.779 1.00 86.62 294 GLU A O 1
ATOM 2238 N N . GLU A 1 295 ? -1.410 10.557 -10.629 1.00 92.56 295 GLU A N 1
ATOM 2239 C CA . GLU A 1 295 ? -0.082 9.979 -10.605 1.00 92.56 295 GLU A CA 1
ATOM 2240 C C . GLU A 1 295 ? 0.684 10.201 -11.921 1.00 92.56 295 GLU A C 1
ATOM 2242 O O . GLU A 1 295 ? 0.122 10.284 -13.017 1.00 92.56 295 GLU A O 1
ATOM 2247 N N . ASN A 1 296 ? 2.014 10.238 -11.820 1.00 95.25 296 ASN A N 1
ATOM 2248 C CA . ASN A 1 296 ? 2.918 10.262 -12.965 1.00 95.25 296 ASN A CA 1
ATOM 2249 C C . ASN A 1 296 ? 3.612 8.902 -13.104 1.00 95.25 296 ASN A C 1
ATOM 2251 O O . ASN A 1 296 ? 4.628 8.641 -12.454 1.00 95.25 296 ASN A O 1
ATOM 2255 N N . LEU A 1 297 ? 3.054 8.034 -13.943 1.00 97.25 297 LEU A N 1
ATOM 2256 C CA . LEU A 1 297 ? 3.521 6.668 -14.149 1.00 97.25 297 LEU A CA 1
ATOM 2257 C C . LEU A 1 297 ? 4.539 6.602 -15.286 1.00 97.25 297 LEU A C 1
ATOM 2259 O O . LEU A 1 297 ? 4.245 6.987 -16.414 1.00 97.25 297 LEU A O 1
ATOM 2263 N N . THR A 1 298 ? 5.695 6.003 -15.022 1.00 97.75 298 THR A N 1
ATOM 2264 C CA . THR A 1 298 ? 6.591 5.521 -16.073 1.00 97.75 298 THR A CA 1
ATOM 2265 C C . THR A 1 298 ? 6.527 4.004 -16.148 1.00 97.75 298 THR A C 1
ATOM 2267 O O . THR A 1 298 ? 6.559 3.305 -15.133 1.00 97.75 298 THR A O 1
ATOM 2270 N N . VAL A 1 299 ? 6.450 3.501 -17.376 1.00 96.50 299 VAL A N 1
ATOM 2271 C CA . VAL A 1 299 ? 6.505 2.078 -17.690 1.00 96.50 299 VAL A CA 1
ATOM 2272 C C . VAL A 1 299 ? 7.655 1.831 -18.651 1.00 96.50 299 VAL A C 1
ATOM 2274 O O . VAL A 1 299 ? 7.817 2.561 -19.628 1.00 96.50 299 VAL A O 1
ATOM 2277 N N . SER A 1 300 ? 8.435 0.791 -18.378 1.00 94.25 300 SER A N 1
ATOM 2278 C CA . SER A 1 300 ? 9.560 0.363 -19.199 1.00 94.25 300 SER A CA 1
ATOM 2279 C C . SER A 1 300 ? 9.511 -1.143 -19.420 1.00 94.25 300 SER A C 1
ATOM 2281 O O . SER A 1 300 ? 9.414 -1.907 -18.459 1.00 94.25 300 SER A O 1
ATOM 2283 N N . ALA A 1 301 ? 9.593 -1.569 -20.676 1.00 91.31 301 ALA A N 1
ATOM 2284 C CA . ALA A 1 301 ? 9.826 -2.957 -21.055 1.00 91.31 301 ALA A CA 1
ATOM 2285 C C . ALA A 1 301 ? 11.132 -3.024 -21.852 1.00 91.31 301 ALA A C 1
ATOM 2287 O O . ALA A 1 301 ? 11.277 -2.370 -22.887 1.00 91.31 301 ALA A O 1
ATOM 2288 N N . ALA A 1 302 ? 12.118 -3.766 -21.351 1.00 89.38 302 ALA A N 1
ATOM 2289 C CA . ALA A 1 302 ? 13.451 -3.793 -21.943 1.00 89.38 302 ALA A CA 1
ATOM 2290 C C . ALA A 1 302 ? 14.084 -5.181 -21.888 1.00 89.38 302 ALA A C 1
ATOM 2292 O O . ALA A 1 302 ? 13.982 -5.888 -20.885 1.00 89.38 302 ALA A O 1
ATOM 2293 N N . MET A 1 303 ? 14.826 -5.523 -22.942 1.00 89.12 303 MET A N 1
ATOM 2294 C CA . MET A 1 303 ? 15.684 -6.704 -22.957 1.00 89.12 303 MET A CA 1
ATOM 2295 C C . MET A 1 303 ? 16.919 -6.465 -22.085 1.00 89.12 303 MET A C 1
ATOM 2297 O O . MET A 1 303 ? 17.600 -5.440 -22.193 1.00 89.12 303 MET A O 1
ATOM 2301 N N . LYS A 1 304 ? 17.213 -7.422 -21.210 1.00 87.81 304 LYS A N 1
ATOM 2302 C CA . LYS A 1 304 ? 18.379 -7.454 -20.331 1.00 87.81 304 LYS A CA 1
ATOM 2303 C C . LYS A 1 304 ? 19.186 -8.709 -20.617 1.00 87.81 304 LYS A C 1
ATOM 2305 O O . LYS A 1 304 ? 18.649 -9.813 -20.652 1.00 87.81 304 LYS A O 1
ATOM 2310 N N . THR A 1 305 ? 20.489 -8.548 -20.795 1.00 85.31 305 THR A N 1
ATOM 2311 C CA . THR A 1 305 ? 21.391 -9.678 -21.016 1.00 85.31 305 THR A CA 1
ATOM 2312 C C . THR A 1 305 ? 21.778 -10.310 -19.683 1.00 85.31 305 THR A C 1
ATOM 2314 O O . THR A 1 305 ? 22.336 -9.644 -18.811 1.00 85.31 305 THR A O 1
ATOM 2317 N N . LEU A 1 306 ? 21.534 -11.612 -19.548 1.00 80.88 306 LEU A N 1
ATOM 2318 C CA . LEU A 1 306 ? 22.024 -12.441 -18.453 1.00 80.88 306 LEU A CA 1
ATOM 2319 C C . LEU A 1 306 ? 22.869 -13.564 -19.045 1.00 80.88 306 LEU A C 1
ATOM 2321 O O . LEU A 1 306 ? 22.341 -14.533 -19.593 1.00 80.88 306 LEU A O 1
ATOM 2325 N N . SER A 1 307 ? 24.191 -13.459 -18.916 1.00 81.88 307 SER A N 1
ATOM 2326 C CA . SER A 1 307 ? 25.147 -14.364 -19.571 1.00 81.88 307 SER A CA 1
ATOM 2327 C C . SER A 1 307 ? 24.943 -14.417 -21.097 1.00 81.88 307 SER A C 1
ATOM 2329 O O . SER A 1 307 ? 25.186 -13.417 -21.766 1.00 81.88 307 SER A O 1
ATOM 2331 N N . SER A 1 308 ? 24.506 -15.551 -21.648 1.00 79.94 308 SER A N 1
ATOM 2332 C CA . SER A 1 308 ? 24.214 -15.749 -23.076 1.00 79.94 308 SER A CA 1
ATOM 2333 C C . SER A 1 308 ? 22.723 -15.652 -23.421 1.00 79.94 308 SER A C 1
ATOM 2335 O O . SER A 1 308 ? 22.363 -15.861 -24.575 1.00 79.94 308 SER A O 1
ATOM 2337 N N . ASN A 1 309 ? 21.864 -15.362 -22.440 1.00 79.44 309 ASN A N 1
ATOM 2338 C CA . ASN A 1 309 ? 20.420 -15.244 -22.620 1.00 79.44 309 ASN A CA 1
ATOM 2339 C C . ASN A 1 309 ? 19.984 -13.778 -22.593 1.00 79.44 309 ASN A C 1
ATOM 2341 O O . ASN A 1 309 ? 20.584 -12.952 -21.901 1.00 79.44 309 ASN A O 1
ATOM 2345 N N . GLU A 1 310 ? 18.889 -13.478 -23.285 1.00 83.25 310 GLU A N 1
ATOM 2346 C CA . GLU A 1 310 ? 18.172 -12.216 -23.137 1.00 83.25 310 GLU A CA 1
ATOM 2347 C C . GLU A 1 310 ? 16.863 -12.451 -22.386 1.00 83.25 310 GLU A C 1
ATOM 2349 O O . GLU A 1 310 ? 16.128 -13.398 -22.668 1.00 83.25 310 GLU A O 1
ATOM 2354 N N . LEU A 1 311 ? 16.599 -11.599 -21.402 1.00 85.50 311 LEU A N 1
ATOM 2355 C CA . LEU A 1 311 ? 15.396 -11.624 -20.588 1.00 85.50 311 LEU A CA 1
ATOM 2356 C C . LEU A 1 311 ? 14.677 -10.298 -20.762 1.00 85.50 311 LEU A C 1
ATOM 2358 O O . LEU A 1 311 ? 15.263 -9.241 -20.537 1.00 85.50 311 LEU A O 1
ATOM 2362 N N . GLU A 1 312 ? 13.404 -10.349 -21.122 1.00 87.06 312 GLU A N 1
ATOM 2363 C CA . GLU A 1 312 ? 12.565 -9.162 -21.085 1.00 87.06 312 GLU A CA 1
ATOM 2364 C C . GLU A 1 312 ? 12.182 -8.848 -19.637 1.00 87.06 312 GLU A C 1
ATOM 2366 O O . GLU A 1 312 ? 11.732 -9.722 -18.893 1.00 87.06 312 GLU A O 1
ATOM 2371 N N . VAL A 1 313 ? 12.371 -7.594 -19.235 1.00 90.44 313 VAL A N 1
ATOM 2372 C CA . VAL A 1 313 ? 12.003 -7.095 -17.912 1.00 90.44 313 VAL A CA 1
ATOM 2373 C C . VAL A 1 313 ? 11.013 -5.959 -18.080 1.00 90.44 313 VAL A C 1
ATOM 2375 O O . VAL A 1 313 ? 11.321 -4.939 -18.699 1.00 90.44 313 VAL A O 1
ATOM 2378 N N . PHE A 1 314 ? 9.842 -6.134 -17.482 1.00 93.19 314 PHE A N 1
ATOM 2379 C CA . PHE A 1 314 ? 8.848 -5.097 -17.293 1.00 93.19 314 PHE A CA 1
ATOM 2380 C C . PHE A 1 314 ? 9.088 -4.386 -15.964 1.00 93.19 314 PHE A C 1
ATOM 2382 O O . PHE A 1 314 ? 9.296 -5.032 -14.939 1.00 93.19 314 PHE A O 1
ATOM 2389 N N . THR A 1 315 ? 9.037 -3.059 -15.970 1.00 95.38 315 THR A N 1
ATOM 2390 C CA . THR A 1 315 ? 9.151 -2.218 -14.777 1.00 95.38 315 THR A CA 1
ATOM 2391 C C . THR A 1 315 ? 8.126 -1.094 -14.840 1.00 95.38 315 THR A C 1
ATOM 2393 O O . THR A 1 315 ? 8.028 -0.406 -15.852 1.00 95.38 315 THR A O 1
ATOM 2396 N N . ALA A 1 316 ? 7.398 -0.869 -13.750 1.00 97.19 316 ALA A N 1
ATOM 2397 C CA . ALA A 1 316 ? 6.448 0.232 -13.614 1.00 97.19 316 ALA A CA 1
ATOM 2398 C C . ALA A 1 316 ? 6.694 0.983 -12.304 1.00 97.19 316 ALA A C 1
ATOM 2400 O O . ALA A 1 316 ? 6.772 0.363 -11.240 1.00 97.19 316 ALA A O 1
ATOM 2401 N N . TRP A 1 317 ? 6.812 2.308 -12.365 1.00 97.88 317 TRP A N 1
ATOM 2402 C CA . TRP A 1 317 ? 7.043 3.148 -11.191 1.00 97.88 317 TRP A CA 1
ATOM 2403 C C . TRP A 1 317 ? 6.371 4.512 -11.316 1.00 97.88 317 TRP A C 1
ATOM 2405 O O . TRP A 1 317 ? 6.180 5.041 -12.407 1.00 97.88 317 TRP A O 1
ATOM 2415 N N . LEU A 1 318 ? 6.025 5.078 -10.168 1.00 97.56 318 LEU A N 1
ATOM 2416 C CA . LEU A 1 318 ? 5.487 6.420 -10.031 1.00 97.56 318 LEU A CA 1
ATOM 2417 C C . LEU A 1 318 ? 6.605 7.403 -9.726 1.00 97.56 318 LEU A C 1
ATOM 2419 O O . LEU A 1 318 ? 7.524 7.085 -8.970 1.00 97.56 318 LEU A O 1
ATOM 2423 N N . ASN A 1 319 ? 6.498 8.588 -10.308 1.00 96.69 319 ASN A N 1
ATOM 2424 C CA . ASN A 1 319 ? 7.450 9.677 -10.180 1.00 96.69 319 ASN A CA 1
ATOM 2425 C C . ASN A 1 319 ? 6.853 10.780 -9.300 1.00 96.69 319 ASN A C 1
ATOM 2427 O O . ASN A 1 319 ? 5.843 11.372 -9.673 1.00 96.69 319 ASN A O 1
ATOM 2431 N N . HIS A 1 320 ? 7.502 11.086 -8.178 1.00 95.12 320 HIS A N 1
ATOM 2432 C CA . HIS A 1 320 ? 7.069 12.126 -7.231 1.00 95.12 320 HIS A CA 1
ATOM 2433 C C . HIS A 1 320 ? 7.746 13.481 -7.482 1.00 95.12 320 HIS A C 1
ATOM 2435 O O . HIS A 1 320 ? 7.381 14.489 -6.890 1.00 95.12 320 HIS A O 1
ATOM 2441 N N . GLY A 1 321 ? 8.725 13.528 -8.383 1.00 93.44 321 GLY A N 1
ATOM 2442 C CA . GLY A 1 321 ? 9.531 14.706 -8.681 1.00 93.44 321 GLY A CA 1
ATOM 2443 C C . GLY A 1 321 ? 10.885 14.681 -7.974 1.00 93.44 321 GLY A C 1
ATOM 2444 O O . GLY A 1 321 ? 11.220 13.768 -7.221 1.00 93.44 321 GLY A O 1
ATOM 2445 N N . THR A 1 322 ? 11.694 15.702 -8.241 1.00 92.75 322 THR A N 1
ATOM 2446 C CA . THR A 1 322 ? 13.070 15.805 -7.723 1.00 92.75 322 THR A CA 1
ATOM 2447 C C . THR A 1 322 ? 13.156 16.410 -6.324 1.00 92.75 322 THR A C 1
ATOM 2449 O O . THR A 1 322 ? 14.206 16.362 -5.695 1.00 92.75 322 THR A O 1
ATOM 2452 N N . ALA A 1 323 ? 12.064 17.013 -5.859 1.00 92.81 323 ALA A N 1
ATOM 2453 C CA . ALA A 1 323 ? 11.911 17.603 -4.535 1.00 92.81 323 ALA A CA 1
ATOM 2454 C C . ALA A 1 323 ? 10.425 17.534 -4.134 1.00 92.81 323 ALA A C 1
ATOM 2456 O O . ALA A 1 323 ? 9.754 18.568 -4.079 1.00 92.81 323 ALA A O 1
ATOM 2457 N N . PRO A 1 324 ? 9.855 16.322 -3.976 1.00 94.31 324 PRO A N 1
ATOM 2458 C CA . PRO A 1 324 ? 8.473 16.193 -3.540 1.00 94.31 324 PRO A CA 1
ATOM 2459 C C . PRO A 1 324 ? 8.297 16.829 -2.162 1.00 94.31 324 PRO A C 1
ATOM 2461 O O . PRO A 1 324 ? 9.191 16.763 -1.315 1.00 94.31 324 PRO A O 1
ATOM 2464 N N . SER A 1 325 ? 7.127 17.421 -1.950 1.00 94.44 325 SER A N 1
ATOM 2465 C CA . SER A 1 325 ? 6.698 17.976 -0.671 1.00 94.44 325 SER A CA 1
ATOM 2466 C C . SER A 1 325 ? 5.269 17.521 -0.422 1.00 94.44 325 SER A C 1
ATOM 2468 O O . SER A 1 325 ? 4.382 17.807 -1.227 1.00 94.44 325 SER A O 1
ATOM 2470 N N . ASP A 1 326 ? 5.083 16.734 0.635 1.00 93.75 326 ASP A N 1
ATOM 2471 C CA . ASP A 1 326 ? 3.814 16.145 1.066 1.00 93.75 326 ASP A CA 1
ATOM 2472 C C . ASP A 1 326 ? 3.047 15.432 -0.057 1.00 93.75 326 ASP A C 1
ATOM 2474 O O . ASP A 1 326 ? 1.817 15.454 -0.116 1.00 93.75 326 ASP A O 1
ATOM 2478 N N . SER A 1 327 ? 3.781 14.769 -0.956 1.00 93.94 327 SER A N 1
ATOM 2479 C CA . SER A 1 327 ? 3.166 14.042 -2.065 1.00 93.94 327 SER A CA 1
ATOM 2480 C C . SER A 1 327 ? 2.375 12.837 -1.555 1.00 93.94 327 SER A C 1
ATOM 2482 O O . SER A 1 327 ? 2.770 12.162 -0.594 1.00 93.94 327 SER A O 1
ATOM 2484 N N . LEU A 1 328 ? 1.239 12.593 -2.208 1.00 94.19 328 LEU A N 1
ATOM 2485 C CA . LEU A 1 328 ? 0.330 11.493 -1.915 1.00 94.19 328 LEU A CA 1
ATOM 2486 C C . LEU A 1 328 ? 0.485 10.372 -2.940 1.00 94.19 328 LEU A C 1
ATOM 2488 O O . LEU A 1 328 ? 0.958 10.564 -4.059 1.00 94.19 328 LEU A O 1
ATOM 2492 N N . LEU A 1 329 ? 0.082 9.183 -2.524 1.00 93.75 329 LEU A N 1
ATOM 2493 C CA . LEU A 1 329 ? 0.110 7.969 -3.316 1.00 93.75 329 LEU A CA 1
ATOM 2494 C C . LEU A 1 329 ? -1.098 7.124 -2.925 1.00 93.75 329 LEU A C 1
ATOM 2496 O O . LEU A 1 329 ? -1.232 6.781 -1.752 1.00 93.75 329 LEU A O 1
ATOM 2500 N N . ALA A 1 330 ? -1.937 6.723 -3.878 1.00 96.56 330 ALA A N 1
ATOM 2501 C CA . ALA A 1 330 ? -2.978 5.744 -3.588 1.00 96.56 330 ALA A CA 1
ATOM 2502 C C . ALA A 1 330 ? -3.327 4.879 -4.801 1.00 96.56 330 ALA A C 1
ATOM 2504 O O . ALA A 1 330 ? -3.890 5.350 -5.787 1.00 96.56 330 ALA A O 1
ATOM 2505 N N . TYR A 1 331 ? -3.053 3.581 -4.702 1.00 97.56 331 TYR A N 1
ATOM 2506 C CA . TYR A 1 331 ? -3.411 2.622 -5.742 1.00 97.56 331 TYR A CA 1
ATOM 2507 C C . TYR A 1 331 ? -3.860 1.290 -5.148 1.00 97.56 331 TYR A C 1
ATOM 2509 O O . TYR A 1 331 ? -3.429 0.884 -4.071 1.00 97.56 331 TYR A O 1
ATOM 2517 N N . ALA A 1 332 ? -4.734 0.601 -5.868 1.00 98.38 332 ALA A N 1
ATOM 2518 C CA . ALA A 1 332 ? -5.136 -0.763 -5.585 1.00 98.38 332 ALA A CA 1
ATOM 2519 C C . ALA A 1 332 ? -4.348 -1.735 -6.468 1.00 98.38 332 ALA A C 1
ATOM 2521 O O . ALA A 1 332 ? -4.091 -1.456 -7.638 1.00 98.38 332 ALA A O 1
ATOM 2522 N N . ILE A 1 333 ? -3.997 -2.889 -5.916 1.00 98.50 333 ILE A N 1
ATOM 2523 C CA . ILE A 1 333 ? -3.436 -4.027 -6.632 1.00 98.50 333 ILE A CA 1
ATOM 2524 C C . ILE A 1 333 ? -4.471 -5.145 -6.594 1.00 98.50 333 ILE A C 1
ATOM 2526 O O . ILE A 1 333 ? -4.993 -5.469 -5.529 1.00 98.50 333 ILE A O 1
ATOM 2530 N N . LEU A 1 334 ? -4.744 -5.739 -7.749 1.00 98.00 334 LEU A N 1
ATOM 2531 C CA . LEU A 1 334 ? -5.702 -6.817 -7.959 1.00 98.00 334 LEU A CA 1
ATOM 2532 C C . LEU A 1 334 ? -4.931 -8.060 -8.423 1.00 98.00 334 LEU A C 1
ATOM 2534 O O . LEU A 1 334 ? -4.726 -8.235 -9.632 1.00 98.00 334 LEU A O 1
ATOM 2538 N N . PRO A 1 335 ? -4.433 -8.897 -7.495 1.00 95.69 335 PRO A N 1
ATOM 2539 C CA . PRO A 1 335 ? -3.746 -10.133 -7.845 1.00 95.69 335 PRO A CA 1
ATOM 2540 C C . PRO A 1 335 ? -4.689 -11.093 -8.572 1.00 95.69 335 PRO A C 1
ATOM 2542 O O . PRO A 1 335 ? -5.866 -11.197 -8.234 1.00 95.69 335 PRO A O 1
ATOM 2545 N N . SER A 1 336 ? -4.170 -11.841 -9.546 1.00 93.56 336 SER A N 1
ATOM 2546 C CA . SER A 1 336 ? -4.953 -12.800 -10.348 1.00 93.56 336 SER A CA 1
ATOM 2547 C C . SER A 1 336 ? -6.165 -12.193 -11.072 1.00 93.56 336 SER A C 1
ATOM 2549 O O . SER A 1 336 ? -7.093 -12.915 -11.441 1.00 93.56 336 SER A O 1
ATOM 2551 N N . ALA A 1 337 ? -6.193 -10.875 -11.268 1.00 93.06 337 ALA A N 1
ATOM 2552 C CA . ALA A 1 337 ? -7.223 -10.233 -12.066 1.00 93.06 337 ALA A CA 1
ATOM 2553 C C . ALA A 1 337 ? -6.950 -10.461 -13.552 1.00 93.06 337 ALA A C 1
ATOM 2555 O O . ALA A 1 337 ? -5.802 -10.503 -13.988 1.00 93.06 337 ALA A O 1
ATOM 2556 N N . ASP A 1 338 ? -8.008 -10.547 -14.349 1.00 91.88 338 ASP A N 1
ATOM 2557 C CA . ASP A 1 338 ? -7.917 -10.291 -15.780 1.00 91.88 338 ASP A CA 1
ATOM 2558 C C . ASP A 1 338 ? -8.176 -8.798 -16.064 1.00 91.88 338 ASP A C 1
ATOM 2560 O O . ASP A 1 338 ? -8.462 -7.983 -15.171 1.00 91.88 338 ASP A O 1
ATOM 2564 N N . LEU A 1 339 ? -8.052 -8.411 -17.332 1.00 92.00 339 LEU A N 1
ATOM 2565 C CA . LEU A 1 339 ? -8.284 -7.033 -17.753 1.00 92.00 339 LEU A CA 1
ATOM 2566 C C . LEU A 1 339 ? -9.747 -6.606 -17.546 1.00 92.00 339 LEU A C 1
ATOM 2568 O O . LEU A 1 339 ? -10.009 -5.443 -17.247 1.00 92.00 339 LEU A O 1
ATOM 2572 N N . VAL A 1 340 ? -10.704 -7.535 -17.661 1.00 93.88 340 VAL A N 1
ATOM 2573 C CA . VAL A 1 340 ? -12.133 -7.257 -17.442 1.00 93.88 340 VAL A CA 1
ATOM 2574 C C . VAL A 1 340 ? -12.380 -6.870 -15.986 1.00 93.88 340 VAL A C 1
ATOM 2576 O O . VAL A 1 340 ? -12.997 -5.836 -15.733 1.00 93.88 340 VAL A O 1
ATOM 2579 N N . ARG A 1 341 ? -11.838 -7.631 -15.030 1.00 94.88 341 ARG A N 1
ATOM 2580 C CA . ARG A 1 341 ? -11.903 -7.324 -13.599 1.00 94.88 341 ARG A CA 1
ATOM 2581 C C . ARG A 1 341 ? -11.181 -6.024 -13.268 1.00 94.88 341 ARG A C 1
ATOM 2583 O O . ARG A 1 341 ? -11.706 -5.229 -12.499 1.00 94.88 341 ARG A O 1
ATOM 2590 N N . THR A 1 342 ? -10.027 -5.772 -13.886 1.00 96.44 342 THR A N 1
ATOM 2591 C CA . THR A 1 342 ? -9.280 -4.517 -13.686 1.00 96.44 342 THR A CA 1
ATOM 2592 C C . THR A 1 342 ? -10.105 -3.302 -14.126 1.00 96.44 342 THR A C 1
ATOM 2594 O O . THR A 1 342 ? -10.247 -2.343 -13.368 1.00 96.44 342 THR A O 1
ATOM 2597 N N . ARG A 1 343 ? -10.725 -3.364 -15.314 1.00 95.50 343 ARG A N 1
ATOM 2598 C CA . ARG A 1 343 ? -11.636 -2.321 -15.816 1.00 95.50 343 ARG A CA 1
ATOM 2599 C C . ARG A 1 343 ? -12.857 -2.141 -14.916 1.00 95.50 343 ARG A C 1
ATOM 2601 O O . ARG A 1 343 ? -13.230 -1.009 -14.625 1.00 95.50 343 ARG A O 1
ATOM 2608 N N . ALA A 1 344 ? -13.471 -3.243 -14.484 1.00 96.31 344 ALA A N 1
ATOM 2609 C CA . ALA A 1 344 ? -14.649 -3.217 -13.622 1.00 96.31 344 ALA A CA 1
ATOM 2610 C C . ALA A 1 344 ? -14.342 -2.570 -12.264 1.00 96.31 344 ALA A C 1
ATOM 2612 O O . ALA A 1 344 ? -15.092 -1.700 -11.828 1.00 96.31 344 ALA A O 1
ATOM 2613 N N . PHE A 1 345 ? -13.210 -2.927 -11.650 1.00 97.06 345 PHE A N 1
ATOM 2614 C CA . PHE A 1 345 ? -12.767 -2.329 -10.394 1.00 97.06 345 PHE A CA 1
ATOM 2615 C C . PHE A 1 345 ? -12.475 -0.834 -10.550 1.00 97.06 345 PHE A C 1
ATOM 2617 O O . PHE A 1 345 ? -12.879 -0.050 -9.706 1.00 97.06 345 PHE A O 1
ATOM 2624 N N . HIS A 1 346 ? -11.826 -0.404 -11.638 1.00 95.81 346 HIS A N 1
ATOM 2625 C CA . HIS A 1 346 ? -11.644 1.028 -11.900 1.00 95.81 346 HIS A CA 1
ATOM 2626 C C . HIS A 1 346 ? -12.985 1.765 -12.066 1.00 95.81 346 HIS A C 1
ATOM 2628 O O . HIS A 1 346 ? -13.162 2.854 -11.529 1.00 95.81 346 HIS A O 1
ATOM 2634 N N . ALA A 1 347 ? -13.944 1.178 -12.789 1.00 95.06 347 ALA A N 1
ATOM 2635 C CA . ALA A 1 347 ? -15.245 1.802 -13.034 1.00 95.06 347 ALA A CA 1
ATOM 2636 C C . ALA A 1 347 ? -16.121 1.900 -11.773 1.00 95.06 347 ALA A C 1
ATOM 2638 O O . ALA A 1 347 ? -16.915 2.831 -11.644 1.00 95.06 347 ALA A O 1
ATOM 2639 N N . SER A 1 348 ? -15.997 0.939 -10.859 1.00 94.81 348 SER A N 1
ATOM 2640 C CA . SER A 1 348 ? -16.722 0.906 -9.592 1.00 94.81 348 SER A CA 1
ATOM 2641 C C . SER A 1 348 ? -15.828 0.305 -8.506 1.00 94.81 348 SER A C 1
ATOM 2643 O O . SER A 1 348 ? -15.964 -0.885 -8.207 1.00 94.81 348 SER A O 1
ATOM 2645 N N . PRO A 1 349 ? -14.924 1.102 -7.903 1.00 94.19 349 PRO A N 1
ATOM 2646 C CA . PRO A 1 349 ? -14.016 0.604 -6.880 1.00 94.19 349 PRO A CA 1
ATOM 2647 C C . PRO A 1 349 ? -14.790 -0.015 -5.722 1.00 94.19 349 PRO A C 1
ATOM 2649 O O . PRO A 1 349 ? -15.825 0.498 -5.302 1.00 94.19 349 PRO A O 1
ATOM 2652 N N . GLU A 1 350 ? -14.289 -1.105 -5.163 1.00 94.62 350 GLU A N 1
ATOM 2653 C CA . GLU A 1 350 ? -14.873 -1.726 -3.964 1.00 94.62 350 GLU A CA 1
ATOM 2654 C C . GLU A 1 350 ? -14.286 -1.137 -2.671 1.00 94.62 350 GLU A C 1
ATOM 2656 O O . GLU A 1 350 ? -14.782 -1.379 -1.570 1.00 94.62 350 GLU A O 1
ATOM 2661 N N . VAL A 1 351 ? -13.266 -0.292 -2.821 1.00 96.06 351 VAL A N 1
ATOM 2662 C CA . VAL A 1 351 ? -12.539 0.383 -1.747 1.00 96.06 351 VAL A CA 1
ATOM 2663 C C . VAL A 1 351 ? -12.816 1.885 -1.742 1.00 96.06 351 VAL A C 1
ATOM 2665 O O . VAL A 1 351 ? -13.149 2.489 -2.766 1.00 96.06 351 VAL A O 1
ATOM 2668 N N . GLU A 1 352 ? -12.666 2.497 -0.576 1.00 94.94 352 GLU A N 1
ATOM 2669 C CA . GLU A 1 352 ? -12.798 3.933 -0.350 1.00 94.94 352 GLU A CA 1
ATOM 2670 C C . GLU A 1 352 ? -11.657 4.430 0.526 1.00 94.94 352 GLU A C 1
ATOM 2672 O O . GLU A 1 352 ? -11.376 3.846 1.574 1.00 94.94 352 GLU A O 1
ATOM 2677 N N . LEU A 1 353 ? -11.030 5.531 0.120 1.00 95.44 353 LEU A N 1
ATOM 2678 C CA . LEU A 1 353 ? -10.082 6.250 0.961 1.00 95.44 353 LEU A CA 1
ATOM 2679 C C . LEU A 1 353 ? -10.880 7.207 1.847 1.00 95.44 353 LEU A C 1
ATOM 2681 O O . LEU A 1 353 ? -11.366 8.229 1.371 1.00 95.44 353 LEU A O 1
ATOM 2685 N N . VAL A 1 354 ? -11.040 6.856 3.120 1.00 95.00 354 VAL A N 1
ATOM 2686 C CA . VAL A 1 354 ? -11.758 7.688 4.094 1.00 95.00 354 VAL A CA 1
ATOM 2687 C C . VAL A 1 354 ? -10.869 8.846 4.541 1.00 95.00 354 VAL A C 1
ATOM 2689 O O . VAL A 1 354 ? -11.313 9.989 4.597 1.00 95.00 354 VAL A O 1
ATOM 2692 N N . GLU A 1 355 ? -9.606 8.552 4.848 1.00 93.94 355 GLU A N 1
ATOM 2693 C CA . GLU A 1 355 ? -8.609 9.555 5.215 1.00 93.94 355 GLU A CA 1
ATOM 2694 C C . GLU A 1 355 ? -7.241 9.154 4.671 1.00 93.94 355 GLU A C 1
ATOM 2696 O O . GLU A 1 355 ? -6.803 8.014 4.834 1.00 93.94 355 GLU A O 1
ATOM 2701 N N . VAL A 1 356 ? -6.554 10.116 4.057 1.00 94.81 356 VAL A N 1
ATOM 2702 C CA . VAL A 1 356 ? -5.129 10.029 3.733 1.00 94.81 356 VAL A CA 1
ATOM 2703 C C . VAL A 1 356 ? -4.478 11.321 4.210 1.00 94.81 356 VAL A C 1
ATOM 2705 O O . VAL A 1 356 ? -4.577 12.356 3.554 1.00 94.81 356 VAL A O 1
ATOM 2708 N N . SER A 1 357 ? -3.861 11.274 5.386 1.00 93.94 357 SER A N 1
ATOM 2709 C CA . SER A 1 357 ? -3.178 12.405 6.013 1.00 93.94 357 SER A CA 1
ATOM 2710 C C . SER A 1 357 ? -1.734 12.045 6.356 1.00 93.94 357 SER A C 1
ATOM 2712 O O . SER A 1 357 ? -1.309 10.901 6.201 1.00 93.94 357 SER A O 1
ATOM 2714 N N . SER A 1 358 ? -0.958 13.015 6.846 1.00 93.19 358 SER A N 1
ATOM 2715 C CA . SER A 1 358 ? 0.446 12.814 7.241 1.00 93.19 358 SER A CA 1
ATOM 2716 C C . SER A 1 358 ? 0.644 11.832 8.404 1.00 93.19 358 SER A C 1
ATOM 2718 O O . SER A 1 358 ? 1.781 11.454 8.680 1.00 93.19 358 SER A O 1
ATOM 2720 N N . TYR A 1 359 ? -0.432 11.468 9.109 1.00 92.12 359 TYR A N 1
ATOM 2721 C CA . TYR A 1 359 ? -0.389 10.599 10.289 1.00 92.12 359 TYR A CA 1
ATOM 2722 C C . TYR A 1 359 ? -1.370 9.435 10.214 1.00 92.12 359 TYR A C 1
ATOM 2724 O O . TYR A 1 359 ? -1.108 8.407 10.835 1.00 92.12 359 TYR A O 1
ATOM 2732 N N . ASN A 1 360 ? -2.470 9.564 9.463 1.00 95.00 360 ASN A N 1
ATOM 2733 C CA . ASN A 1 360 ? -3.480 8.520 9.393 1.00 95.00 360 ASN A CA 1
ATOM 2734 C C . ASN A 1 360 ? -3.770 8.096 7.959 1.00 95.00 360 ASN A C 1
ATOM 2736 O O . ASN A 1 360 ? -3.952 8.926 7.069 1.00 95.00 360 ASN A O 1
ATOM 2740 N N . HIS A 1 361 ? -3.910 6.788 7.774 1.00 97.12 361 HIS A N 1
ATOM 2741 C CA . HIS A 1 361 ? -4.494 6.201 6.576 1.00 97.12 361 HIS A CA 1
ATOM 2742 C C . HIS A 1 361 ? -5.694 5.358 6.982 1.00 97.12 361 HIS A C 1
ATOM 2744 O O . HIS A 1 361 ? -5.549 4.409 7.753 1.00 97.12 361 HIS A O 1
ATOM 2750 N N . ILE A 1 362 ? -6.868 5.693 6.459 1.00 96.69 362 ILE A N 1
ATOM 2751 C CA . ILE A 1 362 ? -8.119 4.999 6.751 1.00 96.69 362 ILE A CA 1
ATOM 2752 C C . ILE A 1 362 ? -8.744 4.567 5.430 1.00 96.69 362 ILE A C 1
ATOM 2754 O O . ILE A 1 362 ? -9.056 5.397 4.574 1.00 96.69 362 ILE A O 1
ATOM 2758 N N . VAL A 1 363 ? -8.943 3.261 5.281 1.00 97.19 363 VAL A N 1
ATOM 2759 C CA . VAL A 1 363 ? -9.498 2.643 4.076 1.00 97.19 363 VAL A CA 1
ATOM 2760 C C . VAL A 1 363 ? -10.704 1.800 4.454 1.00 97.19 363 VAL A C 1
ATOM 2762 O O . VAL A 1 363 ? -10.622 0.952 5.341 1.00 97.19 363 VAL A O 1
ATOM 2765 N N . CYS A 1 364 ? -11.819 2.009 3.761 1.00 96.81 364 CYS A N 1
ATOM 2766 C CA . CYS A 1 364 ? -12.983 1.135 3.830 1.00 96.81 364 CYS A CA 1
ATOM 2767 C C . CYS A 1 364 ? -12.971 0.166 2.644 1.00 96.81 364 CYS A C 1
ATOM 2769 O O . CYS A 1 364 ? -12.837 0.584 1.495 1.00 96.81 364 CYS A O 1
ATOM 2771 N N . HIS A 1 365 ? -13.182 -1.117 2.918 1.00 96.88 365 HIS A N 1
ATOM 2772 C CA . HIS A 1 365 ? -13.521 -2.126 1.925 1.00 96.88 365 HIS A CA 1
ATOM 2773 C C . HIS A 1 365 ? -15.011 -2.454 2.040 1.00 96.88 365 HIS A C 1
ATOM 2775 O O . HIS A 1 365 ? -15.464 -3.080 3.005 1.00 96.88 365 HIS A O 1
ATOM 2781 N N . ARG A 1 366 ? -15.794 -1.980 1.064 1.00 95.12 366 ARG A N 1
ATOM 2782 C CA . ARG A 1 366 ? -17.262 -2.027 1.103 1.00 95.12 366 ARG A CA 1
ATOM 2783 C C . ARG A 1 366 ? -17.825 -3.454 1.121 1.00 95.12 366 ARG A C 1
ATOM 2785 O O . ARG A 1 366 ? -18.729 -3.677 1.927 1.00 95.12 366 ARG A O 1
ATOM 2792 N N . PRO A 1 367 ? -17.326 -4.417 0.314 1.00 94.69 367 PRO A N 1
ATOM 2793 C CA . PRO A 1 367 ? -17.861 -5.778 0.303 1.00 94.69 367 PRO A CA 1
ATOM 2794 C C . PRO A 1 367 ? -17.761 -6.481 1.659 1.00 94.69 367 PRO A C 1
ATOM 2796 O O . PRO A 1 367 ? -18.735 -7.084 2.106 1.00 94.69 367 PRO A O 1
ATOM 2799 N N . SER A 1 368 ? -16.616 -6.364 2.344 1.00 93.50 368 SER A N 1
ATOM 2800 C CA . SER A 1 368 ? -16.409 -7.008 3.649 1.00 93.50 368 SER A CA 1
ATOM 2801 C C . SER A 1 368 ? -16.882 -6.164 4.834 1.00 93.50 368 SER A C 1
ATOM 2803 O O . SER A 1 368 ? -16.848 -6.646 5.964 1.00 93.50 368 SER A O 1
ATOM 2805 N N . LYS A 1 369 ? -17.320 -4.916 4.602 1.00 94.69 369 LYS A N 1
ATOM 2806 C CA . LYS A 1 369 ? -17.693 -3.950 5.654 1.00 94.69 369 LYS A CA 1
ATOM 2807 C C . LYS A 1 369 ? -16.558 -3.765 6.673 1.00 94.69 369 LYS A C 1
ATOM 2809 O O . LYS A 1 369 ? -16.798 -3.628 7.876 1.00 94.69 369 LYS A O 1
ATOM 2814 N N . THR A 1 370 ? -15.319 -3.806 6.178 1.00 95.50 370 THR A N 1
ATOM 2815 C CA . THR A 1 370 ? -14.098 -3.693 6.981 1.00 95.50 370 THR A CA 1
ATOM 2816 C C . THR A 1 370 ? -13.462 -2.335 6.767 1.00 95.50 370 THR A C 1
ATOM 2818 O O . THR A 1 370 ? -13.215 -1.926 5.635 1.00 95.50 370 THR A O 1
ATOM 2821 N N . ILE A 1 371 ? -13.134 -1.667 7.864 1.00 96.38 371 ILE A N 1
ATOM 2822 C CA . ILE A 1 371 ? -12.318 -0.461 7.877 1.00 96.38 371 ILE A CA 1
ATOM 2823 C C . ILE A 1 371 ? -10.951 -0.828 8.434 1.00 96.38 371 ILE A C 1
ATOM 2825 O O . ILE A 1 371 ? -10.847 -1.343 9.547 1.00 96.38 371 ILE A O 1
ATOM 2829 N N . GLY A 1 372 ? -9.908 -0.562 7.660 1.00 96.94 372 GLY A N 1
ATOM 2830 C CA . GLY A 1 372 ? -8.538 -0.564 8.145 1.00 96.94 372 GLY A CA 1
ATOM 2831 C C . GLY A 1 372 ? -8.109 0.854 8.499 1.00 96.94 372 GLY A C 1
ATOM 2832 O O . GLY A 1 372 ? -8.362 1.780 7.730 1.00 96.94 372 GLY A O 1
ATOM 2833 N N . GLY A 1 373 ? -7.430 1.021 9.629 1.00 96.75 373 GLY A N 1
ATOM 2834 C CA . GLY A 1 373 ? -6.866 2.293 10.067 1.00 96.75 373 GLY A CA 1
ATOM 2835 C C . GLY A 1 373 ? -5.417 2.138 10.512 1.00 96.75 373 GLY A C 1
ATOM 2836 O O . GLY A 1 373 ? -5.140 1.420 11.468 1.00 96.75 373 GLY A O 1
ATOM 2837 N N . SER A 1 374 ? -4.498 2.827 9.838 1.00 97.56 374 SER A N 1
ATOM 2838 C CA . SER A 1 374 ? -3.164 3.120 10.362 1.00 97.56 374 SER A CA 1
ATOM 2839 C C . SER A 1 374 ? -3.238 4.464 11.060 1.00 97.56 374 SER A C 1
ATOM 2841 O O . SER A 1 374 ? -3.383 5.473 10.377 1.00 97.56 374 SER A O 1
ATOM 2843 N N . ILE A 1 375 ? -3.156 4.477 12.385 1.00 96.38 375 ILE A N 1
ATOM 2844 C CA . ILE A 1 375 ? -3.380 5.660 13.214 1.00 96.38 375 ILE A CA 1
ATOM 2845 C C . ILE A 1 375 ? -2.058 6.042 13.880 1.00 96.38 375 ILE A C 1
ATOM 2847 O O . ILE A 1 375 ? -1.621 5.391 14.825 1.00 96.38 375 ILE A O 1
ATOM 2851 N N . GLY A 1 376 ? -1.384 7.064 13.349 1.00 92.06 376 GLY A N 1
ATOM 2852 C CA . GLY A 1 376 ? -0.052 7.491 13.799 1.00 92.06 376 GLY A CA 1
ATOM 2853 C C . GLY A 1 376 ? -0.065 8.414 15.019 1.00 92.06 376 GLY A C 1
ATOM 2854 O O . GLY A 1 376 ? 0.973 8.644 15.635 1.00 92.06 376 GLY A O 1
ATOM 2855 N N . THR A 1 377 ? -1.230 8.946 15.387 1.00 89.62 377 THR A N 1
ATOM 2856 C CA . THR A 1 377 ? -1.433 9.808 16.561 1.00 89.62 377 THR A CA 1
ATOM 2857 C C . THR A 1 377 ? -2.730 9.437 17.264 1.00 89.62 377 THR A C 1
ATOM 2859 O O . THR A 1 377 ? -3.589 8.811 16.661 1.00 89.62 377 THR A O 1
ATOM 2862 N N . VAL A 1 378 ? -2.935 9.894 18.503 1.00 89.50 378 VAL A N 1
ATOM 2863 C CA . VAL A 1 378 ? -4.273 9.873 19.128 1.00 89.50 378 VAL A CA 1
ATOM 2864 C C . VAL A 1 378 ? -5.298 10.436 18.148 1.00 89.50 378 VAL A C 1
ATOM 2866 O O . VAL A 1 378 ? -5.068 11.497 17.559 1.00 89.50 378 VAL A O 1
ATOM 2869 N N . GLY A 1 379 ? -6.400 9.724 17.944 1.00 82.75 379 GLY A N 1
ATOM 2870 C CA . GLY A 1 379 ? -7.276 10.045 16.834 1.00 82.75 379 GLY A CA 1
ATOM 2871 C C . GLY A 1 379 ? -8.580 9.273 16.819 1.00 82.75 379 GLY A C 1
ATOM 2872 O O . GLY A 1 379 ? -8.838 8.382 17.627 1.00 82.75 379 GLY A O 1
ATOM 2873 N N . SER A 1 380 ? -9.405 9.660 15.858 1.00 84.75 380 SER A N 1
ATOM 2874 C CA . SER A 1 380 ? -10.731 9.112 15.637 1.00 84.75 380 SER A CA 1
ATOM 2875 C C . SER A 1 380 ? -10.813 8.631 14.203 1.00 84.75 380 SER A C 1
ATOM 2877 O O . SER A 1 380 ? -10.603 9.408 13.276 1.00 84.75 380 SER A O 1
ATOM 2879 N N . ILE A 1 381 ? -11.183 7.374 14.007 1.00 86.56 381 ILE A N 1
ATOM 2880 C CA . ILE A 1 381 ? -11.649 6.900 12.710 1.00 86.56 381 ILE A CA 1
ATOM 2881 C C . ILE A 1 381 ? -13.100 7.318 12.597 1.00 86.56 381 ILE A C 1
ATOM 2883 O O . ILE A 1 381 ? -13.902 6.912 13.428 1.00 86.56 381 ILE A O 1
ATOM 2887 N N . SER A 1 382 ? -13.451 8.104 11.585 1.00 86.31 382 SER A N 1
ATOM 2888 C CA . SER A 1 382 ? -14.839 8.465 11.313 1.00 86.31 382 SER A CA 1
ATOM 2889 C C . SER A 1 382 ? -15.160 8.169 9.861 1.00 86.31 382 SER A C 1
ATOM 2891 O O . SER A 1 382 ? -14.506 8.700 8.968 1.00 86.31 382 SER A O 1
ATOM 2893 N N . THR A 1 383 ? -16.160 7.326 9.617 1.00 83.50 383 THR A N 1
ATOM 2894 C CA . THR A 1 383 ? -16.604 7.004 8.255 1.00 83.50 383 THR A CA 1
ATOM 2895 C C . THR A 1 383 ? -18.069 7.392 8.093 1.00 83.50 383 THR A C 1
ATOM 2897 O O . THR A 1 383 ? -18.869 7.018 8.957 1.00 83.50 383 THR A O 1
ATOM 2900 N N . PRO A 1 384 ? -18.466 8.073 7.002 1.00 80.44 384 PRO A N 1
ATOM 2901 C CA . PRO A 1 384 ? -19.877 8.340 6.735 1.00 80.44 384 PRO A CA 1
ATOM 2902 C C . PRO A 1 384 ? -20.659 7.045 6.482 1.00 80.44 384 PRO A C 1
ATOM 2904 O O . PRO A 1 384 ? -21.769 6.909 6.984 1.00 80.44 384 PRO A O 1
ATOM 2907 N N . THR A 1 385 ? -20.072 6.084 5.766 1.00 89.00 385 THR A N 1
ATOM 2908 C CA . THR A 1 385 ? -20.578 4.716 5.569 1.00 89.00 385 THR A CA 1
ATOM 2909 C C . THR A 1 385 ? -19.416 3.789 5.219 1.00 89.00 385 THR A C 1
ATOM 2911 O O . THR A 1 385 ? -18.401 4.261 4.713 1.00 89.00 385 THR A O 1
ATOM 2914 N N . CYS A 1 386 ? -19.577 2.478 5.399 1.00 91.50 386 CYS A N 1
ATOM 2915 C CA . CYS A 1 386 ? -18.688 1.490 4.783 1.00 91.50 386 CYS A CA 1
ATOM 2916 C C . CYS A 1 386 ? -19.501 0.333 4.194 1.00 91.50 386 CYS A C 1
ATOM 2918 O O . CYS A 1 386 ? -19.912 -0.598 4.889 1.00 91.50 386 CYS A O 1
ATOM 2920 N N . GLY A 1 387 ? -19.798 0.438 2.897 1.00 87.50 387 GLY A N 1
ATOM 2921 C CA . GLY A 1 387 ? -20.789 -0.414 2.245 1.00 87.50 387 GLY A CA 1
ATOM 2922 C C . GLY A 1 387 ? -22.181 -0.105 2.792 1.00 87.50 387 GLY A C 1
ATOM 2923 O O . GLY A 1 387 ? -22.610 1.044 2.793 1.00 87.50 387 GLY A O 1
ATOM 2924 N N . GLU A 1 388 ? -22.874 -1.126 3.286 1.00 83.19 388 GLU A N 1
ATOM 2925 C CA . GLU A 1 388 ? -24.179 -0.960 3.942 1.00 83.19 388 GLU A CA 1
ATOM 2926 C C . GLU A 1 388 ? -24.068 -0.508 5.406 1.00 83.19 388 GLU A C 1
ATOM 2928 O O . GLU A 1 388 ? -25.082 -0.179 6.017 1.00 83.19 388 GLU A O 1
ATOM 2933 N N . ALA A 1 389 ? -22.861 -0.511 5.987 1.00 84.25 389 ALA A N 1
ATOM 2934 C CA . ALA A 1 389 ? -22.659 -0.031 7.347 1.00 84.25 389 ALA A CA 1
ATOM 2935 C C . ALA A 1 389 ? -22.915 1.480 7.408 1.00 84.25 389 ALA A C 1
ATOM 2937 O O . ALA A 1 389 ? -22.358 2.240 6.609 1.00 84.25 389 ALA A O 1
ATOM 2938 N N . GLY A 1 390 ? -23.732 1.906 8.372 1.00 85.69 390 GLY A N 1
ATOM 2939 C CA . GLY A 1 390 ? -24.001 3.320 8.622 1.00 85.69 390 GLY A CA 1
ATOM 2940 C C . GLY A 1 390 ? -22.782 4.088 9.157 1.00 85.69 390 GLY A C 1
ATOM 2941 O O . GLY A 1 390 ? -21.696 3.520 9.311 1.00 85.69 390 GLY A O 1
ATOM 2942 N N . PRO A 1 391 ? -22.959 5.380 9.486 1.00 90.12 391 PRO A N 1
ATOM 2943 C CA . PRO A 1 391 ? -21.891 6.193 10.044 1.00 90.12 391 PRO A CA 1
ATOM 2944 C C . PRO A 1 391 ? -21.349 5.597 11.340 1.00 90.12 391 PRO A C 1
ATOM 2946 O O . PRO A 1 391 ? -22.119 5.216 12.230 1.00 90.12 391 PRO A O 1
ATOM 2949 N N . MET A 1 392 ? -20.026 5.562 11.462 1.00 91.50 392 MET A N 1
ATOM 2950 C CA . MET A 1 392 ? -19.362 5.053 12.655 1.00 91.50 392 MET A CA 1
ATOM 2951 C C . MET A 1 392 ? -18.160 5.896 13.038 1.00 91.50 392 MET A C 1
ATOM 2953 O O . MET A 1 392 ? -17.506 6.495 12.183 1.00 91.50 392 MET A O 1
ATOM 2957 N N . THR A 1 393 ? -17.873 5.910 14.336 1.00 93.19 393 THR A N 1
ATOM 2958 C CA . THR A 1 393 ? -16.669 6.531 14.878 1.00 93.19 393 THR A CA 1
ATOM 2959 C C . THR A 1 393 ? -15.976 5.566 15.827 1.00 93.19 393 THR A C 1
ATOM 2961 O O . THR A 1 393 ? -16.622 5.045 16.732 1.00 93.19 393 THR A O 1
ATOM 2964 N N . LEU A 1 394 ? -14.679 5.342 15.644 1.00 95.00 394 LEU A N 1
ATOM 2965 C CA . LEU A 1 394 ? -13.824 4.641 16.595 1.00 95.00 394 LEU A CA 1
ATOM 2966 C C . LEU A 1 394 ? -12.769 5.621 17.105 1.00 95.00 394 LEU A C 1
A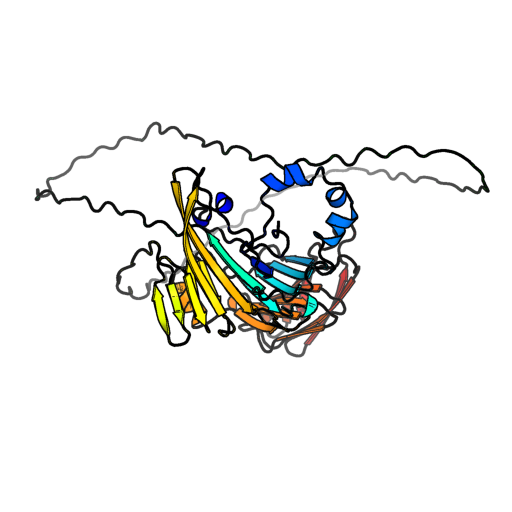TOM 2968 O O . LEU A 1 394 ? -11.857 5.989 16.372 1.00 95.00 394 LEU A O 1
ATOM 2972 N N . ASP A 1 395 ? -12.910 6.036 18.356 1.00 95.75 395 ASP A N 1
ATOM 2973 C CA . ASP A 1 395 ? -11.928 6.863 19.052 1.00 95.75 395 ASP A CA 1
ATOM 2974 C C . ASP A 1 395 ? -10.882 5.946 19.703 1.00 95.75 395 ASP A C 1
ATOM 2976 O O . ASP A 1 395 ? -11.268 4.975 20.358 1.00 95.75 395 ASP A O 1
ATOM 2980 N N . VAL A 1 396 ? -9.590 6.248 19.537 1.00 96.06 396 VAL A N 1
ATOM 2981 C CA . VAL A 1 396 ? -8.458 5.543 20.171 1.00 96.06 396 VAL A CA 1
ATOM 2982 C C . VAL A 1 396 ? -7.519 6.539 20.850 1.00 96.06 396 VAL A C 1
ATOM 2984 O O . VAL A 1 396 ? -7.302 7.645 20.353 1.00 96.06 396 VAL A O 1
ATOM 2987 N N . ASP A 1 397 ? -6.956 6.161 21.997 1.00 96.31 397 ASP A N 1
ATOM 2988 C CA . ASP A 1 397 ? -6.108 7.037 22.816 1.00 96.31 397 ASP A CA 1
ATOM 2989 C C . ASP A 1 397 ? -4.596 6.839 22.621 1.00 96.31 397 ASP A C 1
ATOM 2991 O O . ASP A 1 397 ? -3.801 7.542 23.247 1.00 96.31 397 ASP A O 1
ATOM 2995 N N . THR A 1 398 ? -4.194 5.930 21.732 1.00 95.56 398 THR A N 1
ATOM 2996 C CA . THR A 1 398 ? -2.797 5.683 21.353 1.00 95.56 398 THR A CA 1
ATOM 2997 C C . THR A 1 398 ? -2.666 5.509 19.836 1.00 95.56 398 THR A C 1
ATOM 2999 O O . THR A 1 398 ? -3.625 5.082 19.182 1.00 95.56 398 THR A O 1
ATOM 3002 N N . PRO A 1 399 ? -1.479 5.775 19.258 1.00 96.19 399 PRO A N 1
ATOM 3003 C CA . PRO A 1 399 ? -1.140 5.278 17.932 1.00 96.19 399 PRO A CA 1
ATOM 3004 C C . PRO A 1 399 ? -1.331 3.760 17.864 1.00 96.19 399 PRO A C 1
ATOM 3006 O O . PRO A 1 399 ? -0.970 3.038 18.796 1.00 96.19 399 PRO A O 1
ATOM 3009 N N . CYS A 1 400 ? -1.942 3.275 16.790 1.00 97.31 400 CYS A N 1
ATOM 3010 C CA . CYS A 1 400 ? -2.220 1.855 16.608 1.00 97.31 400 CYS A CA 1
ATOM 3011 C C . CYS A 1 400 ? -2.538 1.517 15.152 1.00 97.31 400 CYS A C 1
ATOM 3013 O O . CYS A 1 400 ? -2.810 2.386 14.320 1.00 97.31 400 CYS A O 1
ATOM 3015 N N . LEU A 1 401 ? -2.528 0.222 14.855 1.00 98.19 401 LEU A N 1
ATOM 3016 C CA . LEU A 1 401 ? -3.156 -0.318 13.658 1.00 98.19 401 LEU A CA 1
ATOM 3017 C C . LEU A 1 401 ? -4.451 -1.008 14.063 1.00 98.19 401 LEU A C 1
ATOM 3019 O O . LEU A 1 401 ? -4.476 -1.744 15.050 1.00 98.19 401 LEU A O 1
ATOM 3023 N N . VAL A 1 402 ? -5.516 -0.791 13.297 1.00 97.62 402 VAL A N 1
ATOM 3024 C CA . VAL A 1 402 ? -6.830 -1.361 13.589 1.00 97.62 402 VAL A CA 1
ATOM 3025 C C . VAL A 1 402 ? -7.515 -1.898 12.341 1.00 97.62 402 VAL A C 1
ATOM 3027 O O . VAL A 1 402 ? -7.489 -1.277 11.281 1.00 97.62 402 VAL A O 1
ATOM 3030 N N . LEU A 1 403 ? -8.161 -3.053 12.486 1.00 97.75 403 LEU A N 1
ATOM 3031 C CA . LEU A 1 403 ? -9.153 -3.577 11.553 1.00 97.75 403 LEU A CA 1
ATOM 3032 C C . LEU A 1 403 ? -10.488 -3.653 12.289 1.00 97.75 403 LEU A C 1
ATOM 3034 O O . LEU A 1 403 ? -10.600 -4.357 13.291 1.00 97.75 403 LEU A O 1
ATOM 3038 N N . LEU A 1 404 ? -11.494 -2.940 11.795 1.00 95.81 404 LEU A N 1
ATOM 3039 C CA . LEU A 1 404 ? -12.846 -2.886 12.343 1.00 95.81 404 LEU A CA 1
ATOM 3040 C C . LEU A 1 404 ? -13.816 -3.451 11.306 1.00 95.81 404 LEU A C 1
ATOM 3042 O O . LEU A 1 404 ? -14.015 -2.846 10.258 1.00 95.81 404 LEU A O 1
ATOM 3046 N N . THR A 1 405 ? -14.421 -4.604 11.582 1.00 95.44 405 THR A N 1
ATOM 3047 C CA . THR A 1 405 ? -15.364 -5.266 10.665 1.00 95.44 405 THR A CA 1
ATOM 3048 C C . THR A 1 405 ? -16.744 -5.363 11.293 1.00 95.44 405 THR A C 1
ATOM 3050 O O . THR A 1 405 ? -16.887 -5.937 12.375 1.00 95.44 405 THR A O 1
ATOM 3053 N N . LEU A 1 406 ? -17.767 -4.844 10.612 1.00 94.69 406 LEU A N 1
ATOM 3054 C CA . LEU A 1 406 ? -19.163 -5.037 11.008 1.00 94.69 406 LEU A CA 1
ATOM 3055 C C . LEU A 1 406 ? -19.609 -6.463 10.649 1.00 94.69 406 LEU A C 1
ATOM 3057 O O . LEU A 1 406 ? -19.671 -6.822 9.476 1.00 94.69 406 LEU A O 1
ATOM 3061 N N . ILE A 1 407 ? -19.940 -7.269 11.657 1.00 94.12 407 ILE A N 1
ATOM 3062 C CA . ILE A 1 407 ? -20.322 -8.682 11.489 1.00 94.12 407 ILE A CA 1
ATOM 3063 C C . ILE A 1 407 ? -21.833 -8.823 11.323 1.00 94.12 407 ILE A C 1
ATOM 3065 O O . ILE A 1 407 ? -22.316 -9.579 10.483 1.00 94.12 407 ILE A O 1
ATOM 3069 N N . SER A 1 408 ? -22.588 -8.112 12.156 1.00 92.94 408 SER A N 1
ATOM 3070 C CA . SER A 1 408 ? -24.045 -8.153 12.154 1.00 92.94 408 SER A CA 1
ATOM 3071 C C . SER A 1 408 ? -24.601 -6.799 12.539 1.00 92.94 408 SER A C 1
ATOM 3073 O O . SER A 1 408 ? -24.101 -6.181 13.478 1.00 92.94 408 SER A O 1
ATOM 3075 N N . ASP A 1 409 ? -25.671 -6.393 11.874 1.00 92.88 409 ASP A N 1
ATOM 3076 C CA . ASP A 1 409 ? -26.407 -5.175 12.180 1.00 92.88 409 ASP A CA 1
ATOM 3077 C C . ASP A 1 409 ? -27.897 -5.503 12.256 1.00 92.88 409 ASP A C 1
ATOM 3079 O O . ASP A 1 409 ? -28.505 -5.947 11.280 1.00 92.88 409 ASP A O 1
ATOM 3083 N N . THR A 1 410 ? -28.466 -5.370 13.447 1.00 89.19 410 THR A N 1
ATOM 3084 C CA . THR A 1 410 ? -29.879 -5.632 13.728 1.00 89.19 410 THR A CA 1
ATOM 3085 C C . THR A 1 410 ? -30.488 -4.417 14.415 1.00 89.19 410 THR A C 1
ATOM 3087 O O . THR A 1 410 ? -29.772 -3.589 14.972 1.00 89.19 410 THR A O 1
ATOM 3090 N N . LEU A 1 411 ? -31.823 -4.330 14.443 1.00 83.12 411 LEU A N 1
ATOM 3091 C CA . LEU A 1 411 ? -32.525 -3.223 15.108 1.00 83.12 411 LEU A CA 1
ATOM 3092 C C . LEU A 1 411 ? -32.079 -3.024 16.564 1.00 83.12 411 LEU A C 1
ATOM 3094 O O . LEU A 1 411 ? -32.001 -1.889 17.031 1.00 83.12 411 LEU A O 1
ATOM 3098 N N . ASP A 1 412 ? -31.762 -4.111 17.269 1.00 86.81 412 ASP A N 1
ATOM 3099 C CA . ASP A 1 412 ? -31.461 -4.083 18.699 1.00 86.81 412 ASP A CA 1
ATOM 3100 C C . ASP A 1 412 ? -29.964 -4.089 19.005 1.00 86.81 412 ASP A C 1
ATOM 3102 O O . ASP A 1 412 ? -29.577 -3.658 20.088 1.00 86.81 412 ASP A O 1
ATOM 3106 N N . GLN A 1 413 ? -29.104 -4.512 18.076 1.00 90.12 413 GLN A N 1
ATOM 3107 C CA . GLN A 1 413 ? -27.664 -4.637 18.319 1.00 90.12 413 GLN A CA 1
ATOM 3108 C C . GLN A 1 413 ? -26.858 -4.668 17.017 1.00 90.12 413 GLN A C 1
ATOM 3110 O O . GLN A 1 413 ? -27.216 -5.392 16.084 1.00 90.12 413 GLN A O 1
ATOM 3115 N N . ALA A 1 414 ? -25.712 -3.986 17.014 1.00 94.12 414 ALA A N 1
ATOM 3116 C CA . ALA A 1 414 ? -24.664 -4.197 16.020 1.00 94.12 414 ALA A CA 1
ATOM 3117 C C . ALA A 1 414 ? -23.423 -4.828 16.666 1.00 94.12 414 ALA A C 1
ATOM 3119 O O . ALA A 1 414 ? -23.051 -4.467 17.783 1.00 94.12 414 ALA A O 1
ATOM 3120 N N . GLN A 1 415 ? -22.790 -5.783 15.978 1.00 95.44 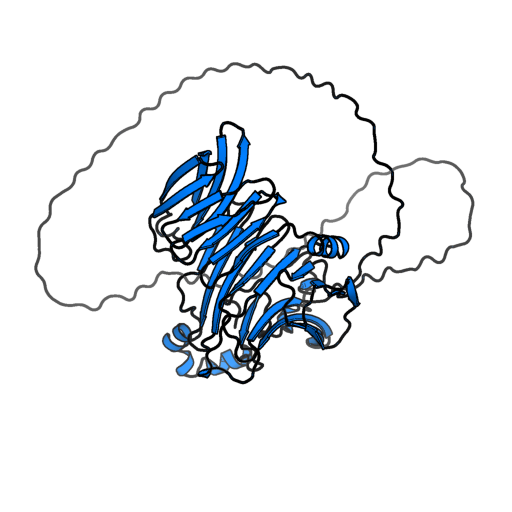415 GLN A N 1
ATOM 3121 C CA . GLN A 1 415 ? -21.596 -6.488 16.453 1.00 95.44 415 GLN A CA 1
ATOM 3122 C C . GLN A 1 415 ? -20.409 -6.247 15.530 1.00 95.44 415 GLN A C 1
ATOM 3124 O O . GLN A 1 415 ? -20.511 -6.397 14.312 1.00 95.44 415 GLN A O 1
ATOM 3129 N N . PHE A 1 416 ? -19.266 -5.948 16.136 1.00 95.44 416 PHE A N 1
ATOM 3130 C CA . PHE A 1 416 ? -18.022 -5.639 15.452 1.00 95.44 416 PHE A CA 1
ATOM 3131 C C . PHE A 1 416 ? -16.918 -6.601 15.872 1.00 95.44 416 PHE A C 1
ATOM 3133 O O . PHE A 1 416 ? -16.738 -6.858 17.064 1.00 95.44 416 PHE A O 1
ATOM 3140 N N . ARG A 1 417 ? -16.148 -7.085 14.893 1.00 95.75 417 ARG A N 1
ATOM 3141 C CA . ARG A 1 417 ? -14.839 -7.708 15.114 1.00 95.75 417 ARG A CA 1
ATOM 3142 C C . ARG A 1 417 ? -13.789 -6.615 15.041 1.00 95.75 417 ARG A C 1
ATOM 3144 O O . ARG A 1 417 ? -13.771 -5.858 14.072 1.00 95.75 417 ARG A O 1
ATOM 3151 N N . ILE A 1 418 ? -12.913 -6.568 16.035 1.00 96.75 418 ILE A N 1
ATOM 3152 C CA . ILE A 1 418 ? -11.799 -5.628 16.076 1.00 96.75 418 ILE A CA 1
ATOM 3153 C C . ILE A 1 418 ? -10.497 -6.409 16.224 1.00 96.75 418 ILE A C 1
ATOM 3155 O O . ILE A 1 418 ? -10.377 -7.241 17.125 1.00 96.75 418 ILE A O 1
ATOM 3159 N N . ALA A 1 419 ? -9.536 -6.124 15.349 1.00 98.06 419 ALA A N 1
ATOM 3160 C CA . ALA A 1 419 ? -8.137 -6.490 15.529 1.00 98.06 419 ALA A CA 1
ATOM 3161 C C . ALA A 1 419 ? -7.315 -5.220 15.756 1.00 98.06 419 ALA A C 1
ATOM 3163 O O . ALA A 1 419 ? -7.506 -4.242 15.035 1.00 98.06 419 ALA A O 1
ATOM 3164 N N . LEU A 1 420 ? -6.421 -5.237 16.741 1.00 97.25 420 LEU A N 1
ATOM 3165 C CA . LEU A 1 420 ? -5.559 -4.110 17.105 1.00 97.25 420 LEU A CA 1
ATOM 3166 C C . LEU A 1 420 ? -4.112 -4.563 17.234 1.00 97.25 420 LEU A C 1
ATOM 3168 O O . LEU A 1 420 ? -3.862 -5.660 17.728 1.00 97.25 420 LEU A O 1
ATOM 3172 N N . SER A 1 421 ? -3.166 -3.705 16.877 1.00 98.31 421 SER A N 1
ATOM 3173 C CA . SER A 1 421 ? -1.769 -3.869 17.273 1.00 98.31 421 SER A CA 1
ATOM 3174 C C . SER A 1 421 ? -1.102 -2.527 17.552 1.00 98.31 421 SER A C 1
ATOM 3176 O O . SER A 1 421 ? -1.568 -1.470 17.117 1.00 98.31 421 SER A O 1
ATOM 3178 N N . ASP A 1 422 ? -0.005 -2.591 18.302 1.00 97.69 422 ASP A N 1
ATOM 3179 C CA . ASP A 1 422 ? 0.880 -1.462 18.550 1.00 97.69 422 ASP A CA 1
ATOM 3180 C C . ASP A 1 422 ? 2.134 -1.581 17.667 1.00 97.69 422 ASP A C 1
ATOM 3182 O O . ASP A 1 422 ? 3.024 -2.382 17.972 1.00 97.69 422 ASP A O 1
ATOM 3186 N N . PRO A 1 423 ? 2.232 -0.792 16.583 1.00 96.69 423 PRO A N 1
ATOM 3187 C CA . PRO A 1 423 ? 3.387 -0.815 15.693 1.00 96.69 423 PRO A CA 1
ATOM 3188 C C . PRO A 1 423 ? 4.653 -0.202 16.313 1.00 96.69 423 PRO A C 1
ATOM 3190 O O . PRO A 1 423 ? 5.710 -0.315 15.706 1.00 96.69 423 PRO A O 1
ATOM 3193 N N . GLN A 1 424 ? 4.573 0.443 17.482 1.00 95.75 424 GLN A N 1
ATOM 3194 C CA . GLN A 1 424 ? 5.725 0.998 18.204 1.00 95.75 424 GLN A CA 1
ATOM 3195 C C . GLN A 1 424 ? 6.244 0.064 19.305 1.00 95.75 424 GLN A C 1
ATOM 3197 O O . GLN A 1 424 ? 7.367 0.242 19.770 1.00 95.75 424 GLN A O 1
ATOM 3202 N N . GLN A 1 425 ? 5.458 -0.941 19.710 1.00 96.56 425 GLN A N 1
ATOM 3203 C CA . GLN A 1 425 ? 5.801 -1.913 20.759 1.00 96.56 425 GLN A CA 1
ATOM 3204 C C . GLN A 1 425 ? 6.076 -1.283 22.143 1.00 96.56 425 GLN A C 1
ATOM 3206 O O . GLN A 1 425 ? 6.912 -1.773 22.907 1.00 96.56 425 GLN A O 1
ATOM 3211 N N . GLN A 1 426 ? 5.373 -0.201 22.478 1.00 95.38 426 GLN A N 1
ATOM 3212 C CA . GLN A 1 426 ? 5.587 0.630 23.668 1.00 95.38 426 GLN A CA 1
ATOM 3213 C C . GLN A 1 426 ? 4.374 0.706 24.603 1.00 95.38 426 GLN A C 1
ATOM 3215 O O . GLN A 1 426 ? 4.535 0.985 25.795 1.00 95.38 426 GLN A O 1
ATOM 3220 N N . PHE A 1 427 ? 3.164 0.476 24.097 1.00 95.75 427 PHE A N 1
ATOM 3221 C CA . PHE A 1 427 ? 1.936 0.633 24.864 1.00 95.75 427 PHE A CA 1
ATOM 3222 C C . PHE A 1 427 ? 1.524 -0.678 25.542 1.00 95.75 427 PHE A C 1
ATOM 3224 O O . PHE A 1 427 ? 1.667 -1.772 25.003 1.00 95.75 427 PHE A O 1
ATOM 3231 N N . VAL A 1 428 ? 0.976 -0.562 26.754 1.00 97.25 428 VAL A N 1
ATOM 3232 C CA . VAL A 1 428 ? 0.419 -1.703 27.508 1.00 97.25 428 VAL A CA 1
ATOM 3233 C C . VAL A 1 428 ? -1.088 -1.819 27.292 1.00 97.25 428 VAL A C 1
ATOM 3235 O O . VAL A 1 428 ? -1.638 -2.919 27.299 1.00 97.25 428 VAL A O 1
ATOM 3238 N N . HIS A 1 429 ? -1.758 -0.684 27.093 1.00 97.19 429 HIS A N 1
ATOM 3239 C CA . HIS A 1 429 ? -3.199 -0.615 26.910 1.00 97.19 429 HIS A CA 1
ATOM 3240 C C . HIS A 1 429 ? -3.555 0.323 25.762 1.00 97.19 429 HIS A C 1
ATOM 3242 O O . HIS A 1 429 ? -2.913 1.358 25.606 1.00 97.19 429 HIS A O 1
ATOM 3248 N N . ILE A 1 430 ? -4.616 -0.026 25.036 1.00 97.12 430 ILE A N 1
ATOM 3249 C CA . ILE A 1 430 ? -5.333 0.868 24.123 1.00 97.12 430 ILE A CA 1
ATOM 3250 C C . ILE A 1 430 ? -6.753 1.009 24.660 1.00 97.12 430 ILE A C 1
ATOM 3252 O O . ILE A 1 430 ? -7.450 0.005 24.842 1.00 97.12 430 ILE A O 1
ATOM 3256 N N . ASN A 1 431 ? -7.192 2.234 24.927 1.00 97.12 431 ASN A N 1
ATOM 3257 C CA . ASN A 1 431 ? -8.585 2.524 25.228 1.00 97.12 431 ASN A CA 1
ATOM 3258 C C . ASN A 1 431 ? -9.287 2.954 23.947 1.00 97.12 431 ASN A C 1
ATOM 3260 O O . ASN A 1 431 ? -8.797 3.791 23.190 1.00 97.12 431 ASN A O 1
ATOM 3264 N N . LEU A 1 432 ? -10.465 2.384 23.724 1.00 96.50 432 LEU A N 1
ATOM 3265 C CA . LEU A 1 432 ? -11.256 2.655 22.540 1.00 96.50 432 LEU A CA 1
ATOM 3266 C C . LEU A 1 432 ? -12.707 2.957 22.892 1.00 96.50 432 LEU A C 1
ATOM 3268 O O . LEU A 1 432 ? -13.262 2.414 23.853 1.00 96.50 432 LEU A O 1
ATOM 3272 N N . MET A 1 433 ? -13.332 3.805 22.083 1.00 96.88 433 MET A N 1
ATOM 3273 C CA . MET A 1 433 ? -14.762 4.082 22.133 1.00 96.88 433 MET A CA 1
ATOM 3274 C C . MET A 1 433 ? -15.347 3.978 20.729 1.00 96.88 433 MET A C 1
ATOM 3276 O O . MET A 1 433 ? -15.022 4.769 19.849 1.00 96.88 433 MET A O 1
ATOM 3280 N N . LEU A 1 434 ? -16.231 3.004 20.537 1.00 96.19 434 LEU A N 1
ATOM 3281 C CA . LEU A 1 434 ? -16.944 2.786 19.288 1.00 96.19 434 LEU A CA 1
ATOM 3282 C C . LEU A 1 434 ? -18.332 3.416 19.379 1.00 96.19 434 LEU A C 1
ATOM 3284 O O . LEU A 1 434 ? -19.071 3.154 20.328 1.00 96.19 434 LEU A O 1
ATOM 3288 N N . LYS A 1 435 ? -18.692 4.210 18.373 1.00 95.12 435 LYS A N 1
ATOM 3289 C CA . LYS A 1 435 ? -20.014 4.806 18.184 1.00 95.12 435 LYS A CA 1
ATOM 3290 C C . LYS A 1 435 ? -20.615 4.312 16.872 1.00 95.12 435 LYS A C 1
ATOM 3292 O O . LYS A 1 435 ? -19.977 4.431 15.828 1.00 95.12 435 LYS A O 1
ATOM 3297 N N . TYR A 1 436 ? -21.843 3.805 16.921 1.00 94.06 436 TYR A N 1
ATOM 3298 C CA . TYR A 1 436 ? -22.587 3.325 15.752 1.00 94.06 436 TYR A CA 1
ATOM 3299 C C . TYR A 1 436 ? -24.091 3.466 15.984 1.00 94.06 436 TYR A C 1
ATOM 3301 O O . TYR A 1 436 ? -24.572 3.187 17.081 1.00 94.06 436 TYR A O 1
ATOM 3309 N N . GLY A 1 437 ? -24.844 3.927 14.981 1.00 88.06 437 GLY A N 1
ATOM 3310 C CA . GLY A 1 437 ? -26.309 4.014 15.077 1.00 88.06 437 GLY A CA 1
ATOM 3311 C C . GLY A 1 437 ? -26.828 4.851 16.260 1.00 88.06 437 GLY A C 1
ATOM 3312 O O . GLY A 1 437 ? -27.890 4.563 16.806 1.00 88.06 437 GLY A O 1
ATOM 3313 N N . GLY A 1 438 ? -26.063 5.858 16.704 1.00 88.00 438 GLY A N 1
ATOM 3314 C CA . GLY A 1 438 ? -26.388 6.691 17.872 1.00 88.00 438 GLY A CA 1
ATOM 3315 C C . GLY A 1 438 ? -26.086 6.055 19.238 1.00 88.00 438 GLY A C 1
ATOM 3316 O O . GLY A 1 438 ? -26.380 6.665 20.265 1.00 88.00 438 GLY A O 1
ATOM 3317 N N . ARG A 1 439 ? -25.494 4.858 19.266 1.00 91.06 439 ARG A N 1
ATOM 3318 C CA . ARG A 1 439 ? -25.080 4.135 20.477 1.00 91.06 439 ARG A CA 1
ATOM 3319 C C . ARG A 1 439 ? -23.568 4.160 20.618 1.00 91.06 439 ARG A C 1
ATOM 3321 O O . ARG A 1 439 ? -22.861 4.429 19.647 1.00 91.06 439 ARG A O 1
ATOM 3328 N N . SER A 1 440 ? -23.073 3.881 21.819 1.00 95.25 440 SER A N 1
ATOM 3329 C CA . SER A 1 440 ? -21.640 3.870 22.103 1.00 95.25 440 SER A CA 1
ATOM 3330 C C . SER A 1 440 ? -21.252 2.783 23.093 1.00 95.25 440 SER A C 1
ATOM 3332 O O . SER A 1 440 ? -21.962 2.561 24.072 1.00 95.25 440 SER A O 1
ATOM 3334 N N . THR A 1 441 ? -20.085 2.185 22.885 1.00 96.69 441 THR A N 1
ATOM 3335 C CA . THR A 1 441 ? -19.452 1.249 23.816 1.00 96.69 441 THR A CA 1
ATOM 3336 C C . THR A 1 441 ? -17.967 1.570 23.942 1.00 96.69 441 THR A C 1
ATOM 3338 O O . THR A 1 441 ? -17.375 2.148 23.028 1.00 96.69 441 THR A O 1
ATOM 3341 N N . SER A 1 442 ? -17.357 1.199 25.062 1.00 97.00 442 SER A N 1
ATOM 3342 C CA . SER A 1 442 ? -15.931 1.413 25.312 1.00 97.00 442 SER A CA 1
ATOM 3343 C C . SER A 1 442 ? -15.270 0.129 25.780 1.00 97.00 442 SER A C 1
ATOM 3345 O O . SER A 1 442 ? -15.889 -0.677 26.475 1.00 97.00 442 SER A O 1
ATOM 3347 N N . ALA A 1 443 ? -13.997 -0.036 25.438 1.00 97.19 443 ALA A N 1
ATOM 3348 C CA . ALA A 1 443 ? -13.175 -1.116 25.959 1.00 97.19 443 ALA A CA 1
ATOM 3349 C C . ALA A 1 443 ? -11.748 -0.639 26.221 1.00 97.19 443 ALA A C 1
ATOM 3351 O O . ALA A 1 443 ? -11.256 0.288 25.581 1.00 97.19 443 ALA A O 1
ATOM 3352 N N . GLN A 1 444 ? -11.089 -1.312 27.157 1.00 97.44 444 GLN A N 1
ATOM 3353 C CA . GLN A 1 444 ? -9.649 -1.240 27.339 1.00 97.44 444 GLN A CA 1
ATOM 3354 C C . GLN A 1 444 ? -9.061 -2.571 26.884 1.00 97.44 444 GLN A C 1
ATOM 3356 O O . GLN A 1 444 ? -9.461 -3.630 27.369 1.00 97.44 444 GLN A O 1
ATOM 3361 N N . VAL A 1 445 ? -8.126 -2.514 25.946 1.00 97.50 445 VAL A N 1
ATOM 3362 C CA . VAL A 1 445 ? -7.463 -3.683 25.375 1.00 97.50 445 VAL A CA 1
ATOM 3363 C C . VAL A 1 445 ? -6.051 -3.745 25.927 1.00 97.50 445 VAL A C 1
ATOM 3365 O O . VAL A 1 445 ? -5.285 -2.803 25.758 1.00 97.50 445 VAL A O 1
ATOM 3368 N N . THR A 1 446 ? -5.706 -4.842 26.596 1.00 97.94 446 THR A N 1
ATOM 3369 C CA . THR A 1 446 ? -4.331 -5.098 27.042 1.00 97.94 446 THR A CA 1
ATOM 3370 C C . THR A 1 446 ? -3.526 -5.686 25.893 1.00 97.94 446 THR A C 1
ATOM 3372 O O . THR A 1 446 ? -3.904 -6.719 25.336 1.00 97.94 446 THR A O 1
ATOM 3375 N N . LEU A 1 447 ? -2.420 -5.032 25.557 1.00 98.06 447 LEU A N 1
ATOM 3376 C CA . LEU A 1 447 ? -1.506 -5.454 24.507 1.00 98.06 447 LEU A CA 1
ATOM 3377 C C . LEU A 1 447 ? -0.533 -6.534 25.007 1.00 98.06 447 LEU A C 1
ATOM 3379 O O . LEU A 1 447 ? -0.252 -6.606 26.210 1.00 98.06 447 LEU A O 1
ATOM 3383 N N . PRO A 1 448 ? -0.015 -7.398 24.118 1.00 97.81 448 PRO A N 1
ATOM 3384 C CA . PRO A 1 448 ? 0.859 -8.485 24.528 1.00 97.81 448 PRO A CA 1
ATOM 3385 C C . PRO A 1 448 ? 2.215 -7.937 25.007 1.00 97.81 448 PRO A C 1
ATOM 3387 O O . PRO A 1 448 ? 2.803 -7.090 24.336 1.00 97.81 448 PRO A O 1
ATOM 3390 N N . PRO A 1 449 ? 2.737 -8.404 26.156 1.00 96.69 449 PRO A N 1
ATOM 3391 C CA . PRO A 1 449 ? 4.048 -7.987 26.638 1.00 96.69 449 PRO A CA 1
ATOM 3392 C C . PRO A 1 449 ? 5.175 -8.667 25.838 1.00 96.69 449 PRO A C 1
ATOM 3394 O O . PRO A 1 449 ? 4.929 -9.654 25.133 1.00 96.69 449 PRO A O 1
ATOM 3397 N N . PRO A 1 450 ? 6.439 -8.236 26.009 1.00 95.06 450 PRO A N 1
ATOM 3398 C CA . PRO A 1 450 ? 7.588 -8.937 25.448 1.00 95.06 450 PRO A CA 1
ATOM 3399 C C . PRO A 1 450 ? 7.583 -10.440 25.795 1.00 95.06 450 PRO A C 1
ATOM 3401 O O . PRO A 1 450 ? 7.244 -10.806 26.926 1.00 95.06 450 PRO A O 1
ATOM 3404 N N . PRO A 1 451 ? 7.961 -11.328 24.855 1.00 95.69 451 PRO A N 1
ATOM 3405 C CA . PRO A 1 451 ? 8.531 -11.050 23.529 1.00 95.69 451 PRO A CA 1
ATOM 3406 C C . PRO A 1 451 ? 7.487 -10.848 22.412 1.00 95.69 451 PRO A C 1
ATOM 3408 O O . PRO A 1 451 ? 7.843 -10.897 21.243 1.00 95.69 451 PRO A O 1
ATOM 3411 N N . LYS A 1 452 ? 6.207 -10.671 22.756 1.00 97.19 452 LYS A N 1
ATOM 3412 C CA . LYS A 1 452 ? 5.082 -10.578 21.812 1.00 97.19 452 LYS A CA 1
ATOM 3413 C C . LYS A 1 452 ? 4.612 -9.147 21.544 1.00 97.19 452 LYS A C 1
ATOM 3415 O O . LYS A 1 452 ? 3.533 -8.951 20.994 1.00 97.19 452 LYS A O 1
ATOM 3420 N N . SER A 1 453 ? 5.374 -8.140 21.967 1.00 97.06 453 SER A N 1
ATOM 3421 C CA . SER A 1 453 ? 5.018 -6.748 21.698 1.00 97.06 453 SER A CA 1
ATOM 3422 C C . SER A 1 453 ? 4.815 -6.536 20.194 1.00 97.06 453 SER A C 1
ATOM 3424 O O . SER A 1 453 ? 5.655 -6.935 19.392 1.00 97.06 453 SER A O 1
ATOM 3426 N N . GLY A 1 454 ? 3.687 -5.930 19.819 1.00 96.69 454 GLY A N 1
ATOM 3427 C CA . GLY A 1 454 ? 3.280 -5.746 18.421 1.00 96.69 454 GLY A CA 1
ATOM 3428 C C . GLY A 1 454 ? 2.387 -6.852 17.841 1.00 96.69 454 GLY A C 1
ATOM 3429 O O . GLY A 1 454 ? 1.833 -6.657 16.760 1.00 96.69 454 GLY A O 1
ATOM 3430 N N . ASP A 1 455 ? 2.179 -7.971 18.546 1.00 98.25 455 ASP A N 1
ATOM 3431 C CA . ASP A 1 455 ? 1.211 -8.999 18.139 1.00 98.25 455 ASP A CA 1
ATOM 3432 C C . ASP A 1 455 ? -0.221 -8.428 18.083 1.00 98.25 455 ASP A C 1
ATOM 3434 O O . ASP A 1 455 ? -0.615 -7.568 18.877 1.00 98.25 455 ASP A O 1
ATOM 3438 N N . SER A 1 456 ? -1.031 -8.954 17.158 1.00 98.31 456 SER A N 1
ATOM 3439 C CA . SER A 1 456 ? -2.445 -8.582 17.036 1.00 98.31 456 SER A CA 1
ATOM 3440 C C . SER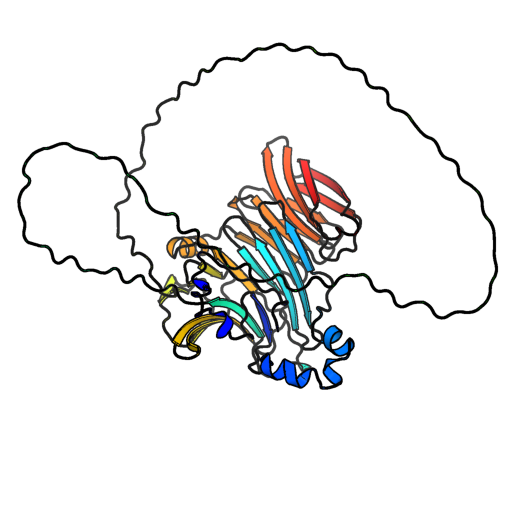 A 1 456 ? -3.278 -9.096 18.216 1.00 98.31 456 SER A C 1
ATOM 3442 O O . SER A 1 456 ? -3.148 -10.249 18.632 1.00 98.31 456 SER A O 1
ATOM 3444 N N . VAL A 1 457 ? -4.190 -8.260 18.712 1.00 97.69 457 VAL A N 1
ATOM 3445 C CA . VAL A 1 457 ? -5.183 -8.594 19.742 1.00 97.69 457 VAL A CA 1
ATOM 3446 C C . VAL A 1 457 ? -6.585 -8.512 19.158 1.00 97.69 457 VAL A C 1
ATOM 3448 O O . VAL A 1 457 ? -6.900 -7.588 18.411 1.00 97.69 457 VAL A O 1
ATOM 3451 N N . PHE A 1 458 ? -7.438 -9.464 19.542 1.00 95.19 458 PHE A N 1
ATOM 3452 C CA . PHE A 1 458 ? -8.809 -9.588 19.056 1.00 95.19 458 PHE A CA 1
ATOM 3453 C C . PHE A 1 458 ? -9.830 -9.287 20.134 1.00 95.19 458 PHE A C 1
ATOM 3455 O O . PHE A 1 458 ? -9.714 -9.760 21.266 1.00 95.19 458 PHE A O 1
ATOM 3462 N N . LEU A 1 459 ? -10.888 -8.585 19.746 1.00 95.81 459 LEU A N 1
ATOM 3463 C CA . LEU A 1 459 ? -12.078 -8.440 20.562 1.00 95.81 459 LEU A CA 1
ATOM 3464 C C . LEU A 1 459 ? -13.338 -8.331 19.707 1.00 95.81 459 LEU A C 1
ATOM 3466 O O . LEU A 1 459 ? -13.303 -7.937 18.540 1.00 95.81 459 LEU A O 1
ATOM 3470 N N . PHE A 1 460 ? -14.461 -8.662 20.334 1.00 95.94 460 PHE A N 1
ATOM 3471 C CA . PHE A 1 460 ? -15.788 -8.410 19.798 1.00 95.94 460 PHE A CA 1
ATOM 3472 C C . PHE A 1 460 ? -16.455 -7.335 20.639 1.00 95.94 460 PHE A C 1
ATOM 3474 O O . PHE A 1 460 ? -16.455 -7.424 21.868 1.00 95.94 460 PHE A O 1
ATOM 3481 N N . LEU A 1 461 ? -17.029 -6.335 19.980 1.00 95.12 461 LEU A N 1
ATOM 3482 C CA . LEU A 1 461 ? -17.812 -5.295 20.634 1.00 95.12 461 LEU A CA 1
ATOM 3483 C C . LEU A 1 461 ? -19.233 -5.302 20.115 1.00 95.12 461 LEU A C 1
ATOM 3485 O O . LEU A 1 461 ? -19.483 -5.548 18.937 1.00 95.12 461 LEU A O 1
ATOM 3489 N N . SER A 1 462 ? -20.163 -5.010 21.012 1.00 94.12 462 SER A N 1
ATOM 3490 C CA . SER A 1 462 ? -21.563 -4.808 20.675 1.00 94.12 462 SER A CA 1
ATOM 3491 C C . SER A 1 462 ? -21.992 -3.413 21.102 1.00 94.12 462 SER A C 1
ATOM 3493 O O . SER A 1 462 ? -21.619 -2.964 22.190 1.00 94.12 462 SER A O 1
ATOM 3495 N N . VAL A 1 463 ? -22.753 -2.749 20.234 1.00 91.06 463 VAL A N 1
ATOM 3496 C CA . VAL A 1 463 ? -23.271 -1.383 20.411 1.00 91.06 463 VAL A CA 1
ATOM 3497 C C . VAL A 1 463 ? -24.782 -1.329 20.324 1.00 91.06 463 VAL A C 1
ATOM 3499 O O . VAL A 1 463 ? -25.398 -2.083 19.531 1.00 91.06 463 VAL A O 1
#

Secondary structure (DSSP, 8-state):
--TTTT-----SSSGGG-STT--GGGS--TTS-TT-EEE--S----HHHHHHHTTSGGGSSHHHHHHHHS-S---EEEEE-SSSEEEEEEEE-SSS-EEEEEEEEE-SS-EEEEEEEEEE-GGG--SPPEEEEEEEE---PPP------PPPPP-------------------------PPPP-------PPPPPP------------------------------PPPP--PPPP---PPP-----------S-EEEEETTS-EEEE-SEEEEEESEEEEEETTEEEEESSS--EEEEEEEEEEETTEEEEEEEEEEEEESS-SSEEEEEEEEET--HHHHHHHHHS-SEEEEEE-SSEEEEEETTTTEEEEEESSSEEEEES-BTTB--EEEEESS-EEEEEEEEEE-SS-EEEEEEEE-TTS--SEEEEEEEETTEEEEEEEEPPPTTSTT--EEEEEE-

pLDDT: mean 74.53, std 27.53, range [23.45, 98.69]

Foldseek 3Di:
DQCPQQADDFDFPNCQQPDVVQGLVLFDPPQQRAQHWFFRDPPDPDCVVVVVCCPPVCVVDPVNCCQAPDFPDLQWFKWDPVAWIKTWDFGQHNVWRFTKTWMWTGHNFKIKIKIWQGFTDPVNLPQTWTKHWHGKGFFQAFPPPPPDDPDDDDDDDDDDDDDDDDDDDDDPPPPPDPPPDDDDDDDPDDDDDDDDDDDDDDDDDDDDDDDDDDDDDDDDDDDDDDDDDDDDDDDDDDDDDDDDDPDDPPPDGTWWWWAAPVGDIDTDDAAKDKDAQTQWIDTPQKIKGFPVSGWIKMWHWDWDDDPPDTTTMIIMMTTQGSGHGGDIGIIMMGHNHDPVRNVVCSVPPQKDFQDRDRAKTWMARQVQQKIKMQGRAQDKDWDCARNPFHTKIKGKHGGKIKIWTFDDDDPVKTKIKMKIARSSLPDQWIKMWMDGPNDIDIDIDGADHPPQHGYIDIDMDMD